Protein 7B56 (pdb70)

B-factor: mean 30.22, std 10.38, range [15.64, 80.13]

Organism: Homo sapiens (NCBI:txid9606)

Structure (mmCIF, N/CA/C/O backbone):
data_7B56
#
_entry.id   7B56
#
_cell.length_a   64.426
_cell.length_b   72.510
_cell.length_c   92.001
_cell.angle_alpha   90.000
_cell.angle_beta   90.000
_cell.angle_gamma   90.000
#
_symmetry.space_group_name_H-M   'P 21 21 21'
#
loop_
_entity.id
_entity.type
_entity.pdbx_description
1 polymer 'Calcium/calmodulin-dependent protein kinase type II subunit alpha'
2 polymer Alpha-actinin-2
3 non-polymer 'PHOSPHOAMINOPHOSPHONIC ACID-ADENYLATE ESTER'
4 non-polymer 'MAGNESIUM ION'
5 non-polymer '2-(N-MORPHOLINO)-ETHANESULFONIC ACID'
6 water water
#
loop_
_atom_site.group_PDB
_atom_site.id
_atom_site.type_symbol
_atom_site.label_atom_id
_atom_site.label_alt_id
_atom_site.label_comp_id
_atom_site.label_asym_id
_atom_site.label_entity_id
_atom_site.label_seq_id
_atom_site.pdbx_PDB_ins_code
_atom_site.Cartn_x
_atom_site.Cartn_y
_atom_site.Cartn_z
_atom_site.occupancy
_atom_site.B_iso_or_equiv
_atom_site.auth_seq_id
_atom_site.auth_comp_id
_atom_site.auth_asym_id
_atom_site.auth_atom_id
_atom_site.pdbx_PDB_model_num
ATOM 1 N N . THR A 1 7 ? 35.76468 -10.39843 28.04465 1.000 68.45815 5 THR B N 1
ATOM 2 C CA . THR A 1 7 ? 35.76853 -11.79943 28.44766 1.000 70.69087 5 THR B CA 1
ATOM 3 C C . THR A 1 7 ? 34.33749 -12.33718 28.54419 1.000 68.15273 5 THR B C 1
ATOM 4 O O . THR A 1 7 ? 34.12173 -13.52742 28.77219 1.000 69.16931 5 THR B O 1
ATOM 8 N N . CYS A 1 8 ? 33.36198 -11.44764 28.36837 1.000 64.63318 6 CYS B N 1
ATOM 9 C CA . CYS A 1 8 ? 31.96038 -11.84512 28.32420 1.000 65.07901 6 CYS B CA 1
ATOM 10 C C . CYS A 1 8 ? 31.62276 -12.33388 26.92230 1.000 55.88183 6 CYS B C 1
ATOM 11 O O . CYS A 1 8 ? 31.87146 -11.63426 25.93628 1.000 49.20828 6 CYS B O 1
ATOM 13 N N . THR A 1 9 ? 31.05155 -13.53708 26.83579 1.000 40.67381 7 THR B N 1
ATOM 14 C CA . THR A 1 9 ? 30.80216 -14.20876 25.56534 1.000 34.88903 7 THR B CA 1
ATOM 15 C C . THR A 1 9 ? 29.37407 -14.75857 25.54748 1.000 26.99611 7 THR B C 1
ATOM 16 O O . THR A 1 9 ? 29.14662 -15.95317 25.38520 1.000 26.54006 7 THR B O 1
ATOM 20 N N . ARG A 1 10 ? 28.39486 -13.86911 25.68988 1.000 24.23569 8 ARG B N 1
ATOM 21 C CA . ARG A 1 10 ? 27.02897 -14.33229 25.91466 1.000 24.91784 8 ARG B CA 1
ATOM 22 C C . ARG A 1 10 ? 26.45712 -15.05223 24.69606 1.000 22.53615 8 ARG B C 1
ATOM 23 O O . ARG A 1 10 ? 25.69715 -16.01257 24.84267 1.000 22.88873 8 ARG B O 1
ATOM 31 N N . PHE A 1 11 ? 26.79078 -14.60944 23.48561 1.000 21.99238 9 PHE B N 1
ATOM 32 C CA . PHE A 1 11 ? 26.26186 -15.31297 22.32362 1.000 21.57509 9 PHE B CA 1
ATOM 33 C C . PHE A 1 11 ? 26.88790 -16.69013 22.19447 1.000 23.87340 9 PHE B C 1
ATOM 34 O O . PHE A 1 11 ? 26.18921 -17.68469 21.95834 1.000 21.59266 9 PHE B O 1
ATOM 42 N N . THR A 1 12 ? 28.20796 -16.75805 22.33431 1.000 23.85342 10 THR B N 1
ATOM 43 C CA . THR A 1 12 ? 28.89659 -18.04020 22.28128 1.000 25.73865 10 THR B CA 1
ATOM 44 C C . THR A 1 12 ? 28.39415 -18.97523 23.37332 1.000 26.14188 10 THR B C 1
ATOM 45 O O . THR A 1 12 ? 28.28342 -20.18529 23.14993 1.000 31.76144 10 THR B O 1
ATOM 49 N N . GLU A 1 13 ? 28.02856 -18.42730 24.53002 1.000 27.13603 11 GLU B N 1
ATOM 50 C CA . GLU A 1 13 ? 27.55765 -19.26363 25.62737 1.000 27.04367 11 GLU B CA 1
ATOM 51 C C . GLU A 1 13 ? 26.14696 -19.78839 25.36834 1.000 26.66082 11 GLU B C 1
ATOM 52 O O . GLU A 1 13 ? 25.86322 -20.96608 25.62245 1.000 30.82256 11 GLU B O 1
ATOM 54 N N . GLU A 1 14 ? 25.25445 -18.93991 24.85971 1.000 23.65280 12 GLU B N 1
ATOM 55 C CA . GLU A 1 14 ? 23.82344 -19.19287 24.94025 1.000 25.23660 12 GLU B CA 1
ATOM 56 C C . GLU A 1 14 ? 23.14781 -19.50774 23.61354 1.000 22.98155 12 GLU B C 1
ATOM 57 O O . GLU A 1 14 ? 21.99887 -19.96193 23.61411 1.000 23.45375 12 GLU B O 1
ATOM 63 N N . TYR A 1 15 ? 23.79987 -19.26644 22.48603 1.000 20.86219 13 TYR B N 1
ATOM 64 C CA . TYR A 1 15 ? 23.17901 -19.49750 21.19576 1.000 21.43721 13 TYR B CA 1
ATOM 65 C C . TYR A 1 15 ? 24.02752 -20.46194 20.38315 1.000 22.56983 13 TYR B C 1
ATOM 66 O O . TYR A 1 15 ? 25.25985 -20.40615 20.42207 1.000 24.10789 13 TYR B O 1
ATOM 75 N N . GLN A 1 16 ? 23.35870 -21.32957 19.64043 1.000 21.51399 14 GLN B N 1
ATOM 76 C CA . GLN A 1 16 ? 24.01266 -22.25196 18.72258 1.000 21.34435 14 GLN B CA 1
ATOM 77 C C . GLN A 1 16 ? 23.72730 -21.79864 17.29813 1.000 19.42393 14 GLN B C 1
ATOM 78 O O . GLN A 1 16 ? 22.57420 -21.55994 16.93824 1.000 19.96288 14 GLN B O 1
ATOM 84 N N . LEU A 1 17 ? 24.77545 -21.72529 16.48034 1.000 19.28596 15 LEU B N 1
ATOM 85 C CA . LEU A 1 17 ? 24.64249 -21.30792 15.08788 1.000 19.54247 15 LEU B CA 1
ATOM 86 C C . LEU A 1 17 ? 24.43939 -22.51854 14.18578 1.000 18.49277 15 LEU B C 1
ATOM 87 O O . LEU A 1 17 ? 25.02745 -23.57752 14.40200 1.000 19.07872 15 LEU B O 1
ATOM 92 N N . PHE A 1 18 ? 23.61737 -22.33471 13.15905 1.000 19.23164 16 PHE B N 1
ATOM 93 C CA . PHE A 1 18 ? 23.38321 -23.36374 12.15337 1.000 20.76146 16 PHE B CA 1
ATOM 94 C C . PHE A 1 18 ? 23.70279 -22.77964 10.78774 1.000 21.37691 16 PHE B C 1
ATOM 95 O O . PHE A 1 18 ? 24.69733 -22.06556 10.65269 1.000 22.09933 16 PHE B O 1
ATOM 103 N N . GLU A 1 19 ? 22.87679 -23.06373 9.78609 1.000 21.49683 17 GLU B N 1
ATOM 104 C CA . GLU A 1 19 ? 23.24554 -22.77393 8.40850 1.000 22.92991 17 GLU B CA 1
ATOM 105 C C . GLU A 1 19 ? 23.11085 -21.29325 8.07513 1.000 23.37900 17 GLU B C 1
ATOM 106 O O . GLU A 1 19 ? 22.39164 -20.53086 8.73047 1.000 21.62297 17 GLU B O 1
ATOM 112 N N . GLU A 1 20 ? 23.78762 -20.90361 6.99653 1.000 23.31482 18 GLU B N 1
ATOM 113 C CA . GLU A 1 20 ? 23.70845 -19.54001 6.50194 1.000 21.85450 18 GLU B CA 1
ATOM 114 C C . GLU A 1 20 ? 22.36448 -19.30949 5.82132 1.000 23.89536 18 GLU B C 1
ATOM 115 O O . GLU A 1 20 ? 21.92277 -20.10553 4.98374 1.000 27.53291 18 GLU B O 1
ATOM 121 N N . LEU A 1 21 ? 21.70369 -18.22738 6.20220 1.000 21.99347 19 LEU B N 1
ATOM 122 C CA . LEU A 1 21 ? 20.44699 -17.79946 5.60638 1.000 22.72838 19 LEU B CA 1
ATOM 123 C C . LEU A 1 21 ? 20.66381 -16.76648 4.52974 1.000 25.50560 19 LEU B C 1
ATOM 124 O O . LEU A 1 21 ? 19.83979 -16.64248 3.61664 1.000 30.74337 19 LEU B O 1
ATOM 129 N N . GLY A 1 22 ? 21.75913 -16.03574 4.62303 1.000 23.24748 20 GLY B N 1
ATOM 130 C CA . GLY A 1 22 ? 22.04433 -14.96369 3.69282 1.000 26.93945 20 GLY B CA 1
ATOM 131 C C . GLY A 1 22 ? 23.37655 -14.35526 4.05163 1.000 27.59807 20 GLY B C 1
ATOM 132 O O . GLY A 1 22 ? 23.96917 -14.65418 5.09371 1.000 24.05149 20 GLY B O 1
ATOM 133 N N . LYS A 1 23 ? 23.84904 -13.49104 3.16941 1.000 29.87771 21 LYS B N 1
ATOM 134 C CA . LYS A 1 23 ? 25.11803 -12.83561 3.39814 1.000 29.05025 21 LYS B CA 1
ATOM 135 C C . LYS A 1 23 ? 25.03565 -11.44167 2.81149 1.000 31.48185 21 LYS B C 1
ATOM 136 O O . LYS A 1 23 ? 24.34818 -11.20679 1.81467 1.000 35.10969 21 LYS B O 1
ATOM 138 N N . GLY A 1 24 ? 25.72541 -10.51207 3.46274 1.000 28.06755 22 GLY B N 1
ATOM 139 C CA . GLY A 1 24 ? 25.91759 -9.18289 2.94359 1.000 28.61458 22 GLY B CA 1
ATOM 140 C C . GLY A 1 24 ? 27.36253 -8.95530 2.56032 1.000 33.26991 22 GLY B C 1
ATOM 141 O O . GLY A 1 24 ? 28.19524 -9.86489 2.58016 1.000 35.41771 22 GLY B O 1
ATOM 142 N N . ALA A 1 25 ? 27.65178 -7.70702 2.20607 1.000 29.90316 23 ALA B N 1
ATOM 143 C CA . ALA A 1 25 ? 29.02401 -7.34337 1.88534 1.000 33.58203 23 ALA B CA 1
ATOM 144 C C . ALA A 1 25 ? 29.94156 -7.57430 3.07885 1.000 36.59726 23 ALA B C 1
ATOM 145 O O . ALA A 1 25 ? 31.08053 -8.03417 2.92110 1.000 38.69750 23 ALA B O 1
ATOM 147 N N . PHE A 1 26 ? 29.44893 -7.28984 4.28795 1.000 33.88220 24 PHE B N 1
ATOM 148 C CA . PHE A 1 26 ? 30.26092 -7.35161 5.49685 1.000 34.48896 24 PHE B CA 1
ATOM 149 C C . PHE A 1 26 ? 29.50122 -7.99260 6.65241 1.000 30.62502 24 PHE B C 1
ATOM 150 O O . PHE A 1 26 ? 29.72740 -7.65173 7.81650 1.000 33.55142 24 PHE B O 1
ATOM 158 N N . SER A 1 27 ? 28.59570 -8.91416 6.35205 1.000 28.48870 25 SER B N 1
ATOM 159 C CA . SER A 1 27 ? 27.88934 -9.63526 7.39567 1.000 26.18882 25 SER B CA 1
ATOM 160 C C . SER A 1 27 ? 27.59093 -11.02026 6.86507 1.000 27.15277 25 SER B C 1
ATOM 161 O O . SER A 1 27 ? 27.60851 -11.26143 5.65303 1.000 27.29463 25 SER B O 1
ATOM 164 N N . VAL A 1 28 ? 27.32287 -11.93507 7.77906 1.000 23.19050 26 VAL B N 1
ATOM 165 C CA . VAL A 1 28 ? 26.65293 -13.17259 7.42881 1.000 23.97296 26 VAL B CA 1
ATOM 166 C C . VAL A 1 28 ? 25.45552 -13.29093 8.34465 1.000 21.97217 26 VAL B C 1
ATOM 167 O O . VAL A 1 28 ? 25.47910 -12.82412 9.48873 1.000 22.23150 26 VAL B O 1
ATOM 171 N N . VAL A 1 29 ? 24.38745 -13.85942 7.82478 1.000 20.52580 27 VAL B N 1
ATOM 172 C CA . VAL A 1 29 ? 23.18882 -14.12193 8.60108 1.000 18.82618 27 VAL B CA 1
ATOM 173 C C . VAL A 1 29 ? 23.05069 -15.62721 8.69718 1.000 19.96727 27 VAL B C 1
ATOM 174 O O . VAL A 1 29 ? 22.99126 -16.32022 7.67487 1.000 20.42956 27 VAL B O 1
ATOM 178 N N . ARG A 1 30 ? 23.07608 -16.14662 9.91140 1.000 19.14715 28 ARG B N 1
ATOM 179 C CA . ARG A 1 30 ? 22.96884 -17.57401 10.14207 1.000 20.63150 28 ARG B CA 1
ATOM 180 C C . ARG A 1 30 ? 21.78941 -17.84505 11.04704 1.000 20.15789 28 ARG B C 1
ATOM 181 O O . ARG A 1 30 ? 21.49472 -17.05003 11.94784 1.000 19.53090 28 ARG B O 1
ATOM 189 N N . ARG A 1 31 ? 21.09521 -18.94411 10.79720 1.000 18.92636 29 ARG B N 1
ATOM 190 C CA . ARG A 1 31 ? 20.08129 -19.35361 11.75304 1.000 20.26297 29 ARG B CA 1
ATOM 191 C C . ARG A 1 31 ? 20.76779 -19.66844 13.06959 1.000 19.61410 29 ARG B C 1
ATOM 192 O O . ARG A 1 31 ? 21.88472 -20.19192 13.10276 1.000 20.22160 29 ARG B O 1
ATOM 200 N N . CYS A 1 32 ? 20.12272 -19.29793 14.17046 1.000 19.10810 30 CYS B N 1
ATOM 201 C CA . CYS A 1 32 ? 20.65586 -19.67682 15.46460 1.000 20.56742 30 CYS B CA 1
ATOM 202 C C . CYS A 1 32 ? 19.51903 -20.12945 16.36096 1.000 20.76940 30 CYS B C 1
ATOM 203 O O . CYS A 1 32 ? 18.34256 -19.90218 16.07275 1.000 20.96601 30 CYS B O 1
ATOM 206 N N . VAL A 1 33 ? 19.88790 -20.79309 17.44689 1.000 19.42217 31 VAL B N 1
ATOM 207 C CA . VAL A 1 33 ? 18.91790 -21.23066 18.43910 1.000 21.54548 31 VAL B CA 1
ATOM 208 C C . VAL A 1 33 ? 19.41293 -20.78274 19.80132 1.000 21.62107 31 VAL B C 1
ATOM 209 O O . VAL A 1 33 ? 20.57212 -21.02294 20.15729 1.000 21.80088 31 VAL B O 1
ATOM 213 N N . LYS A 1 34 ? 18.54007 -20.11043 20.55231 1.000 22.62772 32 LYS B N 1
ATOM 214 C CA . LYS A 1 34 ? 18.80677 -19.84308 21.96244 1.000 22.55677 32 LYS B CA 1
ATOM 215 C C . LYS A 1 34 ? 18.63672 -21.16742 22.69755 1.000 25.38125 32 LYS B C 1
ATOM 216 O O . LYS A 1 34 ? 17.51531 -21.67151 22.82737 1.000 25.66977 32 LYS B O 1
ATOM 222 N N . VAL A 1 35 ? 19.75316 -21.75338 23.13553 1.000 24.59990 33 VAL B N 1
ATOM 223 C CA . VAL A 1 35 ? 19.77781 -23.17999 23.44482 1.000 25.02520 33 VAL B CA 1
ATOM 224 C C . VAL A 1 35 ? 18.83253 -23.50514 24.59733 1.000 27.17546 33 VAL B C 1
ATOM 225 O O . VAL A 1 35 ? 18.03690 -24.44864 24.51495 1.000 31.83019 33 VAL B O 1
ATOM 229 N N . LEU A 1 36 ? 18.87942 -22.70832 25.66890 1.000 29.91363 34 LEU B N 1
ATOM 230 C CA . LEU A 1 36 ? 18.04119 -22.99132 26.83642 1.000 29.16349 34 LEU B CA 1
ATOM 231 C C . LEU A 1 36 ? 16.55635 -22.94868 26.49245 1.000 30.94627 34 LEU B C 1
ATOM 232 O O . LEU A 1 36 ? 15.76384 -23.69728 27.07902 1.000 36.53160 34 LEU B O 1
ATOM 234 N N . ALA A 1 37 ? 16.16401 -22.09390 25.54957 1.000 29.52268 35 ALA B N 1
ATOM 235 C CA . ALA A 1 37 ? 14.76455 -21.92074 25.18158 1.000 29.45309 35 ALA B CA 1
ATOM 236 C C . ALA A 1 37 ? 14.32896 -22.80460 24.02310 1.000 31.81010 35 ALA B C 1
ATOM 237 O O . ALA A 1 37 ? 13.12600 -23.04920 23.86516 1.000 33.72438 35 ALA B O 1
ATOM 239 N N . GLY A 1 38 ? 15.26327 -23.26646 23.19454 1.000 28.40943 36 GLY B N 1
ATOM 240 C CA . GLY A 1 38 ? 14.89175 -23.96130 21.97842 1.000 27.12849 36 GLY B CA 1
ATOM 241 C C . GLY A 1 38 ? 14.28539 -23.08480 20.90547 1.000 30.14541 36 GLY B C 1
ATOM 242 O O . GLY A 1 38 ? 13.71593 -23.61011 19.94489 1.000 34.62095 36 GLY B O 1
ATOM 243 N N . GLN A 1 39 ? 14.39313 -21.76300 21.01852 1.000 27.03969 37 GLN B N 1
ATOM 244 C CA . GLN A 1 39 ? 13.77249 -20.85357 20.06347 1.000 25.60048 37 GLN B CA 1
ATOM 245 C C . GLN A 1 39 ? 14.77990 -20.41411 19.00580 1.000 24.08009 37 GLN B C 1
ATOM 246 O O . GLN A 1 39 ? 15.91522 -20.05720 19.33597 1.000 22.84489 37 GLN B O 1
ATOM 252 N N . GLU A 1 40 ? 14.35977 -20.45814 17.74227 1.000 24.40760 38 GLU B N 1
ATOM 253 C CA . GLU A 1 40 ? 15.19694 -20.09432 16.60905 1.000 23.98654 38 GLU B CA 1
ATOM 254 C C . GLU A 1 40 ? 15.11813 -18.59961 16.33771 1.000 22.26794 38 GLU B C 1
ATOM 255 O O . GLU A 1 40 ? 14.06892 -17.97218 16.50078 1.000 22.55325 38 GLU B O 1
ATOM 261 N N . TYR A 1 41 ? 16.22634 -18.05269 15.83829 1.000 19.69532 39 TYR B N 1
ATOM 262 C CA . TYR A 1 41 ? 16.33329 -16.65529 15.45672 1.000 18.13918 39 TYR B CA 1
ATOM 263 C C . TYR A 1 41 ? 17.27189 -16.57737 14.26426 1.000 19.06079 39 TYR B C 1
ATOM 264 O O . TYR A 1 41 ? 17.87606 -17.57434 13.86999 1.000 18.92128 39 TYR B O 1
ATOM 273 N N . ALA A 1 42 ? 17.41963 -15.38311 13.71448 1.000 17.47741 40 ALA B N 1
ATOM 274 C CA . ALA A 1 42 ? 18.42611 -15.11310 12.69919 1.000 18.62687 40 ALA B CA 1
ATOM 275 C C . ALA A 1 42 ? 19.50329 -14.24278 13.32251 1.000 18.40298 40 ALA B C 1
ATOM 276 O O . ALA A 1 42 ? 19.20191 -13.17109 13.86024 1.000 21.44601 40 ALA B O 1
ATOM 278 N N . ALA A 1 43 ? 20.75091 -14.69195 13.26158 1.000 17.48678 41 ALA B N 1
ATOM 279 C CA . ALA A 1 43 ? 21.87426 -13.93255 13.79159 1.000 17.04524 41 ALA B CA 1
ATOM 280 C C . ALA A 1 43 ? 22.58751 -13.24612 12.64158 1.000 18.53250 41 ALA B C 1
ATOM 281 O O . ALA A 1 43 ? 23.14807 -13.91752 11.76646 1.000 18.35030 41 ALA B O 1
ATOM 283 N N . LYS A 1 44 ? 22.55621 -11.92261 12.63286 1.000 17.42490 42 LYS B N 1
ATOM 284 C CA . LYS A 1 44 ? 23.34297 -11.13855 11.69255 1.000 18.00212 42 LYS B CA 1
ATOM 285 C C . LYS A 1 44 ? 24.66258 -10.83937 12.38027 1.000 19.75603 42 LYS B C 1
ATOM 286 O O . LYS A 1 44 ? 24.69280 -10.17010 13.42295 1.000 18.82227 42 LYS B O 1
ATOM 292 N N . ILE A 1 45 ? 25.74936 -11.37913 11.83994 1.000 19.89030 43 ILE B N 1
ATOM 293 C CA . ILE A 1 45 ? 27.04588 -11.38823 12.49107 1.000 18.56328 43 ILE B CA 1
ATOM 294 C C . ILE A 1 45 ? 27.98769 -10.49752 11.71224 1.000 21.27885 43 ILE B C 1
ATOM 295 O O . ILE A 1 45 ? 28.18583 -10.70143 10.50875 1.000 19.29943 43 ILE B O 1
ATOM 300 N N . ILE A 1 46 ? 28.60148 -9.54769 12.39349 1.000 21.21365 44 ILE B N 1
ATOM 301 C CA . ILE A 1 46 ? 29.60661 -8.68574 11.79510 1.000 23.19049 44 ILE B CA 1
ATOM 302 C C . ILE A 1 46 ? 30.92131 -8.94786 12.50471 1.000 26.13686 44 ILE B C 1
ATOM 303 O O . ILE A 1 46 ? 31.01077 -8.82231 13.73233 1.000 22.87645 44 ILE B O 1
ATOM 308 N N . ASN A 1 47 ? 31.92692 -9.36640 11.74443 1.000 25.00325 45 ASN B N 1
ATOM 309 C CA . ASN A 1 47 ? 33.27379 -9.48373 12.26151 1.000 23.53707 45 ASN B CA 1
ATOM 310 C C . ASN A 1 47 ? 33.86359 -8.08148 12.36640 1.000 31.82573 45 ASN B C 1
ATOM 311 O O . ASN A 1 47 ? 34.01276 -7.39177 11.34939 1.000 32.95759 45 ASN B O 1
ATOM 316 N N . THR A 1 48 ? 34.18700 -7.66318 13.59001 1.000 30.08575 46 THR B N 1
ATOM 317 C CA . THR A 1 48 ? 34.60184 -6.29546 13.87319 1.000 35.18737 46 THR B CA 1
ATOM 318 C C . THR A 1 48 ? 36.11332 -6.11713 13.90335 1.000 42.53185 46 THR B C 1
ATOM 319 O O . THR A 1 48 ? 36.57995 -4.99236 14.10422 1.000 44.45514 46 THR B O 1
ATOM 323 N N . LYS A 1 49 ? 36.88563 -7.19080 13.70462 1.000 46.39037 47 LYS B N 1
ATOM 324 C CA . LYS A 1 49 ? 38.32688 -7.12863 13.94047 1.000 51.78502 47 LYS B CA 1
ATOM 325 C C . LYS A 1 49 ? 39.03202 -6.12653 13.03264 1.000 52.49942 47 LYS B C 1
ATOM 326 O O . LYS A 1 49 ? 40.01303 -5.50114 13.45144 1.000 56.25691 47 LYS B O 1
ATOM 332 N N . LYS A 1 50 ? 38.55889 -5.94885 11.79988 1.000 48.45397 48 LYS B N 1
ATOM 333 C CA . LYS A 1 50 ? 39.26356 -5.10849 10.83668 1.000 51.92467 48 LYS B CA 1
ATOM 334 C C . LYS A 1 50 ? 38.42144 -3.93898 10.33747 1.000 48.45210 48 LYS B C 1
ATOM 335 O O . LYS A 1 50 ? 38.67792 -3.41681 9.24880 1.000 49.96207 48 LYS B O 1
ATOM 341 N N . LEU A 1 51 ? 37.43333 -3.50229 11.11261 1.000 44.98168 49 LEU B N 1
ATOM 342 C CA . LEU A 1 51 ? 36.58618 -2.39904 10.68781 1.000 41.85903 49 LEU B CA 1
ATOM 343 C C . LEU A 1 51 ? 37.27586 -1.07208 10.95958 1.000 39.71062 49 LEU B C 1
ATOM 344 O O . LEU A 1 51 ? 37.95922 -0.90701 11.97458 1.000 40.45167 49 LEU B O 1
ATOM 349 N N . SER A 1 52 ? 37.08990 -0.12456 10.04363 1.000 40.64497 50 SER B N 1
ATOM 350 C CA . SER A 1 52 ? 37.55190 1.23284 10.27508 1.000 38.57752 50 SER B CA 1
ATOM 351 C C . SER A 1 52 ? 36.68462 1.89624 11.33887 1.000 37.53972 50 SER B C 1
ATOM 352 O O . SER A 1 52 ? 35.60278 1.41220 11.68755 1.000 35.09447 50 SER B O 1
ATOM 355 N N . ALA A 1 53 ? 37.16918 3.03000 11.85122 1.000 37.73720 51 ALA B N 1
ATOM 356 C CA . ALA A 1 53 ? 36.39903 3.77449 12.84397 1.000 35.79974 51 ALA B CA 1
ATOM 357 C C . ALA A 1 53 ? 35.02897 4.15846 12.30128 1.000 37.66529 51 ALA B C 1
ATOM 358 O O . ALA A 1 53 ? 34.02367 4.07776 13.01711 1.000 35.38269 51 ALA B O 1
ATOM 360 N N . ARG A 1 54 ? 34.96481 4.55855 11.02937 1.000 33.95646 52 ARG B N 1
ATOM 361 C CA . ARG A 1 54 ? 33.68631 4.93568 10.43886 1.000 35.96983 52 ARG B CA 1
ATOM 362 C C . ARG A 1 54 ? 32.76876 3.72760 10.28705 1.000 34.31202 52 ARG B C 1
ATOM 363 O O . ARG A 1 54 ? 31.55283 3.83847 10.48101 1.000 33.84896 52 ARG B O 1
ATOM 371 N N . ASP A 1 55 ? 33.33245 2.56346 9.96139 1.000 35.12551 53 ASP B N 1
ATOM 372 C CA . ASP A 1 55 ? 32.51840 1.35754 9.83859 1.000 35.09647 53 ASP B CA 1
ATOM 373 C C . ASP A 1 55 ? 31.97304 0.90774 11.19044 1.000 29.88718 53 ASP B C 1
ATOM 374 O O . ASP A 1 55 ? 30.84159 0.41982 11.26994 1.000 29.29952 53 ASP B O 1
ATOM 379 N N . HIS A 1 56 ? 32.76789 1.04660 12.25478 1.000 30.00556 54 HIS B N 1
ATOM 380 C CA . HIS A 1 56 ? 32.24140 0.81821 13.60053 1.000 29.13733 54 HIS B CA 1
ATOM 381 C C . HIS A 1 56 ? 31.04655 1.72244 13.86857 1.000 27.92421 54 HIS B C 1
ATOM 382 O O . HIS A 1 56 ? 30.02120 1.28207 14.40580 1.000 24.81799 54 HIS B O 1
ATOM 389 N N . GLN A 1 57 ? 31.16582 3.00205 13.50590 1.000 30.26867 55 GLN B N 1
ATOM 390 C CA . GLN A 1 57 ? 30.07243 3.93665 13.74259 1.000 29.47463 55 GLN B CA 1
ATOM 391 C C . GLN A 1 57 ? 28.82555 3.53016 12.96552 1.000 26.78792 55 GLN B C 1
ATOM 392 O O . GLN A 1 57 ? 27.70693 3.60336 13.48779 1.000 26.53127 55 GLN B O 1
ATOM 398 N N . LYS A 1 58 ? 28.99404 3.08213 11.71581 1.000 26.77424 56 LYS B N 1
ATOM 399 C CA . LYS A 1 58 ? 27.84026 2.64039 10.94214 1.000 26.39403 56 LYS B CA 1
ATOM 400 C C . LYS A 1 58 ? 27.20919 1.39157 11.54694 1.000 23.44401 56 LYS B C 1
ATOM 401 O O . LYS A 1 58 ? 25.98116 1.25388 11.56250 1.000 24.59532 56 LYS B O 1
ATOM 407 N N . LEU A 1 59 ? 28.03495 0.47127 12.05370 1.000 26.38138 57 LEU B N 1
ATOM 408 C CA . LEU A 1 59 ? 27.51154 -0.72487 12.70714 1.000 25.00392 57 LEU B CA 1
ATOM 409 C C . LEU A 1 59 ? 26.72386 -0.36003 13.95630 1.000 22.47612 57 LEU B C 1
ATOM 410 O O . LEU A 1 59 ? 25.63583 -0.89410 14.20310 1.000 22.77845 57 LEU B O 1
ATOM 415 N N . GLU A 1 60 ? 27.26608 0.54540 14.75380 1.000 23.84151 58 GLU B N 1
ATOM 416 C CA . GLU A 1 60 ? 26.57378 0.98213 15.95515 1.000 21.38179 58 GLU B CA 1
ATOM 417 C C . GLU A 1 60 ? 25.27085 1.68743 15.60538 1.000 22.47337 58 GLU B C 1
ATOM 418 O O . GLU A 1 60 ? 24.26403 1.53787 16.30914 1.000 22.27374 58 GLU B O 1
ATOM 424 N N A ARG A 1 61 ? 25.26876 2.44231 14.50376 0.572 22.15846 59 ARG B N 1
ATOM 425 N N B ARG A 1 61 ? 25.25746 2.44895 14.50743 0.428 22.18865 59 ARG B N 1
ATOM 426 C CA A ARG A 1 61 ? 24.06146 3.13194 14.06435 0.572 22.60639 59 ARG B CA 1
ATOM 427 C CA B ARG A 1 61 ? 24.02376 3.12242 14.11563 0.428 22.60924 59 ARG B CA 1
ATOM 428 C C A ARG A 1 61 ? 22.97773 2.13525 13.67092 0.572 21.36616 59 ARG B C 1
ATOM 429 C C B ARG A 1 61 ? 22.96054 2.12066 13.68427 0.428 21.38827 59 ARG B C 1
ATOM 430 O O A ARG A 1 61 ? 21.81408 2.27569 14.06312 0.572 21.23082 59 ARG B O 1
ATOM 431 O O B ARG A 1 61 ? 21.78960 2.24821 14.06152 0.428 21.25221 59 ARG B O 1
ATOM 446 N N . GLU A 1 62 ? 23.34398 1.10969 12.90273 1.000 21.47092 60 GLU B N 1
ATOM 447 C CA . GLU A 1 62 ? 22.36429 0.10563 12.50850 1.000 22.71163 60 GLU B CA 1
ATOM 448 C C . GLU A 1 62 ? 21.76758 -0.58278 13.73032 1.000 21.08041 60 GLU B C 1
ATOM 449 O O . GLU A 1 62 ? 20.55164 -0.78672 13.80685 1.000 20.81291 60 GLU B O 1
ATOM 455 N N . ALA A 1 63 ? 22.60468 -0.89431 14.72190 1.000 21.02979 61 ALA B N 1
ATOM 456 C CA . ALA A 1 63 ? 22.11487 -1.57285 15.91125 1.000 21.02963 61 ALA B CA 1
ATOM 457 C C . ALA A 1 63 ? 21.13894 -0.69463 16.69113 1.000 21.25490 61 ALA B C 1
ATOM 458 O O . ALA A 1 63 ? 20.09970 -1.17754 17.15565 1.000 22.07779 61 ALA B O 1
ATOM 460 N N . ARG A 1 64 ? 21.45353 0.59800 16.83432 1.000 21.52619 62 ARG B N 1
ATOM 461 C CA . ARG A 1 64 ? 20.53009 1.52522 17.49213 1.000 22.62448 62 ARG B CA 1
ATOM 462 C C . ARG A 1 64 ? 19.20711 1.61435 16.74161 1.000 21.35234 62 ARG B C 1
ATOM 463 O O . ARG A 1 64 ? 18.12891 1.56609 17.34498 1.000 23.56805 62 ARG B O 1
ATOM 471 N N . ILE A 1 65 ? 19.26965 1.76858 15.41506 1.000 19.77929 63 ILE B N 1
ATOM 472 C CA . ILE A 1 65 ? 18.04523 1.93584 14.64760 1.000 20.85246 63 ILE B CA 1
ATOM 473 C C . ILE A 1 65 ? 17.20458 0.66939 14.70045 1.000 21.57390 63 ILE B C 1
ATOM 474 O O . ILE A 1 65 ? 15.98378 0.73005 14.89197 1.000 22.04455 63 ILE B O 1
ATOM 479 N N . CYS A 1 66 ? 17.84543 -0.49836 14.57956 1.000 20.00927 64 CYS B N 1
ATOM 480 C CA . CYS A 1 66 ? 17.10674 -1.75790 14.64504 1.000 22.49828 64 CYS B CA 1
ATOM 481 C C . CYS A 1 66 ? 16.40709 -1.93292 15.98844 1.000 23.54809 64 CYS B C 1
ATOM 482 O O . CYS A 1 66 ? 15.28742 -2.45142 16.04460 1.000 24.13513 64 CYS B O 1
ATOM 485 N N . ARG A 1 67 ? 17.05020 -1.51196 17.08552 1.000 22.89745 65 ARG B N 1
ATOM 486 C CA . ARG A 1 67 ? 16.41609 -1.62630 18.39542 1.000 26.29219 65 ARG B CA 1
ATOM 487 C C . ARG A 1 67 ? 15.18158 -0.75015 18.48280 1.000 25.66352 65 ARG B C 1
ATOM 488 O O . ARG A 1 67 ? 14.21428 -1.10156 19.16909 1.000 27.95895 65 ARG B O 1
ATOM 496 N N . LEU A 1 68 ? 15.19281 0.38018 17.77660 1.000 22.65065 66 LEU B N 1
ATOM 497 C CA . LEU A 1 68 ? 14.13801 1.37944 17.87255 1.000 26.25097 66 LEU B CA 1
ATOM 498 C C . LEU A 1 68 ? 12.86648 0.95295 17.15225 1.000 27.33875 66 LEU B C 1
ATOM 499 O O . LEU A 1 68 ? 11.77016 1.36200 17.54693 1.000 29.52806 66 LEU B O 1
ATOM 504 N N . LEU A 1 69 ? 12.98631 0.12894 16.10856 1.000 24.58439 67 LEU B N 1
ATOM 505 C CA . LEU A 1 69 ? 11.89510 -0.10581 15.16664 1.000 25.03119 67 LEU B CA 1
ATOM 506 C C . LEU A 1 69 ? 11.13426 -1.38062 15.51297 1.000 24.66735 67 LEU B C 1
ATOM 507 O O . LEU A 1 69 ? 11.65030 -2.49227 15.34197 1.000 25.43834 67 LEU B O 1
ATOM 512 N N . LYS A 1 70 ? 9.88459 -1.21971 15.95117 1.000 24.09433 68 LYS B N 1
ATOM 513 C CA . LYS A 1 70 ? 9.00283 -2.32485 16.32139 1.000 22.67763 68 LYS B CA 1
ATOM 514 C C . LYS A 1 70 ? 7.70944 -2.14415 15.53649 1.000 24.49926 68 LYS B C 1
ATOM 515 O O . LYS A 1 70 ? 6.90306 -1.26125 15.84080 1.000 26.67396 68 LYS B O 1
ATOM 521 N N . HIS A 1 71 ? 7.51708 -2.96666 14.50389 1.000 21.50397 69 HIS B N 1
ATOM 522 C CA . HIS A 1 71 ? 6.37039 -2.81254 13.62283 1.000 21.47701 69 HIS B CA 1
ATOM 523 C C . HIS A 1 71 ? 6.14100 -4.15077 12.94615 1.000 20.67960 69 HIS B C 1
ATOM 524 O O . HIS A 1 71 ? 7.10972 -4.86309 12.67529 1.000 21.13149 69 HIS B O 1
ATOM 531 N N . PRO A 1 72 ? 4.89020 -4.51463 12.63918 1.000 20.50211 70 PRO B N 1
ATOM 532 C CA . PRO A 1 72 ? 4.64698 -5.81950 11.99723 1.000 20.72873 70 PRO B CA 1
ATOM 533 C C . PRO A 1 72 ? 5.28572 -5.98156 10.63329 1.000 22.07426 70 PRO B C 1
ATOM 534 O O . PRO A 1 72 ? 5.46758 -7.11872 10.19168 1.000 22.69422 70 PRO B O 1
ATOM 538 N N . ASN A 1 73 ? 5.63939 -4.88824 9.95781 1.000 20.67885 71 ASN B N 1
ATOM 539 C CA . ASN A 1 73 ? 6.23946 -4.96350 8.63590 1.000 19.58654 71 ASN B CA 1
ATOM 540 C C . ASN A 1 73 ? 7.71560 -4.59925 8.63221 1.000 18.87010 71 ASN B C 1
ATOM 541 O O . ASN A 1 73 ? 8.26116 -4.25196 7.57914 1.000 18.94788 71 ASN B O 1
ATOM 546 N N . ILE A 1 74 ? 8.38288 -4.68743 9.77970 1.000 19.77814 72 ILE B N 1
ATOM 547 C CA . ILE A 1 74 ? 9.81293 -4.43457 9.88768 1.000 18.64598 72 ILE B CA 1
ATOM 548 C C . ILE A 1 74 ? 10.43915 -5.59189 10.65803 1.000 18.81427 72 ILE B C 1
ATOM 549 O O . ILE A 1 74 ? 9.84131 -6.10150 11.61080 1.000 20.95840 72 ILE B O 1
ATOM 554 N N . VAL A 1 75 ? 11.63172 -6.02538 10.22953 1.000 18.89092 73 VAL B N 1
ATOM 555 C CA . VAL A 1 75 ? 12.35780 -7.04502 10.98032 1.000 18.19719 73 VAL B CA 1
ATOM 556 C C . VAL A 1 75 ? 12.47454 -6.60247 12.42975 1.000 18.78808 73 VAL B C 1
ATOM 557 O O . VAL A 1 75 ? 12.62386 -5.41045 12.72752 1.000 20.35292 73 VAL B O 1
ATOM 561 N N . ARG A 1 76 ? 12.38420 -7.56851 13.33582 1.000 17.24473 74 ARG B N 1
ATOM 562 C CA . ARG A 1 76 ? 12.27389 -7.28967 14.76468 1.000 19.06497 74 ARG B CA 1
ATOM 563 C C . ARG A 1 76 ? 13.54297 -7.75877 15.45391 1.000 19.00743 74 ARG B C 1
ATOM 564 O O . ARG A 1 76 ? 13.89897 -8.94235 15.38913 1.000 19.62954 74 ARG B O 1
ATOM 572 N N . LEU A 1 77 ? 14.21346 -6.83942 16.12837 1.000 18.96168 75 LEU B N 1
ATOM 573 C CA . LEU A 1 77 ? 15.42110 -7.19196 16.85465 1.000 18.84579 75 LEU B CA 1
ATOM 574 C C . LEU A 1 77 ? 15.04639 -7.87383 18.16280 1.000 20.62451 75 LEU B C 1
ATOM 575 O O . LEU A 1 77 ? 14.26626 -7.33065 18.95941 1.000 23.15947 75 LEU B O 1
ATOM 580 N N . HIS A 1 78 ? 15.58760 -9.07099 18.37609 1.000 18.34441 76 HIS B N 1
ATOM 581 C CA . HIS A 1 78 ? 15.36569 -9.79194 19.62420 1.000 18.23909 76 HIS B CA 1
ATOM 582 C C . HIS A 1 78 ? 16.43518 -9.51225 20.67137 1.000 20.24759 76 HIS B C 1
ATOM 583 O O . HIS A 1 78 ? 16.12445 -9.41359 21.86786 1.000 21.49502 76 HIS B O 1
ATOM 590 N N . ASP A 1 79 ? 17.68844 -9.39032 20.25902 1.000 19.12357 77 ASP B N 1
ATOM 591 C CA . ASP A 1 79 ? 18.80466 -9.33323 21.19387 1.000 21.06541 77 ASP B CA 1
ATOM 592 C C . ASP A 1 79 ? 19.95791 -8.73098 20.40164 1.000 20.59549 77 ASP B C 1
ATOM 593 O O . ASP A 1 79 ? 19.94066 -8.70287 19.16566 1.000 19.63401 77 ASP B O 1
ATOM 598 N N . SER A 1 80 ? 20.94488 -8.21583 21.12289 1.000 20.80056 78 SER B N 1
ATOM 599 C CA . SER A 1 80 ? 22.12618 -7.64495 20.50198 1.000 18.96912 78 SER B CA 1
ATOM 600 C C . SER A 1 80 ? 23.27139 -7.94293 21.44401 1.000 20.94616 78 SER B C 1
ATOM 601 O O . SER A 1 80 ? 23.15988 -7.68744 22.64517 1.000 21.41226 78 SER B O 1
ATOM 604 N N . ILE A 1 81 ? 24.34659 -8.52251 20.92079 1.000 18.28019 79 ILE B N 1
ATOM 605 C CA . ILE A 1 81 ? 25.44309 -9.02216 21.73673 1.000 18.43067 79 ILE B CA 1
ATOM 606 C C . ILE A 1 81 ? 26.76526 -8.61871 21.11644 1.000 21.43066 79 ILE B C 1
ATOM 607 O O . ILE A 1 81 ? 27.01025 -8.85692 19.92762 1.000 20.55325 79 ILE B O 1
ATOM 612 N N . SER A 1 82 ? 27.62974 -8.04289 21.92904 1.000 21.51445 80 SER B N 1
ATOM 613 C CA . SER A 1 82 ? 28.96449 -7.64225 21.53169 1.000 21.45860 80 SER B CA 1
ATOM 614 C C . SER A 1 82 ? 29.92700 -8.63382 22.16678 1.000 23.75364 80 SER B C 1
ATOM 615 O O . SER A 1 82 ? 29.86905 -8.87729 23.37682 1.000 26.63154 80 SER B O 1
ATOM 618 N N . GLU A 1 83 ? 30.76522 -9.24972 21.35185 1.000 22.66402 81 GLU B N 1
ATOM 619 C CA . GLU A 1 83 ? 31.87876 -10.06318 21.80697 1.000 25.42434 81 GLU B CA 1
ATOM 620 C C . GLU A 1 83 ? 33.15982 -9.45796 21.24433 1.000 28.45918 81 GLU B C 1
ATOM 621 O O . GLU A 1 83 ? 33.12422 -8.49010 20.48569 1.000 26.82792 81 GLU B O 1
ATOM 627 N N . GLU A 1 84 ? 34.29794 -10.03058 21.64535 1.000 31.38132 82 GLU B N 1
ATOM 628 C CA . GLU A 1 84 ? 35.61312 -9.47891 21.32695 1.000 34.38217 82 GLU B CA 1
ATOM 629 C C . GLU A 1 84 ? 35.74858 -9.03153 19.87376 1.000 37.77633 82 GLU B C 1
ATOM 630 O O . GLU A 1 84 ? 36.01486 -7.85620 19.59363 1.000 42.56409 82 GLU B O 1
ATOM 632 N N . GLY A 1 85 ? 35.55423 -9.94724 18.93454 1.000 32.28065 83 GLY B N 1
ATOM 633 C CA . GLY A 1 85 ? 35.75524 -9.61150 17.54069 1.000 31.49946 83 GLY B CA 1
ATOM 634 C C . GLY A 1 85 ? 34.50452 -9.72161 16.69904 1.000 30.17518 83 GLY B C 1
ATOM 635 O O . GLY A 1 85 ? 34.57775 -9.78381 15.46778 1.000 27.03207 83 GLY B O 1
ATOM 636 N N . HIS A 1 86 ? 33.33783 -9.73866 17.34264 1.000 26.08439 84 HIS B N 1
ATOM 637 C CA . HIS A 1 86 ? 32.09568 -9.96504 16.62190 1.000 23.99257 84 HIS B CA 1
ATOM 638 C C . HIS A 1 86 ? 30.95948 -9.20625 17.27488 1.000 22.73619 84 HIS B C 1
ATOM 639 O O . HIS A 1 86 ? 30.88489 -9.11574 18.50645 1.000 23.44691 84 HIS B O 1
ATOM 646 N N . HIS A 1 87 ? 30.06996 -8.69524 16.44956 1.000 21.14389 85 HIS B N 1
ATOM 647 C CA . HIS A 1 87 ? 28.80205 -8.15599 16.89635 1.000 21.22980 85 HIS B CA 1
ATOM 648 C C . HIS A 1 87 ? 27.67059 -8.99043 16.31885 1.000 20.04902 85 HIS B C 1
ATOM 649 O O . HIS A 1 87 ? 27.69244 -9.35447 15.13645 1.000 20.58968 85 HIS B O 1
ATOM 656 N N . TYR A 1 88 ? 26.68908 -9.30680 17.15580 1.000 18.68456 86 TYR B N 1
ATOM 657 C CA . TYR A 1 88 ? 25.54425 -10.12334 16.78719 1.000 17.84315 86 TYR B CA 1
ATOM 658 C C . TYR A 1 88 ? 24.28065 -9.29273 16.93672 1.000 18.90507 86 TYR B C 1
ATOM 659 O O . TYR A 1 88 ? 23.98047 -8.81051 18.04038 1.000 18.77393 86 TYR B O 1
ATOM 668 N N . LEU A 1 89 ? 23.54961 -9.11622 15.85070 1.000 18.42811 87 LEU B N 1
ATOM 669 C CA . LEU A 1 89 ? 22.18640 -8.60560 15.89480 1.000 18.05816 87 LEU B CA 1
ATOM 670 C C . LEU A 1 89 ? 21.27354 -9.80567 15.69306 1.000 19.62641 87 LEU B C 1
ATOM 671 O O . LEU A 1 89 ? 21.29126 -10.44188 14.62641 1.000 19.11608 87 LEU B O 1
ATOM 676 N N . ILE A 1 90 ? 20.49018 -10.12730 16.70435 1.000 18.75138 88 ILE B N 1
ATOM 677 C CA . ILE A 1 90 ? 19.67119 -11.33000 16.70559 1.000 18.55934 88 ILE B CA 1
ATOM 678 C C . ILE A 1 90 ? 18.24119 -10.90691 16.41204 1.000 17.85188 88 ILE B C 1
ATOM 679 O O . ILE A 1 90 ? 17.61882 -10.19339 17.20263 1.000 18.22904 88 ILE B O 1
ATOM 684 N N . PHE A 1 91 ? 17.71885 -11.32880 15.27137 1.000 17.00660 89 PHE B N 1
ATOM 685 C CA . PHE A 1 91 ? 16.39626 -10.93659 14.82219 1.000 16.64541 89 PHE B CA 1
ATOM 686 C C . PHE A 1 91 ? 15.43618 -12.10868 14.88940 1.000 18.42513 89 PHE B C 1
ATOM 687 O O . PHE A 1 91 ? 15.83379 -13.27812 14.78092 1.000 18.48790 89 PHE B O 1
ATOM 695 N N . ASP A 1 92 ? 14.15129 -11.78570 15.02735 1.000 18.30062 90 ASP B N 1
ATOM 696 C CA . ASP A 1 92 ? 13.15365 -12.82350 14.81393 1.000 20.21641 90 ASP B CA 1
ATOM 697 C C . ASP A 1 92 ? 13.31176 -13.35123 13.38989 1.000 18.89258 90 ASP B C 1
ATOM 698 O O . ASP A 1 92 ? 13.59963 -12.59406 12.45154 1.000 19.56016 90 ASP B O 1
ATOM 703 N N . LEU A 1 93 ? 13.18870 -14.66286 13.24763 1.000 20.17796 91 LEU B N 1
ATOM 704 C CA . LEU A 1 93 ? 13.45873 -15.31562 11.97729 1.000 19.93152 91 LEU B CA 1
ATOM 705 C C . LEU A 1 93 ? 12.29864 -15.08076 11.02224 1.000 22.63356 91 LEU B C 1
ATOM 706 O O . LEU A 1 93 ? 11.13360 -15.27544 11.38353 1.000 27.13565 91 LEU B O 1
ATOM 711 N N . VAL A 1 94 ? 12.61107 -14.64605 9.80809 1.000 21.02607 92 VAL B N 1
ATOM 712 C CA . VAL A 1 94 ? 11.62589 -14.57150 8.73866 1.000 23.58660 92 VAL B CA 1
ATOM 713 C C . VAL A 1 94 ? 12.01252 -15.62249 7.70788 1.000 23.69676 92 VAL B C 1
ATOM 714 O O . VAL A 1 94 ? 13.19247 -15.76563 7.36642 1.000 30.11818 92 VAL B O 1
ATOM 718 N N . THR A 1 95 ? 11.03916 -16.41320 7.28028 1.000 23.18406 93 THR B N 1
ATOM 719 C CA . THR A 1 95 ? 11.34164 -17.61356 6.51069 1.000 24.38692 93 THR B CA 1
ATOM 720 C C . THR A 1 95 ? 10.71599 -17.60387 5.12852 1.000 24.22942 93 THR B C 1
ATOM 721 O O . THR A 1 95 ? 10.81364 -18.60804 4.41426 1.000 24.86297 93 THR B O 1
ATOM 725 N N . GLY A 1 96 ? 10.06566 -16.51688 4.74448 1.000 21.07017 94 GLY B N 1
ATOM 726 C CA . GLY A 1 96 ? 9.40530 -16.48287 3.45775 1.000 20.90381 94 GLY B CA 1
ATOM 727 C C . GLY A 1 96 ? 10.25867 -16.08297 2.28457 1.000 20.69560 94 GLY B C 1
ATOM 728 O O . GLY A 1 96 ? 9.75277 -16.09675 1.16035 1.000 21.48241 94 GLY B O 1
ATOM 729 N N . GLY A 1 97 ? 11.51642 -15.71371 2.48605 1.000 20.61788 95 GLY B N 1
ATOM 730 C CA . GLY A 1 97 ? 12.37084 -15.30192 1.39137 1.000 22.26474 95 GLY B CA 1
ATOM 731 C C . GLY A 1 97 ? 12.00356 -13.92892 0.84846 1.000 19.74232 95 GLY B C 1
ATOM 732 O O . GLY A 1 97 ? 11.23327 -13.17263 1.44291 1.000 21.78947 95 GLY B O 1
ATOM 733 N N . GLU A 1 98 ? 12.57846 -13.61338 -0.31329 1.000 21.27551 96 GLU B N 1
ATOM 734 C CA . GLU A 1 98 ? 12.36729 -12.30818 -0.92225 1.000 20.64121 96 GLU B CA 1
ATOM 735 C C . GLU A 1 98 ? 10.97544 -12.21484 -1.52912 1.000 22.55396 96 GLU B C 1
ATOM 736 O O . GLU A 1 98 ? 10.48974 -13.14862 -2.17348 1.000 21.65019 96 GLU B O 1
ATOM 742 N N . LEU A 1 99 ? 10.34671 -11.05623 -1.34388 1.000 20.02020 97 LEU B N 1
ATOM 743 C CA . LEU A 1 99 ? 9.02702 -10.79410 -1.91059 1.000 19.61032 97 LEU B CA 1
ATOM 744 C C . LEU A 1 99 ? 8.97370 -11.09902 -3.40670 1.000 20.08256 97 LEU B C 1
ATOM 745 O O . LEU A 1 99 ? 8.05399 -11.77891 -3.87709 1.000 19.85545 97 LEU B O 1
ATOM 750 N N . PHE A 1 100 ? 9.95109 -10.60689 -4.17017 1.000 20.44931 98 PHE B N 1
ATOM 751 C CA . PHE A 1 100 ? 9.87182 -10.74838 -5.62039 1.000 20.15768 98 PHE B CA 1
ATOM 752 C C . PHE A 1 100 ? 10.00492 -12.19784 -6.04707 1.000 21.69438 98 PHE B C 1
ATOM 753 O O . PHE A 1 100 ? 9.39461 -12.60393 -7.04027 1.000 20.27564 98 PHE B O 1
ATOM 761 N N . GLU A 1 101 ? 10.80551 -12.98514 -5.33029 1.000 20.79388 99 GLU B N 1
ATOM 762 C CA . GLU A 1 101 ? 10.86903 -14.41372 -5.61134 1.000 22.03829 99 GLU B CA 1
ATOM 763 C C . GLU A 1 101 ? 9.54060 -15.08754 -5.31596 1.000 20.62390 99 GLU B C 1
ATOM 764 O O . GLU A 1 101 ? 9.11994 -15.99149 -6.04395 1.000 21.59233 99 GLU B O 1
ATOM 770 N N . ASP A 1 102 ? 8.85242 -14.65389 -4.26779 1.000 19.54618 100 ASP B N 1
ATOM 771 C CA . ASP A 1 102 ? 7.57348 -15.25556 -3.93021 1.000 19.73268 100 ASP B CA 1
ATOM 772 C C . ASP A 1 102 ? 6.51770 -14.94244 -4.97784 1.000 19.48198 100 ASP B C 1
ATOM 773 O O . ASP A 1 102 ? 5.68935 -15.80130 -5.30114 1.000 20.40922 100 ASP B O 1
ATOM 778 N N . ILE A 1 103 ? 6.50801 -13.70810 -5.49852 1.000 18.45500 101 ILE B N 1
ATOM 779 C CA . ILE A 1 103 ? 5.52010 -13.35400 -6.50972 1.000 19.12013 101 ILE B CA 1
ATOM 780 C C . ILE A 1 103 ? 5.66336 -14.28808 -7.70219 1.000 19.35129 101 ILE B C 1
ATOM 781 O O . ILE A 1 103 ? 4.67915 -14.82352 -8.23008 1.000 20.44504 101 ILE B O 1
ATOM 786 N N . VAL A 1 104 ? 6.90067 -14.50513 -8.13507 1.000 18.61657 102 VAL B N 1
ATOM 787 C CA . VAL A 1 104 ? 7.12146 -15.39210 -9.27407 1.000 18.94925 102 VAL B CA 1
ATOM 788 C C . VAL A 1 104 ? 6.70422 -16.81116 -8.93486 1.000 20.10344 102 VAL B C 1
ATOM 789 O O . VAL A 1 104 ? 6.04088 -17.49257 -9.73413 1.000 22.28335 102 VAL B O 1
ATOM 793 N N . ALA A 1 105 ? 7.08779 -17.28529 -7.75124 1.000 20.71445 103 ALA B N 1
ATOM 794 C CA . ALA A 1 105 ? 6.82267 -18.67242 -7.38422 1.000 19.14805 103 ALA B CA 1
ATOM 795 C C . ALA A 1 105 ? 5.33059 -18.95996 -7.28377 1.000 21.75029 103 ALA B C 1
ATOM 796 O O . ALA A 1 105 ? 4.88408 -20.05594 -7.63971 1.000 24.26009 103 ALA B O 1
ATOM 798 N N . ARG A 1 106 ? 4.54502 -18.00414 -6.79354 1.000 20.59579 104 ARG B N 1
ATOM 799 C CA . ARG A 1 106 ? 3.10282 -18.17082 -6.68564 1.000 21.66536 104 ARG B CA 1
ATOM 800 C C . ARG A 1 106 ? 2.36179 -17.84867 -7.97540 1.000 20.50575 104 ARG B C 1
ATOM 801 O O . ARG A 1 106 ? 1.13558 -17.98946 -8.00864 1.000 21.08071 104 ARG B O 1
ATOM 809 N N . GLU A 1 107 ? 3.07656 -17.37403 -8.99570 1.000 21.08659 105 GLU B N 1
ATOM 810 C CA . GLU A 1 107 ? 2.63434 -17.37514 -10.39072 1.000 19.66264 105 GLU B CA 1
ATOM 811 C C . GLU A 1 107 ? 1.62644 -16.30266 -10.78193 1.000 19.81419 105 GLU B C 1
ATOM 812 O O . GLU A 1 107 ? 1.70318 -15.78008 -11.89547 1.000 20.68282 105 GLU B O 1
ATOM 818 N N . TYR A 1 108 ? 0.67393 -15.97047 -9.91544 1.000 20.78896 106 TYR B N 1
ATOM 819 C CA . TYR A 1 108 ? -0.43451 -15.09884 -10.28478 1.000 20.43334 106 TYR B CA 1
ATOM 820 C C . TYR A 1 108 ? -0.33306 -13.79617 -9.51676 1.000 19.62159 106 TYR B C 1
ATOM 821 O O . TYR A 1 108 ? -0.01440 -13.80087 -8.32266 1.000 21.36481 106 TYR B O 1
ATOM 830 N N . TYR A 1 109 ? -0.58162 -12.68392 -10.19846 1.000 18.97675 107 TYR B N 1
ATOM 831 C CA . TYR A 1 109 ? -0.40615 -11.40146 -9.52890 1.000 18.67977 107 TYR B CA 1
ATOM 832 C C . TYR A 1 109 ? -1.24729 -10.34609 -10.21692 1.000 19.18757 107 TYR B C 1
ATOM 833 O O . TYR A 1 109 ? -1.21414 -10.22883 -11.44443 1.000 19.59076 107 TYR B O 1
ATOM 842 N N . SER A 1 110 ? -1.96222 -9.55500 -9.42254 1.000 18.79111 108 SER B N 1
ATOM 843 C CA . SER A 1 110 ? -2.81358 -8.49298 -9.93829 1.000 19.13230 108 SER B CA 1
ATOM 844 C C . SER A 1 110 ? -2.48182 -7.18308 -9.24571 1.000 19.01017 108 SER B C 1
ATOM 845 O O . SER A 1 110 ? -1.68073 -7.13698 -8.30318 1.000 18.33802 108 SER B O 1
ATOM 848 N N . GLU A 1 111 ? -3.13389 -6.11305 -9.71180 1.000 18.86974 109 GLU B N 1
ATOM 849 C CA . GLU A 1 111 ? -3.00713 -4.82812 -9.03161 1.000 19.57007 109 GLU B CA 1
ATOM 850 C C . GLU A 1 111 ? -3.42469 -4.93196 -7.57503 1.000 20.96852 109 GLU B C 1
ATOM 851 O O . GLU A 1 111 ? -2.79287 -4.32942 -6.69695 1.000 20.74633 109 GLU B O 1
ATOM 857 N N . ALA A 1 112 ? -4.51559 -5.65203 -7.30027 1.000 19.40560 110 ALA B N 1
ATOM 858 C CA . ALA A 1 112 ? -4.96399 -5.81554 -5.92279 1.000 19.85480 110 ALA B CA 1
ATOM 859 C C . ALA A 1 112 ? -3.86124 -6.40897 -5.06288 1.000 20.23662 110 ALA B C 1
ATOM 860 O O . ALA A 1 112 ? -3.66353 -5.98083 -3.92235 1.000 21.81084 110 ALA B O 1
ATOM 862 N N . ASP A 1 113 ? -3.12288 -7.38898 -5.58820 1.000 19.03406 111 ASP B N 1
ATOM 863 C CA . ASP A 1 113 ? -2.00551 -7.94832 -4.83288 1.000 18.36598 111 ASP B CA 1
ATOM 864 C C . ASP A 1 113 ? -0.91120 -6.91182 -4.64269 1.000 19.13732 111 ASP B C 1
ATOM 865 O O . ASP A 1 113 ? -0.35149 -6.79191 -3.54748 1.000 20.31850 111 ASP B O 1
ATOM 870 N N . ALA A 1 114 ? -0.59721 -6.15375 -5.69358 1.000 18.41134 112 ALA B N 1
ATOM 871 C CA . ALA A 1 114 ? 0.43392 -5.12722 -5.60416 1.000 17.22050 112 ALA B CA 1
ATOM 872 C C . ALA A 1 114 ? 0.04573 -4.04998 -4.60750 1.000 19.17757 112 ALA B C 1
ATOM 873 O O . ALA A 1 114 ? 0.89814 -3.54411 -3.86460 1.000 18.93007 112 ALA B O 1
ATOM 875 N N . SER A 1 115 ? -1.23341 -3.67515 -4.59492 1.000 18.51454 113 SER B N 1
ATOM 876 C CA . SER A 1 115 ? -1.71621 -2.66015 -3.66314 1.000 19.06123 113 SER B CA 1
ATOM 877 C C . SER A 1 115 ? -1.57693 -3.12091 -2.21926 1.000 20.60435 113 SER B C 1
ATOM 878 O O . SER A 1 115 ? -1.12100 -2.36070 -1.36068 1.000 19.34783 113 SER B O 1
ATOM 881 N N . HIS A 1 116 ? -1.96251 -4.36718 -1.93607 1.000 18.91322 114 HIS B N 1
ATOM 882 C CA . HIS A 1 116 ? -1.80427 -4.91518 -0.58910 1.000 21.24122 114 HIS B CA 1
ATOM 883 C C . HIS A 1 116 ? -0.33447 -4.94768 -0.19175 1.000 20.84285 114 HIS B C 1
ATOM 884 O O . HIS A 1 116 ? 0.01899 -4.67607 0.96353 1.000 21.71362 114 HIS B O 1
ATOM 891 N N A CYS A 1 117 ? 0.53981 -5.30879 -1.13340 0.367 18.72160 115 CYS B N 1
ATOM 892 N N B CYS A 1 117 ? 0.53655 -5.24396 -1.14288 0.633 18.68449 115 CYS B N 1
ATOM 893 C CA A CYS A 1 117 ? 1.97433 -5.31666 -0.87020 0.367 18.66186 115 CYS B CA 1
ATOM 894 C CA B CYS A 1 117 ? 1.95752 -5.32496 -0.85760 0.633 18.64381 115 CYS B CA 1
ATOM 895 C C A CYS A 1 117 ? 2.46728 -3.91787 -0.53509 0.367 18.12230 115 CYS B C 1
ATOM 896 C C B CYS A 1 117 ? 2.54597 -3.94309 -0.58489 0.633 18.11961 115 CYS B C 1
ATOM 897 O O A CYS A 1 117 ? 3.03587 -3.68496 0.53705 0.367 19.04799 115 CYS B O 1
ATOM 898 O O B CYS A 1 117 ? 3.26947 -3.74906 0.39913 0.633 19.10359 115 CYS B O 1
ATOM 903 N N . ILE A 1 118 ? 2.25464 -2.96720 -1.44801 1.000 18.82447 116 ILE B N 1
ATOM 904 C CA . ILE A 1 118 ? 2.79555 -1.63260 -1.23975 1.000 18.38224 116 ILE B CA 1
ATOM 905 C C . ILE A 1 118 ? 2.18798 -0.97957 -0.00802 1.000 18.95821 116 ILE B C 1
ATOM 906 O O . ILE A 1 118 ? 2.84418 -0.16641 0.64021 1.000 19.36767 116 ILE B O 1
ATOM 911 N N . GLN A 1 119 ? 0.94561 -1.32817 0.35303 1.000 19.19951 117 GLN B N 1
ATOM 912 C CA . GLN A 1 119 ? 0.38231 -0.80610 1.59508 1.000 19.10167 117 GLN B CA 1
ATOM 913 C C . GLN A 1 119 ? 1.24214 -1.20153 2.78971 1.000 20.09576 117 GLN B C 1
ATOM 914 O O . GLN A 1 119 ? 1.51974 -0.37437 3.67305 1.000 19.57891 117 GLN B O 1
ATOM 920 N N . GLN A 1 120 ? 1.67747 -2.45946 2.83650 1.000 19.50866 118 GLN B N 1
ATOM 921 C CA . GLN A 1 120 ? 2.52030 -2.89507 3.94774 1.000 19.28886 118 GLN B CA 1
ATOM 922 C C . GLN A 1 120 ? 3.87751 -2.21054 3.91991 1.000 19.76880 118 GLN B C 1
ATOM 923 O O . GLN A 1 120 ? 4.40128 -1.82269 4.97032 1.000 20.57214 118 GLN B O 1
ATOM 929 N N . ILE A 1 121 ? 4.47615 -2.07716 2.73561 1.000 18.64493 119 ILE B N 1
ATOM 930 C CA . ILE A 1 121 ? 5.74271 -1.36271 2.62409 1.000 19.01930 119 ILE B CA 1
ATOM 931 C C . ILE A 1 121 ? 5.58109 0.07207 3.10251 1.000 18.57694 119 ILE B C 1
ATOM 932 O O . ILE A 1 121 ? 6.41038 0.58715 3.86192 1.000 19.32501 119 ILE B O 1
ATOM 937 N N . LEU A 1 122 ? 4.48290 0.72267 2.71106 1.000 18.24916 120 LEU B N 1
ATOM 938 C CA . LEU A 1 122 ? 4.23798 2.09455 3.14262 1.000 18.78247 120 LEU B CA 1
ATOM 939 C C . LEU A 1 122 ? 3.99888 2.19074 4.64350 1.000 18.92561 120 LEU B C 1
ATOM 940 O O . LEU A 1 122 ? 4.41810 3.17095 5.26538 1.000 21.28850 120 LEU B O 1
ATOM 945 N N . GLU A 1 123 ? 3.31998 1.19826 5.23648 1.000 20.03344 121 GLU B N 1
ATOM 946 C CA . GLU A 1 123 ? 3.13918 1.20612 6.68463 1.000 20.30637 121 GLU B CA 1
ATOM 947 C C . GLU A 1 123 ? 4.48324 1.09608 7.38386 1.000 20.13402 121 GLU B C 1
ATOM 948 O O . GLU A 1 123 ? 4.73690 1.80176 8.36657 1.000 22.52576 121 GLU B O 1
ATOM 954 N N . ALA A 1 124 ? 5.38172 0.26709 6.85710 1.000 20.09772 122 ALA B N 1
ATOM 955 C CA . ALA A 1 124 ? 6.72029 0.16545 7.42897 1.000 20.16772 122 ALA B CA 1
ATOM 956 C C . ALA A 1 124 ? 7.47467 1.47863 7.27295 1.000 20.46782 122 ALA B C 1
ATOM 957 O O . ALA A 1 124 ? 8.10747 1.96510 8.21506 1.000 20.75000 122 ALA B O 1
ATOM 959 N N . VAL A 1 125 ? 7.41114 2.07697 6.08214 1.000 19.06439 123 VAL B N 1
ATOM 960 C CA . VAL A 1 125 ? 8.09970 3.33642 5.84422 1.000 19.11481 123 VAL B CA 1
ATOM 961 C C . VAL A 1 125 ? 7.54050 4.42754 6.74059 1.000 21.47345 123 VAL B C 1
ATOM 962 O O . VAL A 1 125 ? 8.29536 5.20288 7.33523 1.000 21.91089 123 VAL B O 1
ATOM 966 N N . LEU A 1 126 ? 6.21141 4.50684 6.84765 1.000 19.50731 124 LEU B N 1
ATOM 967 C CA . LEU A 1 126 ? 5.60726 5.49761 7.72859 1.000 20.58645 124 LEU B CA 1
ATOM 968 C C . LEU A 1 126 ? 6.11479 5.32442 9.14677 1.000 21.88667 124 LEU B C 1
ATOM 969 O O . LEU A 1 126 ? 6.45324 6.31037 9.81449 1.000 23.96807 124 LEU B O 1
ATOM 974 N N . HIS A 1 127 ? 6.20701 4.07823 9.61231 1.000 20.62344 125 HIS B N 1
ATOM 975 C CA . HIS A 1 127 ? 6.68400 3.85677 10.97176 1.000 22.94865 125 HIS B CA 1
ATOM 976 C C . HIS A 1 127 ? 8.11053 4.36225 11.13496 1.000 23.08832 125 HIS B C 1
ATOM 977 O O . HIS A 1 127 ? 8.41760 5.07314 12.09890 1.000 24.16400 125 HIS B O 1
ATOM 984 N N . CYS A 1 128 ? 8.99439 4.02254 10.19344 1.000 20.87624 126 CYS B N 1
ATOM 985 C CA . CYS A 1 128 ? 10.36130 4.53450 10.22098 1.000 21.93801 126 CYS B CA 1
ATOM 986 C C . CYS A 1 128 ? 10.35814 6.04660 10.32273 1.000 22.11298 126 CYS B C 1
ATOM 987 O O . CYS A 1 128 ? 11.04609 6.63609 11.17028 1.000 22.46919 126 CYS B O 1
ATOM 990 N N . HIS A 1 129 ? 9.56125 6.69256 9.47560 1.000 21.37160 127 HIS B N 1
ATOM 991 C CA . HIS A 1 129 ? 9.56257 8.14560 9.42742 1.000 22.03308 127 HIS B CA 1
ATOM 992 C C . HIS A 1 129 ? 9.00720 8.74579 10.70940 1.000 23.97846 127 HIS B C 1
ATOM 993 O O . HIS A 1 129 ? 9.50854 9.76958 11.18005 1.000 25.88032 127 HIS B O 1
ATOM 1000 N N . GLN A 1 130 ? 7.98951 8.11153 11.29738 1.000 23.06271 128 GLN B N 1
ATOM 1001 C CA . GLN A 1 130 ? 7.45652 8.58675 12.57243 1.000 25.44674 128 GLN B CA 1
ATOM 1002 C C . GLN A 1 130 ? 8.46515 8.46056 13.70306 1.000 25.56359 128 GLN B C 1
ATOM 1003 O O . GLN A 1 130 ? 8.34890 9.17981 14.70379 1.000 27.14017 128 GLN B O 1
ATOM 1009 N N . MET A 1 131 ? 9.44124 7.56884 13.57425 1.000 23.97728 129 MET B N 1
ATOM 1010 C CA . MET A 1 131 ? 10.51257 7.38411 14.53770 1.000 25.01144 129 MET B CA 1
ATOM 1011 C C . MET A 1 131 ? 11.76917 8.15732 14.17317 1.000 24.24950 129 MET B C 1
ATOM 1012 O O . MET A 1 131 ? 12.81380 7.95238 14.79885 1.000 26.62792 129 MET B O 1
ATOM 1017 N N . GLY A 1 132 ? 11.70556 9.00586 13.14940 1.000 24.68552 130 GLY B N 1
ATOM 1018 C CA . GLY A 1 132 ? 12.86731 9.77344 12.75442 1.000 25.35209 130 GLY B CA 1
ATOM 1019 C C . GLY A 1 132 ? 13.92063 8.97744 12.02158 1.000 24.48228 130 GLY B C 1
ATOM 1020 O O . GLY A 1 132 ? 15.10234 9.31783 12.09711 1.000 24.73971 130 GLY B O 1
ATOM 1021 N N . VAL A 1 133 ? 13.52851 7.93143 11.29765 1.000 23.40030 131 VAL B N 1
ATOM 1022 C CA . VAL A 1 133 ? 14.46734 7.10013 10.55214 1.000 20.46796 131 VAL B CA 1
ATOM 1023 C C . VAL A 1 133 ? 14.10516 7.15130 9.07904 1.000 20.30276 131 VAL B C 1
ATOM 1024 O O . VAL A 1 133 ? 12.93454 6.99075 8.72123 1.000 23.34943 131 VAL B O 1
ATOM 1028 N N . VAL A 1 134 ? 15.11019 7.37068 8.23759 1.000 20.24950 132 VAL B N 1
ATOM 1029 C CA . VAL A 1 134 ? 14.96939 7.24885 6.78994 1.000 19.50024 132 VAL B CA 1
ATOM 1030 C C . VAL A 1 134 ? 15.79659 6.05128 6.34324 1.000 20.74442 132 VAL B C 1
ATOM 1031 O O . VAL A 1 134 ? 16.98132 5.93872 6.67276 1.000 21.13628 132 VAL B O 1
ATOM 1035 N N . HIS A 1 135 ? 15.17579 5.15578 5.58908 1.000 19.06006 133 HIS B N 1
ATOM 1036 C CA . HIS A 1 135 ? 15.82819 3.88394 5.32334 1.000 20.54214 133 HIS B CA 1
ATOM 1037 C C . HIS A 1 135 ? 16.93828 4.03141 4.29232 1.000 21.06577 133 HIS B C 1
ATOM 1038 O O . HIS A 1 135 ? 18.01667 3.44787 4.44462 1.000 21.28761 133 HIS B O 1
ATOM 1045 N N . ARG A 1 136 ? 16.67104 4.79818 3.23797 1.000 19.19913 134 ARG B N 1
ATOM 1046 C CA . ARG A 1 136 ? 17.60502 5.12665 2.15891 1.000 22.05913 134 ARG B CA 1
ATOM 1047 C C . ARG A 1 136 ? 17.92916 3.98276 1.20948 1.000 25.54030 134 ARG B C 1
ATOM 1048 O O . ARG A 1 136 ? 18.59682 4.22220 0.19716 1.000 27.35843 134 ARG B O 1
ATOM 1056 N N . ASP A 1 137 ? 17.46174 2.76848 1.48204 1.000 22.95003 135 ASP B N 1
ATOM 1057 C CA . ASP A 1 137 ? 17.84191 1.63641 0.64389 1.000 25.79181 135 ASP B CA 1
ATOM 1058 C C . ASP A 1 137 ? 16.66273 0.71730 0.40693 1.000 21.82802 135 ASP B C 1
ATOM 1059 O O . ASP A 1 137 ? 16.80117 -0.51180 0.40503 1.000 22.60431 135 ASP B O 1
ATOM 1064 N N . LEU A 1 138 ? 15.48278 1.29644 0.18351 1.000 20.48549 136 LEU B N 1
ATOM 1065 C CA . LEU A 1 138 ? 14.32746 0.49083 -0.17141 1.000 20.82509 136 LEU B CA 1
ATOM 1066 C C . LEU A 1 138 ? 14.52665 -0.06377 -1.56725 1.000 20.25355 136 LEU B C 1
ATOM 1067 O O . LEU A 1 138 ? 14.74826 0.68507 -2.52754 1.000 21.14678 136 LEU B O 1
ATOM 1072 N N . LYS A 1 139 ? 14.49163 -1.37590 -1.66400 1.000 19.36413 137 LYS B N 1
ATOM 1073 C CA . LYS A 1 139 ? 14.64801 -2.06474 -2.93141 1.000 19.55547 137 LYS B CA 1
ATOM 1074 C C . LYS A 1 139 ? 14.17932 -3.49041 -2.72628 1.000 20.82833 137 LYS B C 1
ATOM 1075 O O . LYS A 1 139 ? 14.01821 -3.94489 -1.57820 1.000 19.80661 137 LYS B O 1
ATOM 1081 N N . PRO A 1 140 ? 13.94336 -4.22817 -3.80560 1.000 21.57027 138 PRO B N 1
ATOM 1082 C CA . PRO A 1 140 ? 13.35066 -5.55889 -3.65908 1.000 21.51103 138 PRO B CA 1
ATOM 1083 C C . PRO A 1 140 ? 14.12925 -6.48633 -2.76158 1.000 20.66824 138 PRO B C 1
ATOM 1084 O O . PRO A 1 140 ? 13.51435 -7.25334 -2.01343 1.000 20.60714 138 PRO B O 1
ATOM 1088 N N . GLU A 1 141 ? 15.45707 -6.44540 -2.81340 1.000 21.49551 139 GLU B N 1
ATOM 1089 C CA . GLU A 1 141 ? 16.27528 -7.35218 -2.02502 1.000 23.11765 139 GLU B CA 1
ATOM 1090 C C . GLU A 1 141 ? 16.13234 -7.12712 -0.52490 1.000 21.34156 139 GLU B C 1
ATOM 1091 O O . GLU A 1 141 ? 16.55432 -7.98542 0.25921 1.000 24.22394 139 GLU B O 1
ATOM 1097 N N . ASN A 1 142 ? 15.54034 -6.00959 -0.11490 1.000 19.63787 140 ASN B N 1
ATOM 1098 C CA . ASN A 1 142 ? 15.32631 -5.72770 1.29524 1.000 18.87617 140 ASN B CA 1
ATOM 1099 C C . ASN A 1 142 ? 13.87396 -5.88063 1.70403 1.000 19.79490 140 ASN B C 1
ATOM 1100 O O . ASN A 1 142 ? 13.48629 -5.41674 2.78598 1.000 19.42385 140 ASN B O 1
ATOM 1105 N N . LEU A 1 143 ? 13.06290 -6.52743 0.87034 1.000 17.43786 141 LEU B N 1
ATOM 1106 C CA . LEU A 1 143 ? 11.66983 -6.81545 1.18781 1.000 17.12531 141 LEU B CA 1
ATOM 1107 C C . LEU A 1 143 ? 11.53546 -8.32374 1.32559 1.000 18.79436 141 LEU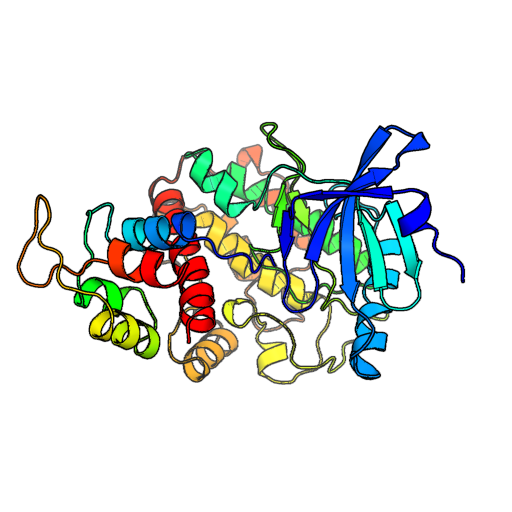 B C 1
ATOM 1108 O O . LEU A 1 143 ? 11.57514 -9.06550 0.33345 1.000 20.10723 141 LEU B O 1
ATOM 1113 N N . LEU A 1 144 ? 11.40908 -8.78061 2.55614 1.000 18.29766 142 LEU B N 1
ATOM 1114 C CA . LEU A 1 144 ? 11.29016 -10.19802 2.84956 1.000 18.15491 142 LEU B CA 1
ATOM 1115 C C . LEU A 1 144 ? 9.84895 -10.51350 3.21446 1.000 18.89810 142 LEU B C 1
ATOM 1116 O O . LEU A 1 144 ? 9.00209 -9.62104 3.34197 1.000 22.02625 142 LEU B O 1
ATOM 1121 N N . LEU A 1 145 ? 9.56057 -11.80515 3.33566 1.000 19.13769 143 LEU B N 1
ATOM 1122 C CA . LEU A 1 145 ? 8.25680 -12.27281 3.77305 1.000 18.54021 143 LEU B CA 1
ATOM 1123 C C . LEU A 1 145 ? 8.40600 -13.04208 5.07863 1.000 18.71045 143 LEU B C 1
ATOM 1124 O O . LEU A 1 145 ? 9.37273 -13.78631 5.26779 1.000 19.52776 143 LEU B O 1
ATOM 1129 N N . ALA A 1 146 ? 7.42507 -12.86329 5.96169 1.000 17.74004 144 ALA B N 1
ATOM 1130 C CA . ALA A 1 146 ? 7.54210 -13.38798 7.32145 1.000 18.25540 144 ALA B CA 1
ATOM 1131 C C . ALA A 1 146 ? 7.65732 -14.90378 7.33912 1.000 21.79529 144 ALA B C 1
ATOM 1132 O O . ALA A 1 146 ? 8.36490 -15.47037 8.17912 1.000 22.82252 144 ALA B O 1
ATOM 1134 N N . SER A 1 147 ? 6.96654 -15.58137 6.43177 1.000 21.09444 145 SER B N 1
ATOM 1135 C CA . SER A 1 147 ? 6.98884 -17.03951 6.39505 1.000 22.32628 145 SER B CA 1
ATOM 1136 C C . SER A 1 147 ? 6.53199 -17.46325 5.01533 1.000 24.26570 145 SER B C 1
ATOM 1137 O O . SER A 1 147 ? 6.21487 -16.63014 4.17096 1.000 22.64808 145 SER B O 1
ATOM 1140 N N . LYS A 1 148 ? 6.49829 -18.77024 4.79920 1.000 25.95240 146 LYS B N 1
ATOM 1141 C CA . LYS A 1 148 ? 5.99678 -19.34277 3.55934 1.000 28.03898 146 LYS B CA 1
ATOM 1142 C C . LYS A 1 148 ? 4.48321 -19.47983 3.54544 1.000 28.55853 146 LYS B C 1
ATOM 1143 O O . LYS A 1 148 ? 3.93552 -19.98180 2.55696 1.000 28.34153 146 LYS B O 1
ATOM 1149 N N . LEU A 1 149 ? 3.80216 -19.06099 4.60877 1.000 25.82159 147 LEU B N 1
ATOM 1150 C CA . LEU A 1 149 ? 2.34911 -19.06677 4.61947 1.000 31.22995 147 LEU B CA 1
ATOM 1151 C C . LEU A 1 149 ? 1.82002 -18.09669 3.57619 1.000 32.33019 147 LEU B C 1
ATOM 1152 O O . LEU A 1 149 ? 2.35651 -17.00154 3.39121 1.000 28.71477 147 LEU B O 1
ATOM 1157 N N . LYS A 1 150 ? 0.76442 -18.50181 2.88154 1.000 33.13932 148 LYS B N 1
ATOM 1158 C CA . LYS A 1 150 ? 0.11969 -17.57974 1.96134 1.000 34.81392 148 LYS B CA 1
ATOM 1159 C C . LYS A 1 150 ? -0.42041 -16.38497 2.73730 1.000 33.26524 148 LYS B C 1
ATOM 1160 O O . LYS A 1 150 ? -1.03255 -16.53967 3.79984 1.000 35.48538 148 LYS B O 1
ATOM 1166 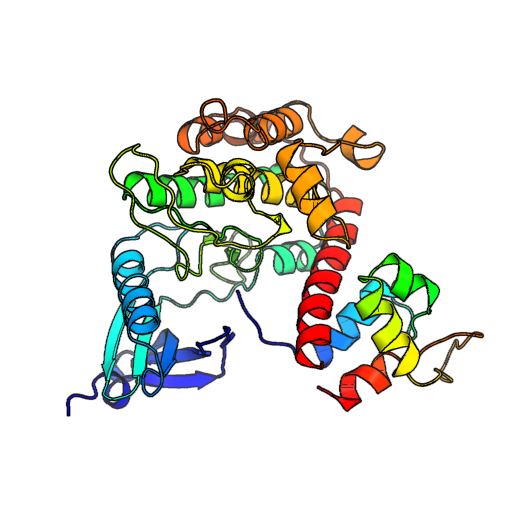N N . GLY A 1 151 ? -0.17915 -15.18721 2.21579 1.000 33.87103 149 GLY B N 1
ATOM 1167 C CA . GLY A 1 151 ? -0.57108 -13.98696 2.91474 1.000 33.86501 149 GLY B CA 1
ATOM 1168 C C . GLY A 1 151 ? 0.39896 -13.52954 3.97690 1.000 34.07503 149 GLY B C 1
ATOM 1169 O O . GLY A 1 151 ? 0.03460 -12.68223 4.79993 1.000 35.97427 149 GLY B O 1
ATOM 1170 N N . ALA A 1 152 ? 1.62039 -14.06282 3.99013 1.000 31.08187 150 ALA B N 1
ATOM 1171 C CA . ALA A 1 152 ? 2.59011 -13.65846 4.99568 1.000 30.86720 150 ALA B CA 1
ATOM 1172 C C . ALA A 1 152 ? 2.92476 -12.18304 4.83548 1.000 26.88600 150 ALA B C 1
ATOM 1173 O O . ALA A 1 152 ? 2.94615 -11.64343 3.72594 1.000 28.96992 150 ALA B O 1
ATOM 1175 N N . ALA A 1 153 ? 3.20269 -11.53992 5.96235 1.000 23.51612 151 ALA B N 1
ATOM 1176 C CA . ALA A 1 153 ? 3.50104 -10.11599 5.95822 1.000 23.01666 151 ALA B CA 1
ATOM 1177 C C . ALA A 1 153 ? 4.82400 -9.82374 5.26544 1.000 21.11602 151 ALA B C 1
ATOM 1178 O O . ALA A 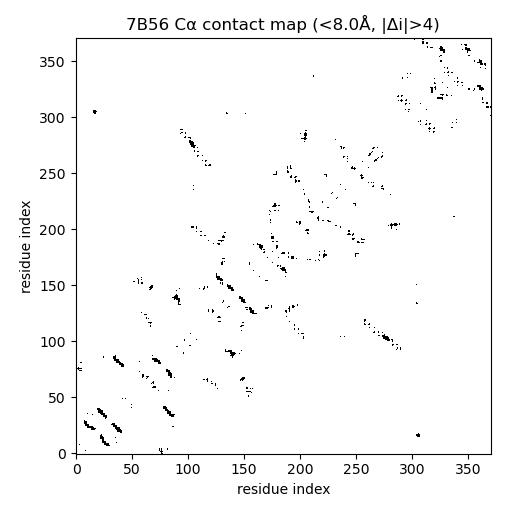1 153 ? 5.79856 -10.57704 5.39097 1.000 21.88601 151 ALA B O 1
ATOM 1180 N N . VAL A 1 154 ? 4.85170 -8.70211 4.54006 1.000 19.13341 152 VAL B N 1
ATOM 1181 C CA . VAL A 1 154 ? 6.10897 -8.15018 4.06625 1.000 19.53178 152 VAL B CA 1
ATOM 1182 C C . VAL A 1 154 ? 6.89152 -7.60344 5.24866 1.000 20.33613 152 VAL B C 1
ATOM 1183 O O . VAL A 1 154 ? 6.32237 -6.97713 6.15342 1.000 23.16024 152 VAL B O 1
ATOM 1187 N N . LYS A 1 155 ? 8.20233 -7.84283 5.24885 1.000 19.11024 153 LYS B N 1
ATOM 1188 C CA . LYS A 1 155 ? 9.10850 -7.36495 6.28851 1.000 21.04720 153 LYS B CA 1
ATOM 1189 C C . LYS A 1 155 ? 10.22216 -6.56265 5.63443 1.000 19.27905 153 LYS B C 1
ATOM 1190 O O . LYS A 1 155 ? 10.98924 -7.10097 4.82783 1.000 20.47099 153 LYS B O 1
ATOM 1196 N N . LEU A 1 156 ? 10.31105 -5.28819 5.98598 1.000 19.09921 154 LEU B N 1
ATOM 1197 C CA . LEU A 1 156 ? 11.41033 -4.44491 5.54857 1.000 18.40000 154 LEU B CA 1
ATOM 1198 C C . LEU A 1 156 ? 12.65642 -4.79705 6.35130 1.000 17.71425 154 LEU B C 1
ATOM 1199 O O . LEU A 1 156 ? 12.60677 -4.88070 7.59142 1.000 19.18531 154 LEU B O 1
ATOM 1204 N N . ALA A 1 157 ? 13.77216 -5.00198 5.65097 1.000 18.33504 155 ALA B N 1
ATOM 1205 C CA . ALA A 1 157 ? 15.02310 -5.44159 6.26231 1.000 18.52083 155 ALA B CA 1
ATOM 1206 C C . ALA A 1 157 ? 16.15144 -4.50285 5.85288 1.000 21.13019 155 ALA B C 1
ATOM 1207 O O . ALA A 1 157 ? 15.96829 -3.58165 5.05233 1.000 19.18306 155 ALA B O 1
ATOM 1209 N N . ASP A 1 158 ? 17.32925 -4.75767 6.42862 1.000 19.10840 156 ASP B N 1
ATOM 1210 C CA . ASP A 1 158 ? 18.59832 -4.10422 6.11942 1.000 19.12519 156 ASP B CA 1
ATOM 1211 C C . ASP A 1 158 ? 18.58028 -2.61018 6.38566 1.000 19.87853 156 ASP B C 1
ATOM 1212 O O . ASP A 1 158 ? 18.45999 -1.79455 5.46524 1.000 21.10669 156 ASP B O 1
ATOM 1217 N N . PHE A 1 159 ? 18.74334 -2.25277 7.65347 1.000 17.99111 157 PHE B N 1
ATOM 1218 C CA . PHE A 1 159 ? 18.87412 -0.86396 8.06039 1.000 18.26477 157 PHE B CA 1
ATOM 1219 C C . PHE A 1 159 ? 20.32079 -0.39152 8.05441 1.000 19.34135 157 PHE B C 1
ATOM 1220 O O . PHE A 1 159 ? 20.64191 0.61537 8.69482 1.000 20.33714 157 PHE B O 1
ATOM 1228 N N . GLY A 1 160 ? 21.17752 -1.04429 7.26239 1.000 20.18705 158 GLY B N 1
ATOM 1229 C CA . GLY A 1 160 ? 22.58478 -0.69485 7.19259 1.000 21.39473 158 GLY B CA 1
ATOM 1230 C C . GLY A 1 160 ? 22.88880 0.66804 6.59924 1.000 21.34609 158 GLY B C 1
ATOM 1231 O O . GLY A 1 160 ? 23.95899 1.21715 6.87812 1.000 24.99908 158 GLY B O 1
ATOM 1232 N N . LEU A 1 161 ? 21.99618 1.21454 5.77168 1.000 20.78091 159 LEU B N 1
ATOM 1233 C CA . LEU A 1 161 ? 22.15547 2.56686 5.24871 1.000 21.23417 159 LEU B CA 1
ATOM 1234 C C . LEU A 1 161 ? 21.22356 3.57183 5.90050 1.000 22.05590 159 LEU B C 1
ATOM 1235 O O . LEU A 1 161 ? 21.24157 4.74994 5.52411 1.000 23.58348 159 LEU B O 1
ATOM 1240 N N . ALA A 1 162 ? 20.40905 3.14553 6.85962 1.000 20.01302 160 ALA B N 1
ATOM 1241 C CA . ALA A 1 162 ? 19.40495 4.03463 7.40992 1.000 20.35096 160 ALA B CA 1
ATOM 1242 C C . ALA A 1 162 ? 20.05952 5.15134 8.20257 1.000 21.57570 160 ALA B C 1
ATOM 1243 O O . ALA A 1 162 ? 21.14977 4.99752 8.76296 1.000 23.12023 160 ALA B O 1
ATOM 1245 N N . ILE A 1 163 ? 19.39096 6.29538 8.22963 1.000 21.24169 161 ILE B N 1
ATOM 1246 C CA . ILE A 1 163 ? 19.89058 7.44171 8.97411 1.000 21.52682 161 ILE B CA 1
ATOM 1247 C C . ILE A 1 163 ? 18.80165 7.96753 9.89062 1.000 24.69959 161 ILE B C 1
ATOM 1248 O O . ILE A 1 163 ? 17.60922 7.70931 9.71300 1.000 22.85137 161 ILE B O 1
ATOM 1253 N N . GLU A 1 164 ? 19.23460 8.73823 10.87653 1.000 23.52971 162 GLU B N 1
ATOM 1254 C CA . GLU A 1 164 ? 18.32310 9.40066 11.78719 1.000 24.14651 162 GLU B CA 1
ATOM 1255 C C . GLU A 1 164 ? 18.19906 10.85613 11.36685 1.000 26.11689 162 GLU B C 1
ATOM 1256 O O . GLU A 1 164 ? 19.20811 11.52861 11.13298 1.000 29.89736 162 GLU B O 1
ATOM 1262 N N . VAL A 1 165 ? 16.96045 11.32645 11.25463 1.000 25.90829 163 VAL B N 1
ATOM 1263 C CA . VAL A 1 165 ? 16.66632 12.70596 10.90772 1.000 26.13510 163 VAL B CA 1
ATOM 1264 C C . VAL A 1 165 ? 15.94849 13.34942 12.08439 1.000 32.00742 163 VAL B C 1
ATOM 1265 O O . VAL A 1 165 ? 15.45795 12.67453 12.98861 1.000 30.60279 163 VAL B O 1
ATOM 1269 N N . GLU A 1 166 ? 15.90610 14.67079 12.07808 1.000 32.08974 164 GLU B N 1
ATOM 1270 C CA . GLU A 1 166 ? 15.26760 15.41551 13.15508 1.000 35.10126 164 GLU B CA 1
ATOM 1271 C C . GLU A 1 166 ? 14.03748 16.11137 12.59175 1.000 33.87154 164 GLU B C 1
ATOM 1272 O O . GLU A 1 166 ? 14.15576 17.10264 11.86819 1.000 34.99132 164 GLU B O 1
ATOM 1278 N N . GLY A 1 167 ? 12.86453 15.58790 12.91927 1.000 36.25516 165 GLY B N 1
ATOM 1279 C CA . GLY A 1 167 ? 11.64484 16.15223 12.36897 1.000 38.30677 165 GLY B CA 1
ATOM 1280 C C . GLY A 1 167 ? 11.68352 16.12831 10.85666 1.000 35.67518 165 GLY B C 1
ATOM 1281 O O . GLY A 1 167 ? 11.91705 15.08929 10.22860 1.000 37.29968 165 GLY B O 1
ATOM 1282 N N . GLU A 1 168 ? 11.47242 17.29451 10.25463 1.000 33.70072 166 GLU B N 1
ATOM 1283 C CA . GLU A 1 168 ? 11.43132 17.41707 8.80531 1.000 36.20668 166 GLU B CA 1
ATOM 1284 C C . GLU A 1 168 ? 12.65660 18.11616 8.22689 1.000 36.80151 166 GLU B C 1
ATOM 1285 O O . GLU A 1 168 ? 12.63523 18.48695 7.04975 1.000 36.85941 166 GLU B O 1
ATOM 1291 N N . GLN A 1 169 ? 13.71919 18.31358 9.01000 1.000 36.86079 167 GLN B N 1
ATOM 1292 C CA . GLN A 1 169 ? 14.88846 19.00563 8.47724 1.000 37.23388 167 GLN B CA 1
ATOM 1293 C C . GLN A 1 169 ? 15.59251 18.14675 7.43335 1.000 35.72994 167 GLN B C 1
ATOM 1294 O O . GLN A 1 169 ? 15.75784 16.93752 7.61180 1.000 35.91029 167 GLN B O 1
ATOM 1300 N N . GLN A 1 170 ? 15.98369 18.78410 6.33137 1.000 36.63266 168 GLN B N 1
ATOM 1301 C CA . GLN A 1 170 ? 16.74361 18.16518 5.25523 1.000 32.77795 168 GLN B CA 1
ATOM 1302 C C . GLN A 1 170 ? 18.21418 18.50272 5.42779 1.000 34.58113 168 GLN B C 1
ATOM 1303 O O . GLN A 1 170 ? 18.56973 19.59243 5.88777 1.000 36.64219 168 GLN B O 1
ATOM 1309 N N . ALA A 1 171 ? 19.06847 17.57306 5.01713 1.000 31.02061 169 ALA B N 1
ATOM 1310 C CA . ALA A 1 171 ? 20.50329 17.79043 5.05210 1.000 34.29539 169 ALA B CA 1
ATOM 1311 C C . ALA A 1 171 ? 21.14553 16.92797 3.98118 1.000 32.40953 169 ALA B C 1
ATOM 1312 O O . ALA A 1 171 ? 20.55063 15.95991 3.49853 1.000 29.25639 169 ALA B O 1
ATOM 1314 N N . TRP A 1 172 ? 22.36530 17.29426 3.60059 1.000 34.35638 170 TRP B N 1
ATOM 1315 C CA . TRP A 1 172 ? 23.17102 16.40973 2.76882 1.000 32.54322 170 TRP B CA 1
ATOM 1316 C C . TRP A 1 172 ? 23.69132 15.29207 3.65473 1.000 33.99731 170 TRP B C 1
ATOM 1317 O O . TRP A 1 172 ? 24.68243 15.45772 4.37199 1.000 37.90459 170 TRP B O 1
ATOM 1328 N N . PHE A 1 173 ? 23.00074 14.15663 3.62807 1.000 30.63333 171 PHE B N 1
ATOM 1329 C CA . PHE A 1 173 ? 23.39944 12.98555 4.39113 1.000 33.61337 171 PHE B CA 1
ATOM 1330 C C . PHE A 1 173 ? 24.33083 12.07488 3.61210 1.000 34.65306 171 PHE B C 1
ATOM 1331 O O . PHE A 1 173 ? 24.66471 10.98881 4.09474 1.000 38.38936 171 PHE B O 1
ATOM 1339 N N . GLY A 1 174 ? 24.73633 12.46940 2.41811 1.000 36.18278 172 GLY B N 1
ATOM 1340 C CA . GLY A 1 174 ? 25.70935 11.68100 1.70013 1.000 34.81193 172 GLY B CA 1
ATOM 1341 C C . GLY A 1 174 ? 25.08671 10.92282 0.54053 1.000 33.92545 172 GLY B C 1
ATOM 1342 O O . GLY A 1 174 ? 23.86680 10.74085 0.44426 1.000 32.41289 172 GLY B O 1
ATOM 1343 N N . PHE A 1 175 ? 25.95150 10.47805 -0.35410 1.000 34.79986 173 PHE B N 1
ATOM 1344 C CA . PHE A 1 175 ? 25.52059 9.72116 -1.51865 1.000 34.78842 173 PHE B CA 1
ATOM 1345 C C . PHE A 1 175 ? 25.48456 8.25848 -1.10529 1.000 38.49939 173 PHE B C 1
ATOM 1346 O O . PHE A 1 175 ? 26.52650 7.61612 -0.95835 1.000 42.30412 173 PHE B O 1
ATOM 1354 N N . ALA A 1 176 ? 24.28072 7.73634 -0.89281 1.000 32.14599 174 ALA B N 1
ATOM 1355 C CA . ALA A 1 176 ? 24.11936 6.35438 -0.47643 1.000 30.40057 174 ALA B CA 1
ATOM 1356 C C . ALA A 1 176 ? 22.84112 5.79915 -1.08102 1.000 26.01396 174 ALA B C 1
ATOM 1357 O O . ALA A 1 176 ? 21.85027 6.51580 -1.24389 1.000 30.42506 174 ALA B O 1
ATOM 1359 N N . GLY A 1 177 ? 22.87856 4.53347 -1.41459 1.000 27.80946 175 GLY B N 1
ATOM 1360 C CA . GLY A 1 177 ? 21.71910 3.85209 -1.93447 1.000 28.11948 175 GLY B CA 1
ATOM 1361 C C . GLY A 1 177 ? 22.09744 2.98566 -3.10636 1.000 30.73644 175 GLY B C 1
ATOM 1362 O O . GLY A 1 177 ? 23.26951 2.72838 -3.37423 1.000 36.80112 175 GLY B O 1
ATOM 1363 N N . THR A 1 178 ? 21.07829 2.53900 -3.82257 1.000 28.70641 176 THR B N 1
ATOM 1364 C CA . THR A 1 178 ? 21.25256 1.63137 -4.92679 1.000 26.50078 176 THR B CA 1
ATOM 1365 C C . THR A 1 178 ? 20.82899 2.33181 -6.21161 1.000 24.93120 176 THR B C 1
ATOM 1366 O O . THR A 1 178 ? 19.73038 2.90323 -6.24883 1.000 24.41615 176 THR B O 1
ATOM 1370 N N . PRO A 1 179 ? 21.66369 2.30091 -7.26860 1.000 25.28868 177 PRO B N 1
ATOM 1371 C CA . PRO A 1 179 ? 21.47680 3.22786 -8.40911 1.000 24.67712 177 PRO B CA 1
ATOM 1372 C C . PRO A 1 179 ? 20.07310 3.34009 -8.98420 1.000 23.47804 177 PRO B C 1
ATOM 1373 O O . PRO A 1 179 ? 19.57649 4.46348 -9.12879 1.000 23.57136 177 PRO B O 1
ATOM 1377 N N . GLY A 1 180 ? 19.41187 2.22630 -9.30818 1.000 24.19243 178 GLY B N 1
ATOM 1378 C CA . GLY A 1 180 ? 18.09427 2.31773 -9.91900 1.000 24.30616 178 GLY B CA 1
ATOM 1379 C C . GLY A 1 180 ? 17.01034 2.89183 -9.02189 1.000 21.93191 178 GLY B C 1
ATOM 1380 O O . GLY A 1 180 ? 15.93594 3.24154 -9.52346 1.000 21.59498 178 GLY B O 1
ATOM 1381 N N . TYR A 1 181 ? 17.25714 2.99432 -7.71628 1.000 20.34543 179 TYR B N 1
ATOM 1382 C CA . TYR A 1 181 ? 16.25829 3.47011 -6.76182 1.000 18.80816 179 TYR B CA 1
ATOM 1383 C C . TYR A 1 181 ? 16.58047 4.84720 -6.22079 1.000 19.22304 179 TYR B C 1
ATOM 1384 O O . TYR A 1 181 ? 15.81022 5.37684 -5.41698 1.000 20.78137 179 TYR B O 1
ATOM 1393 N N . LEU A 1 182 ? 17.69989 5.42742 -6.63422 1.000 19.26803 180 LEU B N 1
ATOM 1394 C CA . LEU A 1 182 ? 18.12963 6.71301 -6.10836 1.000 20.87769 180 LEU B CA 1
ATOM 1395 C C . LEU A 1 182 ? 17.19028 7.82055 -6.55838 1.000 20.34653 180 LEU B C 1
ATOM 1396 O O . LEU A 1 182 ? 16.66650 7.81142 -7.68102 1.000 21.23806 180 LEU B O 1
ATOM 1401 N N . SER A 1 183 ? 16.99526 8.78013 -5.67949 1.000 21.87940 181 SER B N 1
ATOM 1402 C CA . SER A 1 183 ? 16.08890 9.88295 -5.94179 1.000 23.01165 181 SER B CA 1
ATOM 1403 C C . SER A 1 183 ? 16.80374 11.01342 -6.66587 1.000 22.61407 181 SER B C 1
ATOM 1404 O O . SER A 1 183 ? 18.02891 11.16510 -6.56927 1.000 22.80808 181 SER B O 1
ATOM 1407 N N . PRO A 1 184 ? 16.05168 11.82943 -7.40246 1.000 22.23173 182 PRO B N 1
ATOM 1408 C CA . PRO A 1 184 ? 16.66365 12.98773 -8.07208 1.000 23.01167 182 PRO B CA 1
ATOM 1409 C C . PRO A 1 184 ? 17.42961 13.88469 -7.12288 1.000 24.01904 182 PRO B C 1
ATOM 1410 O O . PRO A 1 184 ? 18.53542 14.32283 -7.45421 1.000 24.57732 182 PRO B O 1
ATOM 1414 N N . GLU A 1 185 ? 16.88414 14.14988 -5.93291 1.000 24.04798 183 GLU B N 1
ATOM 1415 C CA . GLU A 1 185 ? 17.55833 15.07114 -5.02917 1.000 26.00266 183 GLU B CA 1
ATOM 1416 C C . GLU A 1 185 ? 18.90220 14.51818 -4.57054 1.000 24.95266 183 GLU B C 1
ATOM 1417 O O . GLU A 1 185 ? 19.87756 15.26498 -4.46384 1.000 24.89674 183 GLU B O 1
ATOM 1423 N N . VAL A 1 186 ? 18.99174 13.20663 -4.33109 1.000 24.11142 184 VAL B N 1
ATOM 1424 C CA . VAL A 1 186 ? 20.29264 12.63453 -3.99358 1.000 24.07376 184 VAL B CA 1
ATOM 1425 C C . VAL A 1 186 ? 21.26477 12.77925 -5.15785 1.000 25.30974 184 VAL B C 1
ATOM 1426 O O . VAL A 1 186 ? 22.41784 13.18931 -4.97371 1.000 26.89500 184 VAL B O 1
ATOM 1430 N N . LEU A 1 187 ? 20.80585 12.48461 -6.38355 1.000 24.41269 185 LEU B N 1
ATOM 1431 C CA . LEU A 1 187 ? 21.67655 12.60131 -7.55087 1.000 24.65584 185 LEU B CA 1
ATOM 1432 C C . LEU A 1 187 ? 22.09728 14.04280 -7.81809 1.000 26.04940 185 LEU B C 1
ATOM 1433 O O . LEU A 1 187 ? 23.18104 14.27660 -8.36269 1.000 29.03384 185 LEU B O 1
ATOM 1438 N N . ARG A 1 188 ? 21.26761 15.01524 -7.45043 1.000 26.96445 186 ARG B N 1
ATOM 1439 C CA . ARG A 1 188 ? 21.63250 16.41851 -7.60579 1.000 27.83775 186 ARG B CA 1
ATOM 1440 C C . ARG A 1 188 ? 22.53297 16.92549 -6.48452 1.000 27.98160 186 ARG B C 1
ATOM 1441 O O . ARG A 1 188 ? 22.96628 18.08273 -6.53832 1.000 30.72236 186 ARG B O 1
ATOM 1449 N N . LYS A 1 189 ? 22.81744 16.08649 -5.48367 1.000 27.12637 187 LYS B N 1
ATOM 1450 C CA . LYS A 1 189 ? 23.54342 16.48704 -4.28035 1.000 28.70117 187 LYS B CA 1
ATOM 1451 C C . LYS A 1 189 ? 22.80512 17.57403 -3.49523 1.000 30.56503 187 LYS B C 1
ATOM 1452 O O . LYS A 1 189 ? 23.42799 18.44783 -2.87843 1.000 33.47684 187 LYS B O 1
ATOM 1458 N N . ASP A 1 190 ? 21.47278 17.53124 -3.50293 1.000 28.29469 188 ASP B N 1
ATOM 1459 C CA . ASP A 1 190 ? 20.65922 18.44607 -2.71600 1.000 29.12905 188 ASP B CA 1
ATOM 1460 C C . ASP A 1 190 ? 20.41458 17.87593 -1.32695 1.000 28.89101 188 ASP B C 1
ATOM 1461 O O . ASP A 1 190 ? 20.48310 16.66065 -1.12408 1.000 27.40911 188 ASP B O 1
ATOM 1466 N N . PRO A 1 191 ? 20.12832 18.72898 -0.34036 1.000 28.56385 189 PRO B N 1
ATOM 1467 C CA . PRO A 1 191 ? 19.70904 18.21003 0.96661 1.000 29.24245 189 PRO B CA 1
ATOM 1468 C C . PRO A 1 191 ? 18.46320 17.35837 0.78698 1.000 29.78821 189 PRO B C 1
ATOM 1469 O O . PRO A 1 191 ? 17.62313 17.62974 -0.07507 1.000 29.57653 189 PRO B O 1
ATOM 1473 N N . TYR A 1 192 ? 18.35394 16.29954 1.58325 1.000 26.82212 190 TYR B N 1
ATOM 1474 C CA . TYR A 1 192 ? 17.24644 15.37850 1.40009 1.000 25.73298 190 TYR B CA 1
ATOM 1475 C C . TYR A 1 192 ? 16.77470 14.86524 2.74477 1.000 26.12849 190 TYR B C 1
ATOM 1476 O O . TYR A 1 192 ? 17.36388 15.15969 3.78139 1.000 25.87897 190 TYR B O 1
ATOM 1485 N N . GLY A 1 193 ? 15.70274 14.07741 2.70441 1.000 24.88889 191 GLY B N 1
ATOM 1486 C CA . GLY A 1 193 ? 15.16689 13.47540 3.90880 1.000 24.39731 191 GLY B CA 1
ATOM 1487 C C . GLY A 1 193 ? 14.18686 12.36119 3.60739 1.000 21.69428 191 GLY B C 1
ATOM 1488 O O . GLY A 1 193 ? 14.41049 11.55820 2.69300 1.000 21.96572 191 GLY B O 1
ATOM 1489 N N . LYS A 1 194 ? 13.08702 12.32038 4.35608 1.000 22.52770 192 LYS B N 1
ATOM 1490 C CA . LYS A 1 194 ? 12.07977 11.27137 4.20504 1.000 22.25847 192 LYS B CA 1
ATOM 1491 C C . LYS A 1 194 ? 11.61281 11.03327 2.77586 1.000 22.30627 192 LYS B C 1
ATOM 1492 O O . LYS A 1 194 ? 11.39173 9.86169 2.41638 1.000 21.21422 192 LYS B O 1
ATOM 1498 N N . PRO A 1 195 ? 11.42558 12.04912 1.93090 1.000 22.32774 193 PRO B N 1
ATOM 1499 C CA . PRO A 1 195 ? 10.92028 11.77090 0.57949 1.000 23.03547 193 PRO B CA 1
ATOM 1500 C C . PRO A 1 195 ? 11.75397 10.80436 -0.23827 1.000 19.22581 193 PRO B C 1
ATOM 1501 O O . PRO A 1 195 ? 11.19367 10.21285 -1.16197 1.000 20.03094 193 PRO B O 1
ATOM 1505 N N . VAL A 1 196 ? 13.05454 10.62750 0.03578 1.000 19.09686 194 VAL B N 1
ATOM 1506 C CA . VAL A 1 196 ? 13.82422 9.66738 -0.75658 1.000 19.87041 194 VAL B CA 1
ATOM 1507 C C . VAL A 1 196 ? 13.19898 8.28679 -0.69027 1.000 18.72687 194 VAL B C 1
ATOM 1508 O O . VAL A 1 196 ? 13.22962 7.53727 -1.66490 1.000 18.90777 194 VAL B O 1
ATOM 1512 N N . ASP A 1 197 ? 12.64331 7.91737 0.46097 1.000 18.67351 195 ASP B N 1
ATOM 1513 C CA . ASP A 1 197 ? 12.04458 6.59587 0.58007 1.000 18.44117 195 ASP B CA 1
ATOM 1514 C C . ASP A 1 197 ? 10.78523 6.48203 -0.26995 1.000 17.80744 195 ASP B C 1
ATOM 1515 O O . ASP A 1 197 ? 10.46771 5.39713 -0.76686 1.000 18.96241 195 ASP B O 1
ATOM 1520 N N . LEU A 1 198 ? 10.05664 7.58301 -0.45273 1.000 19.47280 196 LEU B N 1
ATOM 1521 C CA . LEU A 1 198 ? 8.84150 7.51540 -1.24381 1.000 20.29233 196 LEU B CA 1
ATOM 1522 C C . LEU A 1 198 ? 9.15037 7.42924 -2.72673 1.000 18.27424 196 LEU B C 1
ATOM 1523 O O . LEU A 1 198 ? 8.41630 6.76576 -3.46576 1.000 18.89925 196 LEU B O 1
ATOM 1528 N N . TRP A 1 199 ? 10.24528 8.04489 -3.17300 1.000 18.55648 197 TRP B N 1
ATOM 1529 C CA . TRP A 1 199 ? 10.68765 7.83274 -4.54896 1.000 18.43807 197 TRP B CA 1
ATOM 1530 C C . TRP A 1 199 ? 11.00039 6.36110 -4.78795 1.000 18.18624 197 TRP B C 1
ATOM 1531 O O . TRP A 1 199 ? 10.57862 5.77131 -5.79229 1.000 18.44490 197 TRP B O 1
ATOM 1542 N N . ALA A 1 200 ? 11.74492 5.74688 -3.86737 1.000 17.15346 198 ALA B N 1
ATOM 1543 C CA . ALA A 1 200 ? 12.06111 4.33031 -4.01134 1.000 16.97736 198 ALA B CA 1
ATOM 1544 C C . ALA A 1 200 ? 10.79567 3.49382 -4.01097 1.000 17.74341 198 ALA B C 1
ATOM 1545 O O . ALA A 1 200 ? 10.69595 2.51005 -4.74660 1.000 17.35101 198 ALA B O 1
ATOM 1547 N N . CYS A 1 201 ? 9.81056 3.86411 -3.18726 1.000 17.62039 199 CYS B N 1
ATOM 1548 C CA . CYS A 1 201 ? 8.54844 3.13177 -3.18213 1.000 19.43269 199 CYS B CA 1
ATOM 1549 C C . CYS A 1 201 ? 7.86908 3.22165 -4.53732 1.000 17.90383 199 CYS B C 1
ATOM 1550 O O . CYS A 1 201 ? 7.24696 2.25863 -4.98991 1.000 18.53308 199 CYS B O 1
ATOM 1553 N N . GLY A 1 202 ? 7.96992 4.38206 -5.18992 1.000 18.39277 200 GLY B N 1
ATOM 1554 C CA . GLY A 1 202 ? 7.40875 4.51686 -6.52412 1.000 18.25783 200 GLY B CA 1
ATOM 1555 C C . GLY A 1 202 ? 8.10660 3.62468 -7.52522 1.000 18.09267 200 GLY B C 1
ATOM 1556 O O . GLY A 1 202 ? 7.46966 3.04941 -8.40378 1.000 17.24627 200 GLY B O 1
ATOM 1557 N N . VAL A 1 203 ? 9.42470 3.49524 -7.40020 1.000 17.36827 201 VAL B N 1
ATOM 1558 C CA . VAL A 1 203 ? 10.15022 2.59778 -8.29026 1.000 16.70547 201 VAL B CA 1
ATOM 1559 C C . VAL A 1 203 ? 9.69257 1.16575 -8.05011 1.000 16.31251 201 VAL B C 1
ATOM 1560 O O . VAL A 1 203 ? 9.39825 0.41471 -8.98944 1.000 16.35546 201 VAL B O 1
ATOM 1564 N N . ILE A 1 204 ? 9.57928 0.77594 -6.77308 1.000 16.99388 202 ILE B N 1
ATOM 1565 C CA . ILE A 1 204 ? 9.13630 -0.57216 -6.43839 1.000 17.00808 202 ILE B CA 1
ATOM 1566 C C . ILE A 1 204 ? 7.72601 -0.82058 -6.94702 1.000 15.96021 202 ILE B C 1
ATOM 1567 O O . ILE A 1 204 ? 7.43930 -1.87841 -7.52072 1.000 16.29254 202 ILE B O 1
ATOM 1572 N N . LEU A 1 205 ? 6.82946 0.15055 -6.75118 1.000 16.54654 203 LEU B N 1
ATOM 1573 C CA . LEU A 1 205 ? 5.45131 -0.02385 -7.19464 1.000 16.29312 203 LEU B CA 1
ATOM 1574 C C . LEU A 1 205 ? 5.39158 -0.19032 -8.70613 1.000 16.39259 203 LEU B C 1
ATOM 1575 O O . LEU A 1 205 ? 4.66165 -1.04574 -9.21669 1.000 16.74523 203 LEU B O 1
ATOM 1580 N N . TYR A 1 206 ? 6.17234 0.60379 -9.43190 1.000 16.76760 204 TYR B N 1
ATOM 1581 C CA . TYR A 1 206 ? 6.21690 0.45647 -10.88132 1.000 16.10224 204 TYR B CA 1
ATOM 1582 C C . TYR A 1 206 ? 6.58653 -0.97222 -11.25502 1.000 16.69826 204 TYR B C 1
ATOM 1583 O O . TYR A 1 206 ? 5.94591 -1.59280 -12.11403 1.000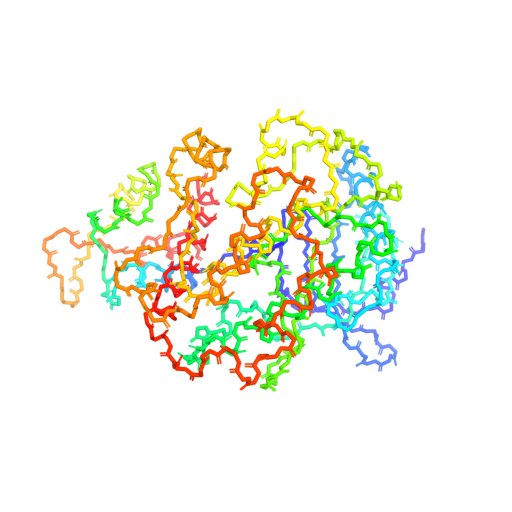 16.38282 204 TYR B O 1
ATOM 1592 N N . ILE A 1 207 ? 7.62889 -1.51606 -10.61311 1.000 15.63573 205 ILE B N 1
ATOM 1593 C CA . ILE A 1 207 ? 8.05360 -2.88554 -10.89917 1.000 15.79600 205 ILE B CA 1
ATOM 1594 C C . ILE A 1 207 ? 6.97053 -3.89087 -10.51400 1.000 16.31204 205 ILE B C 1
ATOM 1595 O O . ILE A 1 207 ? 6.75949 -4.89341 -11.20804 1.000 17.23535 205 ILE B O 1
ATOM 1600 N N . LEU A 1 208 ? 6.27497 -3.65388 -9.39825 1.000 17.42535 206 LEU B N 1
ATOM 1601 C CA . LEU A 1 208 ? 5.21533 -4.58592 -9.01738 1.000 17.43794 206 LEU B CA 1
ATOM 1602 C C . LEU A 1 208 ? 4.09865 -4.62876 -10.04981 1.000 18.05650 206 LEU B C 1
ATOM 1603 O O . LEU A 1 208 ? 3.39867 -5.63852 -10.16086 1.000 19.70410 206 LEU B O 1
ATOM 1608 N N . LEU A 1 209 ? 3.90865 -3.54438 -10.80490 1.000 17.47657 207 LEU B N 1
ATOM 1609 C CA . LEU A 1 209 ? 2.81321 -3.53221 -11.77181 1.000 18.07646 207 LEU B CA 1
ATOM 1610 C C . LEU A 1 209 ? 3.18402 -4.15375 -13.11479 1.000 17.97105 207 LEU B C 1
ATOM 1611 O O . LEU A 1 209 ? 2.34041 -4.81444 -13.73004 1.000 19.40794 207 LEU B O 1
ATOM 1616 N N . VAL A 1 210 ? 4.42116 -3.97822 -13.58159 1.000 17.19222 208 VAL B N 1
ATOM 1617 C CA . VAL A 1 210 ? 4.79505 -4.44424 -14.92264 1.000 16.87829 208 VAL B CA 1
ATOM 1618 C C . VAL A 1 210 ? 6.03953 -5.32753 -14.95658 1.000 17.80128 208 VAL B C 1
ATOM 1619 O O . VAL A 1 210 ? 6.35256 -5.92300 -15.99306 1.000 18.11062 208 VAL B O 1
ATOM 1623 N N . GLY A 1 211 ? 6.76881 -5.42247 -13.84552 1.000 16.62488 209 GLY B N 1
ATOM 1624 C CA . GLY A 1 211 ? 7.83441 -6.39281 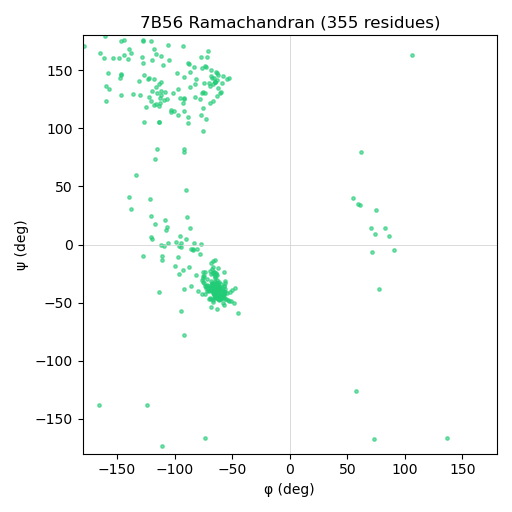-13.76391 1.000 17.77551 209 GLY B CA 1
ATOM 1625 C C . GLY A 1 211 ? 9.16752 -5.94967 -14.30689 1.000 17.96649 209 GLY B C 1
ATOM 1626 O O . GLY A 1 211 ? 10.08564 -6.76690 -14.38274 1.000 20.19644 209 GLY B O 1
ATOM 1627 N N . TYR A 1 212 ? 9.31122 -4.68388 -14.66587 1.000 17.66876 210 TYR B N 1
ATOM 1628 C CA . TYR A 1 212 ? 10.58316 -4.12250 -15.08607 1.000 16.98045 210 TYR B CA 1
ATOM 1629 C C . TYR A 1 212 ? 10.69199 -2.72313 -14.50194 1.000 18.36888 210 TYR B C 1
ATOM 1630 O O . TYR A 1 212 ? 9.68141 -2.12287 -14.12383 1.000 17.63116 210 TYR B O 1
ATOM 1639 N N . PRO A 1 213 ? 11.90283 -2.18225 -14.40503 1.000 19.51083 211 PRO B N 1
ATOM 1640 C CA . PRO A 1 213 ? 12.09339 -0.92667 -13.68077 1.000 18.87176 211 PRO B CA 1
ATOM 1641 C C . PRO A 1 213 ? 11.77383 0.28405 -14.53839 1.000 18.72735 211 PRO B C 1
ATOM 1642 O O . PRO A 1 213 ? 11.87997 0.24016 -15.77505 1.000 20.13851 211 PRO B O 1
ATOM 1646 N N . PRO A 1 214 ? 11.37554 1.38880 -13.91298 1.000 18.38156 212 PRO B N 1
ATOM 1647 C CA . PRO A 1 214 ? 11.05921 2.59601 -14.69274 1.000 19.36343 212 PRO B CA 1
ATOM 1648 C C . PRO A 1 214 ? 12.28400 3.26879 -15.27019 1.000 20.24043 212 PRO B C 1
ATOM 1649 O O . PRO A 1 214 ? 12.17666 3.93118 -16.31098 1.000 21.45466 212 PRO B O 1
ATOM 1653 N N . PHE A 1 215 ? 13.43401 3.15125 -14.61305 1.000 20.15746 213 PHE B N 1
ATOM 1654 C CA . PHE A 1 215 ? 14.68644 3.73639 -15.06762 1.000 22.38547 213 PHE B CA 1
ATOM 1655 C C . PHE A 1 215 ? 15.70546 2.62369 -15.22263 1.000 26.53661 213 PHE B C 1
ATOM 1656 O O . PHE A 1 215 ? 15.93172 1.84291 -14.29051 1.000 25.14271 213 PHE B O 1
ATOM 1664 N N . TRP A 1 216 ? 16.31952 2.55859 -16.39596 1.000 27.53042 214 TRP B N 1
ATOM 1665 C CA . TRP A 1 216 ? 17.23485 1.46987 -16.70329 1.000 31.37385 214 TRP B CA 1
ATOM 1666 C C . TRP A 1 216 ? 18.12270 1.93613 -17.84259 1.000 31.57265 214 TRP B C 1
ATOM 1667 O O . TRP A 1 216 ? 17.61799 2.35029 -18.89172 1.000 36.09837 214 TRP B O 1
ATOM 1678 N N . ASP A 1 217 ? 19.43156 1.90662 -17.62215 1.000 28.62208 215 ASP B N 1
ATOM 1679 C CA . ASP A 1 217 ? 20.38542 2.18607 -18.68283 1.000 31.32767 215 ASP B CA 1
ATOM 1680 C C . ASP A 1 217 ? 21.71617 1.58610 -18.26562 1.000 32.86714 215 ASP B C 1
ATOM 1681 O O . ASP A 1 217 ? 22.11162 1.70265 -17.10032 1.000 33.61398 215 ASP B O 1
ATOM 1686 N N . GLU A 1 218 ? 22.39007 0.93306 -19.21502 1.000 36.09388 216 GLU B N 1
ATOM 1687 C CA . GLU A 1 218 ? 23.69989 0.35688 -18.93330 1.000 37.74911 216 GLU B CA 1
ATOM 1688 C C . GLU A 1 218 ? 24.73846 1.43366 -18.66253 1.000 35.46019 216 GLU B C 1
ATOM 1689 O O . GLU A 1 218 ? 25.74414 1.17371 -17.99256 1.000 35.41209 216 GLU B O 1
ATOM 1691 N N . ASP A 1 219 ? 24.51789 2.63716 -19.17390 1.000 33.20317 217 ASP B N 1
ATOM 1692 C CA . ASP A 1 219 ? 25.38373 3.77667 -18.90641 1.000 32.39499 217 ASP B CA 1
ATOM 1693 C C . ASP A 1 219 ? 24.84899 4.44141 -17.64591 1.000 31.55236 217 ASP B C 1
ATOM 1694 O O . ASP A 1 219 ? 23.76683 5.03304 -17.66272 1.000 28.93803 217 ASP B O 1
ATOM 1699 N N . GLN A 1 220 ? 25.59611 4.33374 -16.54662 1.000 28.90897 218 GLN B N 1
ATOM 1700 C CA . GLN A 1 220 ? 25.07338 4.84759 -15.28684 1.000 31.86973 218 GLN B CA 1
ATOM 1701 C C . GLN A 1 220 ? 24.93174 6.36071 -15.30877 1.000 30.57277 218 GLN B C 1
ATOM 1702 O O . GLN A 1 220 ? 24.01436 6.89910 -14.68155 1.000 27.71080 218 GLN B O 1
ATOM 1708 N N . HIS A 1 221 ? 25.82327 7.05791 -16.01463 1.000 30.49137 219 HIS B N 1
ATOM 1709 C CA . HIS A 1 221 ? 25.66216 8.49714 -16.16874 1.000 32.55366 219 HIS B CA 1
ATOM 1710 C C . HIS A 1 221 ? 24.32580 8.81976 -16.81970 1.000 31.49530 219 HIS B C 1
ATOM 1711 O O . HIS A 1 221 ? 23.62719 9.74817 -16.39637 1.000 29.46331 219 HIS B O 1
ATOM 1718 N N . ARG A 1 222 ? 23.95474 8.05292 -17.84738 1.000 29.71897 220 ARG B N 1
ATOM 1719 C CA . ARG A 1 222 ? 22.68558 8.26840 -18.53340 1.000 28.94874 220 ARG B CA 1
ATOM 1720 C C . ARG A 1 222 ? 21.50496 7.87211 -17.65410 1.000 28.05354 220 ARG B C 1
ATOM 1721 O O . ARG A 1 222 ? 20.47246 8.55513 -17.65028 1.000 26.12643 220 ARG B O 1
ATOM 1725 N N . LEU A 1 223 ? 21.63350 6.76835 -16.91211 1.000 26.79098 221 LEU B N 1
ATOM 1726 C CA . LEU A 1 223 ? 20.60730 6.38759 -15.94649 1.000 24.82388 221 LEU B CA 1
ATOM 1727 C C . LEU A 1 223 ? 20.30872 7.53519 -14.99402 1.000 23.70291 221 LEU B C 1
ATOM 1728 O O . LEU A 1 223 ? 19.14443 7.86606 -14.74518 1.000 22.24369 221 LEU B O 1
ATOM 1733 N N . TYR A 1 224 ? 21.35756 8.14572 -14.44008 1.000 24.40767 222 TYR B N 1
ATOM 1734 C CA . TYR A 1 224 ? 21.15548 9.22717 -13.48460 1.000 22.71947 222 TYR B CA 1
ATOM 1735 C C . TYR A 1 224 ? 20.55261 10.45854 -14.15128 1.000 22.40063 222 TYR B C 1
ATOM 1736 O O . TYR A 1 224 ? 19.74942 11.16679 -13.53212 1.000 25.09648 222 TYR B O 1
ATOM 1745 N N . GLN A 1 225 ? 20.89865 10.71083 -15.41431 1.000 23.79500 223 GLN B N 1
ATOM 1746 C CA . GLN A 1 225 ? 20.23768 11.76822 -16.16847 1.000 25.85204 223 GLN B CA 1
ATOM 1747 C C . GLN A 1 225 ? 18.74643 11.48913 -16.29299 1.000 23.78217 223 GLN B C 1
ATOM 1748 O O . GLN A 1 225 ? 17.91841 12.39079 -16.11560 1.000 24.46179 223 GLN B O 1
ATOM 1754 N N . GLN A 1 226 ? 18.38908 10.24042 -16.58688 1.000 23.65508 224 GLN B N 1
ATOM 1755 C CA . GLN A 1 226 ? 16.98460 9.88075 -16.74246 1.000 21.98002 224 GLN B CA 1
ATOM 1756 C C . GLN A 1 226 ? 16.22704 10.01718 -15.43003 1.000 22.24000 224 GLN B C 1
ATOM 1757 O O . GLN A 1 226 ? 15.09445 10.50924 -15.41090 1.000 23.32793 224 GLN B O 1
ATOM 1763 N N . ILE A 1 227 ? 16.83368 9.58526 -14.32234 1.000 22.20203 225 ILE B N 1
ATOM 1764 C CA . ILE A 1 227 ? 16.19065 9.74781 -13.02351 1.000 21.32113 225 ILE B CA 1
ATOM 1765 C C . ILE A 1 227 ? 15.98304 11.22440 -12.71210 1.000 21.96840 225 ILE B C 1
ATOM 1766 O O . ILE A 1 227 ? 14.89460 11.64342 -12.30046 1.000 22.71858 225 ILE B O 1
ATOM 1771 N N . LYS A 1 228 ? 17.02746 12.03291 -12.90172 1.000 22.25963 226 LYS B N 1
ATOM 1772 C CA . LYS A 1 228 ? 16.92772 13.45041 -12.57200 1.000 23.67985 226 LYS B CA 1
ATOM 1773 C C . LYS A 1 228 ? 15.88468 14.14511 -13.43117 1.000 25.02084 226 LYS B C 1
ATOM 1774 O O . LYS A 1 228 ? 15.24807 15.10617 -12.98190 1.000 27.58950 226 LYS B O 1
ATOM 1780 N N . ALA A 1 229 ? 15.69503 13.67342 -14.66044 1.000 24.01195 227 ALA B N 1
ATOM 1781 C CA . ALA A 1 229 ? 14.68525 14.21841 -15.54949 1.000 25.60602 227 ALA B CA 1
ATOM 1782 C C . ALA A 1 229 ? 13.31055 13.61944 -15.31339 1.000 23.16739 227 ALA B C 1
ATOM 1783 O O . ALA A 1 229 ? 12.34996 14.05791 -15.94987 1.000 25.15328 227 ALA B O 1
ATOM 1785 N N . GLY A 1 230 ? 13.18986 12.63955 -14.41864 1.000 22.44707 228 GLY B N 1
ATOM 1786 C CA . GLY A 1 230 ? 11.92124 11.95976 -14.23994 1.000 21.00408 228 GLY B CA 1
ATOM 1787 C C . GLY A 1 230 ? 11.42878 11.30106 -15.50607 1.000 22.95040 228 GLY B C 1
ATOM 1788 O O . GLY A 1 230 ? 10.22243 11.24510 -15.73790 1.000 22.66230 228 GLY B O 1
ATOM 1789 N N . ALA A 1 231 ? 12.33805 10.78102 -16.32562 1.000 20.12239 229 ALA B N 1
ATOM 1790 C CA . ALA A 1 231 ? 11.97294 10.29392 -17.65495 1.000 20.70508 229 ALA B CA 1
ATOM 1791 C C . ALA A 1 231 ? 11.62855 8.81076 -17.57770 1.000 21.27410 229 ALA B C 1
ATOM 1792 O O . ALA A 1 231 ? 12.43351 7.93668 -17.89620 1.000 26.06935 229 ALA B O 1
ATOM 1794 N N . TYR A 1 232 ? 10.41297 8.53210 -17.12219 1.000 21.01027 230 TYR B N 1
ATOM 1795 C CA . TYR A 1 232 ? 9.82476 7.20489 -17.19629 1.000 20.77561 230 TYR B CA 1
ATOM 1796 C C . TYR A 1 232 ? 8.57657 7.30147 -18.05943 1.000 21.43915 230 TYR B C 1
ATOM 1797 O O . TYR A 1 232 ? 8.11807 8.39018 -18.40787 1.000 23.44860 230 TYR B O 1
ATOM 1806 N N . ASP A 1 233 ? 8.04270 6.15450 -18.43134 1.000 19.18800 231 ASP B N 1
ATOM 1807 C CA . ASP A 1 233 ? 6.88031 6.11176 -19.29619 1.000 19.48191 231 ASP B CA 1
ATOM 1808 C C . ASP A 1 233 ? 5.99180 4.94889 -18.88133 1.000 19.54335 231 ASP B C 1
ATOM 1809 O O . ASP A 1 233 ? 6.41735 4.03631 -18.16743 1.000 19.62168 231 ASP B O 1
ATOM 1814 N N . PHE A 1 234 ? 4.74262 4.99136 -19.34367 1.000 19.04913 232 PHE B N 1
ATOM 1815 C CA . PHE A 1 234 ? 3.76587 3.91807 -19.16440 1.000 19.43890 232 PHE B CA 1
ATOM 1816 C C . PHE A 1 234 ? 3.40820 3.39138 -20.54923 1.000 20.33378 232 PHE B C 1
ATOM 1817 O O . PHE A 1 234 ? 2.30472 3.64737 -21.04436 1.000 20.65564 232 PHE B O 1
ATOM 1825 N N . PRO A 1 235 ? 4.30289 2.64631 -21.18988 1.000 18.84474 233 PRO B N 1
ATOM 1826 C CA . PRO A 1 235 ? 4.05908 2.24455 -22.57826 1.000 19.57313 233 PRO B CA 1
ATOM 1827 C C . PRO A 1 235 ? 2.98823 1.17595 -22.73237 1.000 20.02198 233 PRO B C 1
ATOM 1828 O O . PRO A 1 235 ? 2.74718 0.34970 -21.85291 1.000 20.21337 233 PRO B O 1
ATOM 1832 N N . SER A 1 236 ? 2.35355 1.19909 -23.89161 1.000 21.02087 234 SER B N 1
ATOM 1833 C CA . SER A 1 236 ? 1.49957 0.12862 -24.35682 1.000 20.72903 234 SER B CA 1
ATOM 1834 C C . SER A 1 236 ? 2.36889 -1.03297 -24.83660 1.000 20.90045 234 SER B C 1
ATOM 1835 O O . SER A 1 236 ? 3.50870 -0.83512 -25.26372 1.000 22.34422 234 SER B O 1
ATOM 1838 N N . PRO A 1 237 ? 1.86290 -2.26431 -24.76256 1.000 20.92869 235 PRO B N 1
ATOM 1839 C CA . PRO A 1 237 ? 0.50361 -2.58593 -24.32773 1.000 20.41475 235 PRO B CA 1
ATOM 1840 C C . PRO A 1 237 ? 0.31854 -2.77327 -22.83264 1.000 22.23876 235 PRO B C 1
ATOM 1841 O O . PRO A 1 237 ? -0.81356 -2.67326 -22.37057 1.000 21.92332 235 PRO B O 1
ATOM 1845 N N . GLU A 1 238 ? 1.39201 -3.02524 -22.08669 1.000 21.84203 236 GLU B N 1
ATOM 1846 C CA . GLU A 1 238 ? 1.20543 -3.53015 -20.73001 1.000 21.83094 236 GLU B CA 1
ATOM 1847 C C . GLU A 1 238 ? 0.50345 -2.51474 -19.83570 1.000 21.58066 236 GLU B C 1
ATOM 1848 O O . GLU A 1 238 ? -0.31652 -2.89227 -18.99550 1.000 22.58398 236 GLU B O 1
ATOM 1854 N N . TRP A 1 239 ? 0.79284 -1.22158 -20.00778 1.000 19.35375 237 TRP B N 1
ATOM 1855 C CA . TRP A 1 239 ? 0.15962 -0.21627 -19.17003 1.000 19.36789 237 TRP B CA 1
ATOM 1856 C C . TRP A 1 239 ? -1.27703 0.09603 -19.57757 1.000 20.28730 237 TRP B C 1
ATOM 1857 O O . TRP A 1 239 ? -1.97071 0.79773 -18.83256 1.000 20.62645 237 TRP B O 1
ATOM 1868 N N . ASP A 1 240 ? -1.74214 -0.42292 -20.72193 1.000 20.82899 238 ASP B N 1
ATOM 1869 C CA . ASP A 1 240 ? -3.09800 -0.12284 -21.18198 1.000 24.53432 238 ASP B CA 1
ATOM 1870 C C . ASP A 1 240 ? -4.15005 -0.67857 -20.23840 1.000 23.75610 238 ASP B C 1
ATOM 1871 O O . ASP A 1 240 ? -5.26200 -0.13804 -20.15857 1.000 24.83040 238 ASP B O 1
ATOM 1876 N N . THR A 1 241 ? -3.82181 -1.75655 -19.52525 1.000 21.56190 239 THR B N 1
ATOM 1877 C CA . THR A 1 241 ? -4.74042 -2.43090 -18.62511 1.000 22.01237 239 THR B CA 1
ATOM 1878 C C . THR A 1 241 ? -4.54322 -2.02908 -17.17124 1.000 21.99657 239 THR B C 1
ATOM 1879 O O . THR A 1 241 ? -5.23736 -2.55981 -16.29585 1.000 24.04638 239 THR B O 1
ATOM 1883 N N . VAL A 1 242 ? -3.62043 -1.11609 -16.88569 1.000 21.39027 240 VAL B N 1
ATOM 1884 C CA . VAL A 1 242 ? -3.38517 -0.65540 -15.51999 1.000 20.58105 240 VAL B CA 1
ATOM 1885 C C . VAL A 1 242 ? -4.34779 0.48546 -15.22679 1.000 22.38767 240 VAL B C 1
ATOM 1886 O O . VAL A 1 242 ? -4.55115 1.37380 -16.06651 1.000 22.98455 240 VAL B O 1
ATOM 1890 N N . THR A 1 243 ? -4.96261 0.45381 -14.04704 1.000 22.62272 241 THR B N 1
ATOM 1891 C CA . THR A 1 243 ? -5.97234 1.44707 -13.71812 1.000 23.77795 241 THR B CA 1
ATOM 1892 C C . THR A 1 243 ? -5.35394 2.83997 -13.66495 1.000 24.05603 241 THR B C 1
ATOM 1893 O O . THR A 1 243 ? -4.17773 3.00221 -13.31501 1.000 23.40749 241 THR B O 1
ATOM 1897 N N . PRO A 1 244 ? -6.13051 3.86481 -14.01172 1.000 24.49612 242 PRO B N 1
ATOM 1898 C CA . PRO A 1 244 ? -5.63085 5.23802 -13.87126 1.000 25.59939 242 PRO B CA 1
ATOM 1899 C C . PRO A 1 244 ? -5.18925 5.55762 -12.45785 1.000 24.67655 242 PRO B C 1
ATOM 1900 O O . PRO A 1 244 ? -4.22349 6.31085 -12.27377 1.000 24.19587 242 PRO B O 1
ATOM 1904 N N . GLU A 1 245 ? -5.84732 4.96930 -11.45346 1.000 23.93153 243 GLU B N 1
ATOM 1905 C CA . GLU A 1 245 ? -5.50985 5.26874 -10.06576 1.000 23.26267 243 GLU B CA 1
ATOM 1906 C C . GLU A 1 245 ? -4.13293 4.72617 -9.70190 1.000 22.38397 243 GLU B C 1
ATOM 1907 O O . GLU A 1 245 ? -3.37652 5.37647 -8.97199 1.000 21.62055 243 GLU B O 1
ATOM 1913 N N . ALA A 1 246 ? -3.77620 3.54710 -10.21936 1.000 20.89348 244 ALA B N 1
ATOM 1914 C CA . ALA A 1 246 ? -2.43098 3.03436 -9.97682 1.000 21.44696 244 ALA B CA 1
ATOM 1915 C C . ALA A 1 246 ? -1.38015 3.91928 -10.63862 1.000 19.88382 244 ALA B C 1
ATOM 1916 O O . ALA A 1 246 ? -0.35281 4.24439 -10.02552 1.000 20.16349 244 ALA B O 1
ATOM 1918 N N . LYS A 1 247 ? -1.62596 4.33635 -11.88415 1.000 21.14404 245 LYS B N 1
ATOM 1919 C CA . LYS A 1 247 ? -0.69418 5.24651 -12.53985 1.000 21.40781 245 LYS B CA 1
ATOM 1920 C C . LYS A 1 247 ? -0.59341 6.55570 -11.77963 1.000 20.49875 245 LYS B C 1
ATOM 1921 O O . LYS A 1 247 ? 0.49043 7.13662 -11.66421 1.000 22.66633 245 LYS B O 1
ATOM 1927 N N . ASP A 1 248 ? -1.70980 7.01517 -11.22715 1.000 20.65181 246 ASP B N 1
ATOM 1928 C CA . ASP A 1 248 ? -1.70487 8.27327 -10.48958 1.000 22.81043 246 ASP B CA 1
ATOM 1929 C C . ASP A 1 248 ? -0.83151 8.17795 -9.24589 1.000 22.95718 246 ASP B C 1
ATOM 1930 O O . ASP A 1 248 ? -0.04520 9.08846 -8.96553 1.000 22.45458 246 ASP B O 1
ATOM 1935 N N . LEU A 1 249 ? -0.93850 7.07444 -8.50129 1.000 21.65391 247 LEU B N 1
ATOM 1936 C CA . LEU A 1 249 ? -0.09663 6.91142 -7.32261 1.000 21.67410 247 LEU B CA 1
ATOM 1937 C C . LEU A 1 249 ? 1.38029 6.85153 -7.70040 1.000 20.65920 247 LEU B C 1
ATOM 1938 O O . LEU A 1 249 ? 2.21784 7.47746 -7.04043 1.000 21.04398 247 LEU B O 1
ATOM 1943 N N . ILE A 1 250 ? 1.71807 6.14362 -8.78793 1.000 20.11977 248 ILE B N 1
ATOM 1944 C CA . ILE A 1 250 ? 3.11129 6.11096 -9.22857 1.000 19.08651 248 ILE B CA 1
ATOM 1945 C C . ILE A 1 250 ? 3.59739 7.51323 -9.56714 1.000 20.03210 248 ILE B C 1
ATOM 1946 O O . ILE A 1 250 ? 4.69706 7.92151 -9.17149 1.000 21.30076 248 ILE B O 1
ATOM 1951 N N . ASN A 1 251 ? 2.78240 8.27192 -10.30868 1.000 19.42633 249 ASN B N 1
ATOM 1952 C CA . ASN A 1 251 ? 3.16660 9.63501 -10.67232 1.000 21.41144 249 ASN B CA 1
ATOM 1953 C C . ASN A 1 251 ? 3.45802 10.46930 -9.43686 1.000 21.75261 249 ASN B C 1
ATOM 1954 O O . ASN A 1 251 ? 4.40875 11.26189 -9.41763 1.000 23.82045 249 ASN B O 1
ATOM 1959 N N . LYS A 1 252 ? 2.65155 10.29361 -8.38564 1.000 21.38480 250 LYS B N 1
ATOM 1960 C CA . LYS A 1 252 ? 2.81616 11.09399 -7.18077 1.000 22.12237 250 LYS B CA 1
ATOM 1961 C C . LYS A 1 252 ? 4.03126 10.66816 -6.36468 1.000 21.67343 250 LYS B C 1
ATOM 1962 O O . LYS A 1 252 ? 4.60894 11.48876 -5.64843 1.000 22.64849 250 LYS B O 1
ATOM 1968 N N . MET A 1 253 ? 4.43945 9.40389 -6.46340 1.000 20.70960 251 MET B N 1
ATOM 1969 C CA . MET A 1 253 ? 5.67743 8.98054 -5.82192 1.000 21.15682 251 MET B CA 1
ATOM 1970 C C . MET A 1 253 ? 6.89386 9.38003 -6.64081 1.000 19.76070 251 MET B C 1
ATOM 1971 O O . MET A 1 253 ? 7.92337 9.77861 -6.07900 1.000 22.41611 251 MET B O 1
ATOM 1976 N N . LEU A 1 254 ? 6.80267 9.25167 -7.96358 1.000 20.78870 252 LEU B N 1
ATOM 1977 C CA . LEU A 1 254 ? 7.89949 9.60272 -8.86729 1.000 22.23910 252 LEU B CA 1
ATOM 1978 C C . LEU A 1 254 ? 7.81841 11.06152 -9.30588 1.000 24.11563 252 LEU B C 1
ATOM 1979 O O . LEU A 1 254 ? 7.92379 11.40405 -10.48238 1.000 26.33074 252 LEU B O 1
ATOM 1984 N N . THR A 1 255 ? 7.60494 11.93323 -8.33720 1.000 22.71003 253 THR B N 1
ATOM 1985 C CA . THR A 1 255 ? 7.58991 13.37058 -8.55423 1.000 23.99816 253 THR B CA 1
ATOM 1986 C C . THR A 1 255 ? 8.97798 13.89727 -8.22568 1.000 26.75898 253 THR B C 1
ATOM 1987 O O . THR A 1 255 ? 9.50881 13.61734 -7.14915 1.000 24.76916 253 THR B O 1
ATOM 1991 N N . ILE A 1 256 ? 9.58182 14.61771 -9.17470 1.000 27.40436 254 ILE B N 1
ATOM 1992 C CA . ILE A 1 256 ? 10.97458 15.03325 -9.02138 1.000 28.40949 254 ILE B CA 1
ATOM 1993 C C . ILE A 1 256 ? 11.13534 15.98400 -7.84569 1.000 29.09383 254 ILE B C 1
ATOM 1994 O O . ILE A 1 256 ? 12.13394 15.93124 -7.11890 1.000 32.19854 254 ILE B O 1
ATOM 1999 N N . ASN A 1 257 ? 10.17813 16.88182 -7.65537 1.000 27.00522 255 ASN B N 1
ATOM 2000 C CA . ASN A 1 257 ? 10.26705 17.83763 -6.56767 1.000 30.87591 255 ASN B CA 1
ATOM 2001 C C . ASN A 1 257 ? 9.90442 17.10899 -5.28493 1.000 28.33328 255 ASN B C 1
ATOM 2002 O O . ASN A 1 257 ? 8.73792 16.74825 -5.09180 1.000 28.09564 255 ASN B O 1
ATOM 2007 N N . PRO A 1 258 ? 10.86218 16.89594 -4.38017 1.000 29.26809 256 PRO B N 1
ATOM 2008 C CA . PRO A 1 258 ? 10.55278 16.12074 -3.16690 1.000 28.37101 256 PRO B CA 1
ATOM 2009 C C . PRO A 1 258 ? 9.55568 16.80795 -2.26103 1.000 28.93752 256 PRO B C 1
ATOM 2010 O O . PRO A 1 258 ? 8.87831 16.12477 -1.48551 1.000 30.26668 256 PRO B O 1
ATOM 2014 N N . SER A 1 259 ? 9.42862 18.13555 -2.34314 1.000 32.39512 257 SER B N 1
ATOM 2015 C CA . SER A 1 259 ? 8.44800 18.83081 -1.52159 1.000 32.01567 257 SER B CA 1
ATOM 2016 C C . SER A 1 259 ? 7.02387 18.60722 -2.01156 1.000 30.88209 257 SER B C 1
ATOM 2017 O O . SER A 1 259 ? 6.08533 18.72398 -1.21813 1.000 35.97583 257 SER B O 1
ATOM 2020 N N . LYS A 1 260 ? 6.84238 18.27599 -3.29028 1.000 29.48989 258 LYS B N 1
ATOM 2021 C CA . LYS A 1 260 ? 5.52839 17.96766 -3.84015 1.000 31.60284 258 LYS B CA 1
ATOM 2022 C C . LYS A 1 260 ? 5.24836 16.47108 -3.90178 1.000 28.62739 258 LYS B C 1
ATOM 2023 O O . LYS A 1 260 ? 4.10580 16.07725 -4.15407 1.000 30.30582 258 LYS B O 1
ATOM 2027 N N . ARG A 1 261 ? 6.25662 15.64149 -3.66792 1.000 25.48111 259 ARG B N 1
ATOM 2028 C CA . ARG A 1 261 ? 6.08519 14.19541 -3.72325 1.000 23.19337 259 ARG B CA 1
ATOM 2029 C C . ARG A 1 261 ? 5.14778 13.74081 -2.60982 1.000 24.46032 259 ARG B C 1
ATOM 2030 O O . ARG A 1 261 ? 5.16601 14.28129 -1.50017 1.000 25.33067 259 ARG B O 1
ATOM 2038 N N . ILE A 1 262 ? 4.31394 12.74217 -2.91143 1.000 22.96920 260 ILE B N 1
ATOM 2039 C CA . ILE A 1 262 ? 3.38977 12.23344 -1.90745 1.000 23.72860 260 ILE B CA 1
ATOM 2040 C C . ILE A 1 262 ? 4.18098 11.65306 -0.73730 1.000 23.48587 260 ILE B C 1
ATOM 2041 O O . ILE A 1 262 ? 5.28280 11.11603 -0.90785 1.000 25.03835 260 ILE B O 1
ATOM 2046 N N . THR A 1 263 ? 3.63462 11.79438 0.46237 1.000 22.45720 261 THR B N 1
ATOM 2047 C CA . THR A 1 263 ? 4.25589 11.22073 1.64813 1.000 22.89744 261 THR B CA 1
ATOM 2048 C C . THR A 1 263 ? 3.69494 9.83053 1.90996 1.000 22.60278 261 THR B C 1
ATOM 2049 O O . THR A 1 263 ? 2.72326 9.40356 1.28992 1.000 24.26001 261 THR B O 1
ATOM 2053 N N . ALA A 1 264 ? 4.31958 9.11574 2.84776 1.000 22.63465 262 ALA B N 1
ATOM 2054 C CA . ALA A 1 264 ? 3.82152 7.78800 3.19652 1.000 23.12372 262 ALA B CA 1
ATOM 2055 C C . ALA A 1 264 ? 2.40276 7.85853 3.75801 1.000 23.84067 262 ALA B C 1
ATOM 2056 O O . ALA A 1 264 ? 1.51897 7.10123 3.33982 1.000 23.20352 262 ALA B O 1
ATOM 2058 N N . ALA A 1 265 ? 2.15573 8.79214 4.68542 1.000 23.78414 263 ALA B N 1
ATOM 2059 C CA . ALA A 1 265 ? 0.80675 8.96388 5.22451 1.000 25.02890 263 ALA B CA 1
ATOM 2060 C C . ALA A 1 265 ? -0.20462 9.27237 4.12672 1.000 26.06322 263 ALA B C 1
ATOM 2061 O O . ALA A 1 265 ? -1.31961 8.73314 4.12743 1.000 26.06871 263 ALA B O 1
ATOM 2063 N N . GLU A 1 266 ? 0.14872 10.16323 3.19970 1.000 23.23487 264 GLU B N 1
ATOM 2064 C CA . GLU A 1 266 ? -0.77973 10.49817 2.12453 1.000 24.16136 264 GLU B CA 1
ATOM 2065 C C . GLU A 1 266 ? -0.97276 9.32023 1.18228 1.000 25.74586 264 GLU B C 1
ATOM 2066 O O . GLU A 1 266 ? -2.08268 9.08491 0.68838 1.000 26.30554 264 GLU B O 1
ATOM 2072 N N . ALA A 1 267 ? 0.10630 8.58760 0.90036 1.000 24.79302 265 ALA B N 1
ATOM 2073 C CA . ALA A 1 267 ? 0.00298 7.43858 0.00685 1.000 23.58540 265 ALA B CA 1
ATOM 2074 C C . ALA A 1 267 ? -0.92584 6.37962 0.58724 1.000 23.65708 265 ALA B C 1
ATOM 2075 O O . ALA A 1 267 ? -1.69333 5.74621 -0.14674 1.000 23.75741 265 ALA B O 1
ATOM 2077 N N . LEU A 1 268 ? -0.89631 6.19674 1.90908 1.000 23.17784 266 LEU B N 1
ATOM 2078 C CA . LEU A 1 268 ? -1.78476 5.22140 2.52727 1.000 24.08582 266 LEU B CA 1
ATOM 2079 C C . LEU A 1 268 ? -3.24990 5.61996 2.41383 1.000 25.63522 266 LEU B C 1
ATOM 2080 O O . LEU A 1 268 ? -4.12794 4.76155 2.55559 1.000 27.29503 266 LEU B O 1
ATOM 2085 N N . LYS A 1 269 ? -3.53783 6.89496 2.16937 1.000 25.07283 267 LYS B N 1
ATOM 2086 C CA . LYS A 1 269 ? -4.91099 7.32616 1.95740 1.000 27.51556 267 LYS B CA 1
ATOM 2087 C C . LYS A 1 269 ? -5.29925 7.37108 0.48845 1.000 26.18086 267 LYS B C 1
ATOM 2088 O O . LYS A 1 269 ? -6.45697 7.67368 0.17567 1.000 30.10657 267 LYS B O 1
ATOM 2094 N N . HIS A 1 270 ? -4.37433 7.07770 -0.41730 1.000 24.28072 268 HIS B N 1
ATOM 2095 C CA . HIS A 1 270 ? -4.70681 7.12611 -1.82773 1.000 24.15789 268 HIS B CA 1
ATOM 2096 C C . HIS A 1 270 ? -5.72291 6.03340 -2.14257 1.000 24.01632 268 HIS B C 1
ATOM 2097 O O . HIS A 1 270 ? -5.59333 4.91012 -1.64197 1.000 24.15099 268 HIS B O 1
ATOM 2104 N N . PRO A 1 271 ? -6.74000 6.33066 -2.96065 1.000 24.53142 269 PRO B N 1
ATOM 2105 C CA . PRO A 1 271 ? -7.81938 5.35500 -3.18457 1.000 25.43937 269 PRO B CA 1
ATOM 2106 C C . PRO A 1 271 ? -7.35302 3.99966 -3.68880 1.000 25.82171 269 PRO B C 1
ATOM 2107 O O . PRO A 1 271 ? -8.00134 2.99019 -3.39384 1.000 24.74035 269 PRO B O 1
ATOM 2111 N N . TRP A 1 272 ? -6.26695 3.93423 -4.46037 1.000 23.52410 270 TRP B N 1
ATOM 2112 C CA . TRP A 1 272 ? -5.82922 2.62470 -4.93245 1.000 22.68795 270 TRP B CA 1
ATOM 2113 C C . TRP A 1 272 ? -5.31995 1.76029 -3.78650 1.000 21.11781 270 TRP B C 1
ATOM 2114 O O . TRP A 1 272 ? -5.29131 0.52801 -3.90899 1.000 20.64076 270 TRP B O 1
ATOM 2125 N N . ILE A 1 273 ? -4.92811 2.38493 -2.68019 1.000 22.34763 271 ILE B N 1
ATOM 2126 C CA . ILE A 1 273 ? -4.51112 1.69854 -1.46295 1.000 21.88282 271 ILE B CA 1
ATOM 2127 C C . ILE A 1 273 ? -5.69648 1.56116 -0.51928 1.000 25.25588 271 ILE B C 1
ATOM 2128 O O . ILE A 1 273 ? -6.05302 0.45270 -0.11108 1.000 26.70552 271 ILE B O 1
ATOM 2133 N N . SER A 1 274 ? -6.31352 2.68913 -0.16247 1.000 23.77805 272 SER B N 1
ATOM 2134 C CA . SER A 1 274 ? -7.31548 2.67645 0.89342 1.000 27.15580 272 SER B CA 1
ATOM 2135 C C . SER A 1 274 ? -8.64244 2.08994 0.43730 1.000 30.41748 272 SER B C 1
ATOM 2136 O O . SER A 1 274 ? -9.41202 1.60492 1.27153 1.000 31.48848 272 SER B O 1
ATOM 2139 N N . HIS A 1 275 ? -8.92369 2.12214 -0.85709 1.000 27.22253 273 HIS B N 1
ATOM 2140 C CA . HIS A 1 275 ? -10.13134 1.55644 -1.43701 1.000 30.11859 273 HIS B CA 1
ATOM 2141 C C . HIS A 1 275 ? -9.76239 0.50075 -2.46745 1.000 27.50479 273 HIS B C 1
ATOM 2142 O O . HIS A 1 275 ? -10.38362 0.37702 -3.52154 1.000 28.01829 273 HIS B O 1
ATOM 2149 N N . ARG A 1 276 ? -8.73073 -0.27275 -2.13160 1.000 27.60837 274 ARG B N 1
ATOM 2150 C CA . ARG A 1 276 ? -8.20561 -1.29262 -3.03215 1.000 25.82931 274 ARG B CA 1
ATOM 2151 C C . ARG A 1 276 ? -9.29731 -2.22351 -3.54561 1.000 27.43145 274 ARG B C 1
ATOM 2152 O O . ARG A 1 276 ? -9.31712 -2.57419 -4.73340 1.000 27.30812 274 ARG B O 1
ATOM 2160 N N . SER A 1 277 ? -10.22927 -2.61695 -2.67024 1.000 29.16506 275 SER B N 1
ATOM 2161 C CA . SER A 1 277 ? -11.23773 -3.59714 -3.05396 1.000 32.68416 275 SER B CA 1
ATOM 2162 C C . SER A 1 277 ? -12.15752 -3.09083 -4.15606 1.000 31.78649 275 SER B C 1
ATOM 2163 O O . SER A 1 277 ? -12.72293 -3.90587 -4.89421 1.000 35.70100 275 SER B O 1
ATOM 2166 N N . THR A 1 278 ? -12.31246 -1.77409 -4.30533 1.000 31.10082 276 THR B N 1
ATOM 2167 C CA . THR A 1 278 ? -13.14844 -1.23179 -5.36683 1.000 31.70813 276 THR B CA 1
ATOM 2168 C C . THR A 1 278 ? -12.37401 -0.50951 -6.46070 1.000 31.27015 276 THR B C 1
ATOM 2169 O O . THR A 1 278 ? -12.96313 -0.18165 -7.49475 1.000 36.58436 276 THR B O 1
ATOM 2173 N N . VAL A 1 279 ? -11.07931 -0.26569 -6.27452 1.000 27.27481 277 VAL B N 1
ATOM 2174 C CA . VAL A 1 279 ? -10.30498 0.57234 -7.17387 1.000 26.41937 277 VAL B CA 1
ATOM 2175 C C . VAL A 1 279 ? -9.23970 -0.22375 -7.91809 1.000 26.89803 277 VAL B C 1
ATOM 2176 O O . VAL A 1 279 ? -9.01912 -0.00221 -9.11128 1.000 26.23638 277 VAL B O 1
ATOM 2180 N N . ALA A 1 280 ? -8.57065 -1.15084 -7.24032 1.000 23.88552 278 ALA B N 1
ATOM 2181 C CA . ALA A 1 280 ? -7.48684 -1.89287 -7.87615 1.000 22.67285 278 ALA B CA 1
ATOM 2182 C C . ALA A 1 280 ? -8.03861 -3.05088 -8.68975 1.000 22.93601 278 ALA B C 1
ATOM 2183 O O . ALA A 1 280 ? -8.93786 -3.77191 -8.24796 1.000 28.41791 278 ALA B O 1
ATOM 2185 N N . SER A 1 281 ? -7.47326 -3.23958 -9.87282 1.000 22.60478 279 SER B N 1
ATOM 2186 C CA . SER A 1 281 ? -7.88602 -4.34640 -10.72134 1.000 22.12634 279 SER B CA 1
ATOM 2187 C C . SER A 1 281 ? -7.54827 -5.68827 -10.08334 1.000 22.31569 279 SE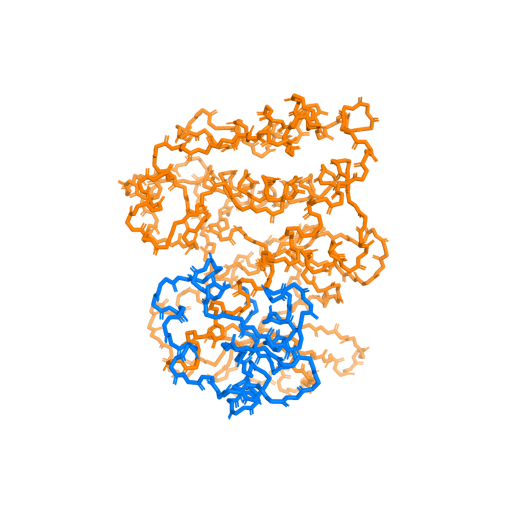R B C 1
ATOM 2188 O O . SER A 1 281 ? -6.51778 -5.85271 -9.42774 1.000 21.71741 279 SER B O 1
ATOM 2191 N N A CYS A 1 282 ? -8.42325 -6.66604 -10.29955 0.657 22.53813 280 CYS B N 1
ATOM 2192 N N B CYS A 1 282 ? -8.42582 -6.66380 -10.29077 0.343 22.55495 280 CYS B N 1
ATOM 2193 C CA A CYS A 1 282 ? -8.18422 -8.03175 -9.85802 0.657 22.22891 280 CYS B CA 1
ATOM 2194 C CA B CYS A 1 282 ? -8.17603 -8.02494 -9.84555 0.343 22.25084 280 CYS B CA 1
ATOM 2195 C C A CYS A 1 282 ? -7.62888 -8.92113 -10.95930 0.657 20.89314 280 CYS B C 1
ATOM 2196 C C B CYS A 1 282 ? -7.69856 -8.93046 -10.97446 0.343 20.93114 280 CYS B C 1
ATOM 2197 O O A CYS A 1 282 ? -7.41759 -10.11072 -10.72458 0.657 21.57124 280 CYS B O 1
ATOM 2198 O O B CYS A 1 282 ? -7.61335 -10.14389 -10.78087 0.343 21.62123 280 CYS B O 1
ATOM 2203 N N . MET A 1 283 ? -7.37983 -8.36899 -12.13941 1.000 20.30553 281 MET B N 1
ATOM 2204 C CA . MET A 1 283 ? -6.93234 -9.16240 -13.27299 1.000 21.19472 281 MET B CA 1
ATOM 2205 C C . MET A 1 283 ? -5.49294 -9.63505 -13.08148 1.000 19.39638 281 MET B C 1
ATOM 2206 O O . MET A 1 283 ? -4.60107 -8.84648 -12.75616 1.000 19.66604 281 MET B O 1
ATOM 2211 N N . HIS A 1 284 ? -5.26045 -10.92274 -13.30663 1.000 17.67274 282 HIS B N 1
ATOM 2212 C CA . HIS A 1 284 ? -3.89787 -11.43802 -13.30876 1.000 17.41503 282 HIS B CA 1
ATOM 2213 C C . HIS A 1 284 ? -3.11895 -10.82682 -14.46500 1.000 18.96761 282 HIS B C 1
ATOM 2214 O O . HIS A 1 284 ? -3.64418 -10.64749 -15.56577 1.000 19.52483 282 HIS B O 1
ATOM 2221 N N . ARG A 1 285 ? -1.86446 -10.49157 -14.19681 1.000 18.31924 283 ARG B N 1
ATOM 2222 C CA . ARG A 1 285 ? -0.97396 -9.83591 -15.15384 1.000 18.68759 283 ARG B CA 1
ATOM 2223 C C . ARG A 1 285 ? 0.17213 -10.79192 -15.47318 1.000 18.95110 283 ARG B C 1
ATOM 2224 O O . ARG A 1 285 ? 1.26794 -10.69485 -14.92157 1.000 18.04322 283 ARG B O 1
ATOM 2232 N N . GLN A 1 286 ? -0.08033 -11.73355 -16.38805 1.000 18.06253 284 GLN B N 1
ATOM 2233 C CA . GLN A 1 286 ? 0.93414 -12.72785 -16.70550 1.000 19.17241 284 GLN B CA 1
ATOM 2234 C C . GLN A 1 286 ? 2.22727 -12.07921 -17.17313 1.000 17.94951 284 GLN B C 1
ATOM 2235 O O . GLN A 1 286 ? 3.32161 -12.52269 -16.80457 1.000 19.94808 284 GLN B O 1
ATOM 2241 N N . GLU A 1 287 ? 2.12827 -11.02642 -17.98893 1.000 19.94599 285 GLU B N 1
ATOM 2242 C CA . GLU A 1 287 ? 3.34600 -10.40916 -18.50059 1.000 21.23001 285 GLU B CA 1
ATOM 2243 C C . GLU A 1 287 ? 4.17868 -9.83263 -17.37157 1.000 20.03858 285 GLU B C 1
ATOM 2244 O O . GLU A 1 287 ? 5.41316 -9.84700 -17.43445 1.000 21.25037 285 GLU B O 1
ATOM 2250 N N . THR A 1 288 ? 3.52052 -9.33858 -16.32804 1.000 17.60568 286 THR B N 1
ATOM 2251 C CA . THR A 1 288 ? 4.25094 -8.80806 -15.18152 1.000 17.42653 286 THR B CA 1
ATOM 2252 C C . THR A 1 288 ? 5.06719 -9.89310 -14.49715 1.000 19.06199 286 THR B C 1
ATOM 2253 O O . THR A 1 288 ? 6.24282 -9.68725 -14.16007 1.000 17.61654 286 THR B O 1
ATOM 2257 N N . VAL A 1 289 ? 4.45345 -11.05799 -14.26198 1.000 16.87442 287 VAL B N 1
ATOM 2258 C CA . VAL A 1 289 ? 5.18110 -12.12678 -13.59679 1.000 18.09379 287 VAL B CA 1
ATOM 2259 C C . VAL A 1 289 ? 6.31563 -12.63352 -14.48469 1.000 17.81158 287 VAL B C 1
ATOM 2260 O O . VAL A 1 289 ? 7.43332 -12.87573 -14.00780 1.000 20.36769 287 VAL B O 1
ATOM 2264 N N . ASP A 1 290 ? 6.06786 -12.74312 -15.79497 1.000 18.98894 288 ASP B N 1
ATOM 2265 C CA . ASP A 1 290 ? 7.13319 -13.15577 -16.70478 1.000 21.06450 288 ASP B CA 1
ATOM 2266 C C . ASP A 1 290 ? 8.29157 -12.16710 -16.69928 1.000 21.08423 288 ASP B C 1
ATOM 2267 O O . ASP A 1 290 ? 9.46502 -12.56748 -16.70159 1.000 21.55733 288 ASP B O 1
ATOM 2272 N N . CYS A 1 291 ? 7.98611 -10.86938 -16.70018 1.000 19.29375 289 CYS B N 1
ATOM 2273 C CA . CYS A 1 291 ? 9.05068 -9.87051 -16.62792 1.000 20.03506 289 CYS B CA 1
ATOM 2274 C C . CYS A 1 291 ? 9.76921 -9.92277 -15.29439 1.000 22.20792 289 CYS B C 1
ATOM 2275 O O . CYS A 1 291 ? 10.99287 -9.76454 -15.23745 1.000 22.65113 289 CYS B O 1
ATOM 2280 N N . LEU A 1 292 ? 9.02386 -10.10998 -14.21079 1.000 18.92511 290 LEU B N 1
ATOM 2281 C CA . LEU A 1 292 ? 9.65235 -10.15491 -12.89915 1.000 19.73944 290 LEU B CA 1
ATOM 2282 C C . LEU A 1 292 ? 10.62825 -11.31707 -12.81862 1.000 23.13516 290 LEU B C 1
ATOM 2283 O O . LEU A 1 292 ? 11.69080 -11.20183 -12.19286 1.000 23.29101 290 LEU B O 1
ATOM 2288 N N . LYS A 1 293 ? 10.29646 -12.44128 -13.46514 1.000 20.89215 291 LYS B N 1
ATOM 2289 C CA . LYS A 1 293 ? 11.21621 -13.57189 -13.50252 1.000 23.42902 291 LYS B CA 1
ATOM 2290 C C . LYS A 1 293 ? 12.52759 -13.16423 -14.16005 1.000 23.05416 291 LYS B C 1
ATOM 2291 O O . LYS A 1 293 ? 13.61049 -13.47407 -13.64878 1.000 24.26695 291 LYS B O 1
ATOM 2297 N N . LYS A 1 294 ? 12.44917 -12.39309 -15.24701 1.000 22.51619 292 LYS B N 1
ATOM 2298 C CA . LYS A 1 294 ? 13.65900 -11.90733 -15.90685 1.000 24.94968 292 LYS B CA 1
ATOM 2299 C C . LYS A 1 294 ? 14.34217 -10.81016 -15.09601 1.000 29.00978 292 LYS B C 1
ATOM 2300 O O . LYS A 1 294 ? 15.57571 -10.72257 -15.07593 1.000 29.87104 292 LYS B O 1
ATOM 2306 N N . PHE A 1 295 ? 13.56075 -9.95747 -14.42865 1.000 24.68195 293 PHE B N 1
ATOM 2307 C CA . PHE A 1 295 ? 14.13243 -8.94659 -13.54283 1.000 25.93512 293 PHE B CA 1
ATOM 2308 C C . PHE A 1 295 ? 14.97924 -9.59895 -12.46610 1.000 28.06501 293 PHE B C 1
ATOM 2309 O O . PHE A 1 295 ? 16.12275 -9.19047 -12.21873 1.000 27.49409 293 PHE B O 1
ATOM 2317 N N . ASN A 1 296 ? 14.41886 -10.60105 -11.79291 1.000 24.96792 294 ASN B N 1
ATOM 2318 C CA . ASN A 1 296 ? 15.16757 -11.29254 -10.75572 1.000 28.82729 294 ASN B CA 1
ATOM 2319 C C . ASN A 1 296 ? 16.41070 -11.94153 -11.34337 1.000 28.69641 294 ASN B C 1
ATOM 2320 O O . ASN A 1 296 ? 17.48266 -11.92242 -10.72622 1.000 30.73108 294 ASN B O 1
ATOM 2325 N N . ALA A 1 297 ? 16.29869 -12.48519 -12.55755 1.000 26.94020 295 ALA B N 1
ATOM 2326 C CA . ALA A 1 297 ? 17.44985 -13.13704 -13.17429 1.000 28.17074 295 ALA B CA 1
ATOM 2327 C C . ALA A 1 297 ? 18.55555 -12.13788 -13.48583 1.000 30.08540 295 ALA B C 1
ATOM 2328 O O . ALA A 1 297 ? 19.73277 -12.40541 -13.21703 1.000 30.44700 295 ALA B O 1
ATOM 2330 N N . ARG A 1 298 ? 18.20527 -10.98900 -14.07699 1.000 29.11982 296 ARG B N 1
ATOM 2331 C CA . ARG A 1 298 ? 19.21632 -9.97656 -14.37567 1.000 32.64487 296 ARG B CA 1
ATOM 2332 C C . ARG A 1 298 ? 19.91398 -9.49694 -13.11233 1.000 34.08105 296 ARG B C 1
ATOM 2333 O O . ARG A 1 298 ? 21.13653 -9.31300 -13.11018 1.000 33.15129 296 ARG B O 1
ATOM 2341 N N . ARG A 1 299 ? 19.14852 -9.26768 -12.03753 1.000 30.33828 297 ARG B N 1
ATOM 2342 C CA . ARG A 1 299 ? 19.72782 -8.84610 -10.76128 1.000 34.27374 297 ARG B CA 1
ATOM 2343 C C . ARG A 1 299 ? 20.76571 -9.84662 -10.28298 1.000 35.69081 297 ARG B C 1
ATOM 2344 O O . ARG A 1 299 ? 21.89525 -9.47566 -9.93897 1.000 35.10177 297 ARG B O 1
ATOM 2352 N N . LYS A 1 300 ? 20.38258 -11.12607 -10.23440 1.000 32.69781 298 LYS B N 1
ATOM 2353 C CA . LYS A 1 300 ? 21.27730 -12.16991 -9.74983 1.000 37.05276 298 LYS B CA 1
ATOM 2354 C C . LYS A 1 300 ? 22.53971 -12.24376 -10.59311 1.000 37.22384 298 LYS B C 1
ATOM 2355 O O . LYS A 1 300 ? 23.64749 -12.36285 -10.05790 1.000 41.57573 298 LYS B O 1
ATOM 2361 N N . LEU A 1 301 ? 22.39519 -12.17144 -11.91646 1.000 35.76672 299 LEU B N 1
ATOM 2362 C CA . LEU A 1 301 ? 23.56230 -12.29048 -12.78057 1.000 35.27613 299 LEU B CA 1
ATOM 2363 C C . LEU A 1 301 ? 24.44475 -11.05393 -12.69694 1.000 40.12811 299 LEU B C 1
ATOM 2364 O O . LEU A 1 301 ? 25.67258 -11.15905 -12.78094 1.000 40.23627 299 LEU B O 1
ATOM 2369 N N . LYS A 1 302 ? 23.84151 -9.87564 -12.53480 1.000 38.89047 300 LYS B N 1
ATOM 2370 C CA . LYS A 1 302 ? 24.63414 -8.65676 -12.40620 1.000 41.96332 300 LYS B CA 1
ATOM 2371 C C . LYS A 1 302 ? 25.61692 -8.77322 -11.24944 1.000 44.70259 300 LYS B C 1
ATOM 2372 O O . LYS A 1 302 ? 26.81276 -8.48125 -11.39922 1.000 42.78457 300 LYS B O 1
ATOM 2374 N N . GLY A 1 303 ? 25.12852 -9.23564 -10.09342 1.000 41.81432 301 GLY B N 1
ATOM 2375 C CA . GLY A 1 303 ? 25.99457 -9.38982 -8.93817 1.000 45.08412 301 GLY B CA 1
ATOM 2376 C C . GLY A 1 303 ? 26.93039 -10.57323 -9.05545 1.000 48.17416 301 GLY B C 1
ATOM 2377 O O . GLY A 1 303 ? 28.08600 -10.50278 -8.62133 1.000 48.91402 301 GLY B O 1
ATOM 2378 N N . ALA A 1 304 ? 26.45585 -11.66536 -9.66318 1.000 46.31863 302 ALA B N 1
ATOM 2379 C CA . ALA A 1 304 ? 27.28287 -12.85869 -9.80537 1.000 49.17785 302 ALA B CA 1
ATOM 2380 C C . ALA A 1 304 ? 28.35532 -12.70599 -10.87579 1.000 49.00469 302 ALA B C 1
ATOM 2381 O O . ALA A 1 304 ? 29.44601 -13.26924 -10.73331 1.000 52.01906 302 ALA B O 1
ATOM 2383 N N . ILE A 1 305 ? 28.07510 -11.95522 -11.94259 1.000 48.36490 303 ILE B N 1
ATOM 2384 C CA . ILE A 1 305 ? 29.09325 -11.71262 -12.96047 1.000 48.91776 303 ILE B CA 1
ATOM 2385 C C . ILE A 1 305 ? 30.17306 -10.77596 -12.42732 1.000 54.39152 303 ILE B C 1
ATOM 2386 O O . ILE A 1 305 ? 31.35797 -10.93057 -12.74514 1.000 57.16356 303 ILE B O 1
ATOM 2391 N N . LEU A 1 306 ? 29.79043 -9.80351 -11.59517 1.000 51.39831 304 LEU B N 1
ATOM 2392 C CA . LEU A 1 306 ? 30.79042 -8.94493 -10.96560 1.000 53.66694 304 LEU B CA 1
ATOM 2393 C C . LEU A 1 306 ? 31.56510 -9.69394 -9.88703 1.000 54.65789 304 LEU B C 1
ATOM 2394 O O . LEU A 1 306 ? 32.77410 -9.48935 -9.72904 1.000 56.21563 304 LEU B O 1
ATOM 2399 N N . ALA A 1 307 ? 30.88815 -10.56935 -9.13794 1.000 53.64499 305 ALA B N 1
ATOM 2400 C CA . ALA A 1 307 ? 31.57366 -11.36226 -8.12139 1.000 53.52896 305 ALA B CA 1
ATOM 2401 C C . ALA A 1 307 ? 32.60314 -12.30096 -8.73657 1.000 56.73921 305 ALA B C 1
ATOM 2402 O O . ALA A 1 307 ? 33.63558 -12.58377 -8.11618 1.000 57.01061 305 ALA B O 1
ATOM 2404 N N . ALA A 1 308 ? 32.33803 -12.80334 -9.94370 1.000 57.91362 306 ALA B N 1
ATOM 2405 C CA . ALA A 1 308 ? 33.31148 -13.64614 -10.62622 1.000 58.14649 306 ALA B CA 1
ATOM 2406 C C . ALA A 1 308 ? 34.44964 -12.82896 -11.22189 1.000 61.41529 306 ALA B C 1
ATOM 2407 O O . ALA A 1 308 ? 35.57581 -13.32781 -11.32801 1.000 61.30694 306 ALA B O 1
ATOM 2409 N N . MET A 1 309 ? 34.18035 -11.58911 -11.61617 1.000 60.82026 307 MET B N 1
ATOM 2410 C CA . MET A 1 309 ? 35.23380 -10.68042 -12.04618 1.000 63.51526 307 MET B CA 1
ATOM 2411 C C . MET A 1 309 ? 35.99085 -10.16980 -10.82215 1.000 64.99325 307 MET B C 1
ATOM 2412 O O . MET A 1 309 ? 37.18253 -10.43170 -10.65507 1.000 66.68255 307 MET B O 1
ATOM 2417 N N . SER B 2 1 ? 20.62267 -6.38192 1.56676 1.000 26.28007 822 SER A N 1
ATOM 2418 C CA . SER B 2 1 ? 20.41807 -7.36395 0.50298 1.000 26.02045 822 SER A CA 1
ATOM 2419 C C . SER B 2 1 ? 21.20550 -8.65544 0.74205 1.000 26.86872 822 SER A C 1
ATOM 2420 O O . SER B 2 1 ? 22.19340 -8.67765 1.47560 1.000 27.04335 822 SER A O 1
ATOM 2423 N N . ASN B 2 2 ? 20.76846 -9.74140 0.11515 1.000 25.72238 823 ASN A N 1
ATOM 2424 C CA . ASN B 2 2 ? 21.47866 -11.01187 0.19128 1.000 29.31863 823 ASN A CA 1
ATOM 2425 C C . ASN B 2 2 ? 22.44273 -11.10407 -0.98730 1.000 34.16332 823 ASN A C 1
ATOM 2426 O O . ASN B 2 2 ? 22.02206 -11.01157 -2.14728 1.000 33.76777 823 ASN A O 1
ATOM 2431 N N . ALA B 2 3 ? 23.73167 -11.27414 -0.68566 1.000 34.99360 824 ALA A N 1
ATOM 2432 C CA . ALA B 2 3 ? 24.78670 -11.35742 -1.68902 1.000 39.18540 824 ALA A CA 1
ATOM 2433 C C . ALA B 2 3 ? 25.12806 -12.78917 -2.08286 1.000 44.30907 824 ALA A C 1
ATOM 2434 O O . ALA B 2 3 ? 26.01886 -12.99081 -2.91558 1.000 46.96311 824 ALA A O 1
ATOM 2436 N N . THR B 2 4 ? 24.44381 -13.77900 -1.51319 1.000 41.47016 825 THR A N 1
ATOM 2437 C CA . THR B 2 4 ? 24.72712 -15.17583 -1.81723 1.000 46.22390 825 THR A CA 1
ATOM 2438 C C . THR B 2 4 ? 24.37302 -15.48675 -3.26447 1.000 51.01993 825 THR A C 1
ATOM 2439 O O . THR B 2 4 ? 23.23379 -15.27900 -3.69283 1.000 51.47175 825 THR A O 1
ATOM 2443 N N . ASP B 2 5 ? 25.35493 -15.98320 -4.01284 1.000 54.90850 826 ASP A N 1
ATOM 2444 C CA . ASP B 2 5 ? 25.16168 -16.45817 -5.37616 1.000 52.06623 826 ASP A CA 1
ATOM 2445 C C . ASP B 2 5 ? 25.57668 -17.92084 -5.42276 1.000 50.24753 826 ASP A C 1
ATOM 2446 O O . ASP B 2 5 ? 26.70952 -18.25854 -5.06145 1.000 49.63807 826 ASP A O 1
ATOM 2451 N N . THR B 2 6 ? 24.66010 -18.78453 -5.84672 1.000 48.01998 827 THR A N 1
ATOM 2452 C CA . THR B 2 6 ? 24.93881 -20.20137 -6.01694 1.000 44.81501 827 THR A CA 1
ATOM 2453 C C . THR B 2 6 ? 24.89691 -20.56132 -7.49572 1.000 43.63488 827 THR A C 1
ATOM 2454 O O . THR B 2 6 ? 24.35441 -19.82447 -8.32590 1.000 42.37851 827 THR A O 1
ATOM 2458 N N . ALA B 2 7 ? 25.48427 -21.71653 -7.81212 1.000 42.39006 828 ALA A N 1
ATOM 2459 C CA . ALA B 2 7 ? 25.50600 -22.18324 -9.19445 1.000 41.39201 828 ALA A CA 1
ATOM 2460 C C . ALA B 2 7 ? 24.09683 -22.42104 -9.72103 1.000 39.94782 828 ALA A C 1
ATOM 2461 O O . ALA B 2 7 ? 23.77627 -22.03718 -10.85371 1.000 38.52131 828 ALA A O 1
ATOM 2463 N N . GLU B 2 8 ? 23.23851 -23.05087 -8.91432 1.000 38.35407 829 GLU A N 1
ATOM 2464 C CA . GLU B 2 8 ? 21.87397 -23.31593 -9.35999 1.000 39.04731 829 GLU A CA 1
ATOM 2465 C C . GLU B 2 8 ? 21.13717 -22.02134 -9.67882 1.000 39.36165 829 GLU A C 1
ATOM 2466 O O . GLU B 2 8 ? 20.35321 -21.96392 -10.63245 1.000 38.00335 829 GLU A O 1
ATOM 2468 N N . GLN B 2 9 ? 21.39175 -20.96512 -8.90682 1.000 39.03585 830 GLN A N 1
ATOM 2469 C CA . GLN B 2 9 ? 20.75103 -19.68435 -9.18361 1.000 38.98467 830 GLN A CA 1
ATOM 2470 C C . GLN B 2 9 ? 21.31307 -19.04487 -10.44462 1.000 36.40534 830 GLN A C 1
ATOM 2471 O O . GLN B 2 9 ? 20.57053 -18.42910 -11.21887 1.000 36.36244 830 GLN A O 1
ATOM 2477 N N . VAL B 2 10 ? 22.62336 -19.15752 -10.65784 1.000 34.02471 831 VAL A N 1
ATOM 2478 C CA . VAL B 2 10 ? 23.22953 -18.55594 -11.84031 1.000 35.14675 831 VAL A CA 1
ATOM 2479 C C . VAL B 2 10 ? 22.76704 -19.27619 -13.10317 1.000 34.48157 831 VAL A C 1
ATOM 2480 O O . VAL B 2 10 ? 22.37077 -18.64054 -14.08789 1.000 30.98113 831 VAL A O 1
ATOM 2484 N N . ILE B 2 11 ? 22.80548 -20.61170 -13.08943 1.000 34.58385 832 ILE A N 1
ATOM 2485 C CA . ILE B 2 11 ? 22.36158 -21.39118 -14.24569 1.000 34.30101 832 ILE A CA 1
ATOM 2486 C C . ILE B 2 11 ? 20.90031 -21.10143 -14.54997 1.000 32.83289 832 ILE A C 1
ATOM 2487 O O . ILE B 2 11 ? 20.51587 -20.89848 -15.70985 1.000 31.06882 832 ILE A O 1
ATOM 2492 N N . ALA B 2 12 ? 20.06141 -21.09865 -13.51177 1.000 33.31669 833 ALA A N 1
ATOM 2493 C CA . ALA B 2 12 ? 18.63771 -20.85124 -13.70614 1.000 32.13531 833 ALA A CA 1
ATOM 2494 C C . ALA B 2 12 ? 18.37344 -19.43649 -14.19186 1.000 33.68938 833 ALA A C 1
ATOM 2495 O O . ALA B 2 12 ? 17.43872 -19.22081 -14.96811 1.000 31.75038 833 ALA A O 1
ATOM 2497 N N . SER B 2 13 ? 19.17670 -18.46661 -13.74327 1.000 30.80942 834 SER A N 1
ATOM 2498 C CA . SER B 2 13 ? 19.04643 -17.09797 -14.23243 1.000 31.65787 834 SER A CA 1
ATOM 2499 C C . SER B 2 13 ? 19.43107 -17.00035 -15.70070 1.000 30.16113 834 SER A C 1
ATOM 2500 O O . SER B 2 13 ? 18.72743 -16.36261 -16.49106 1.000 28.12122 834 SER A O 1
ATOM 2503 N N . PHE B 2 14 ? 20.57434 -17.58676 -16.08080 1.000 30.02170 835 PHE A N 1
ATOM 2504 C CA . PHE B 2 14 ? 20.91114 -17.64865 -17.49687 1.000 28.82518 835 PHE A CA 1
ATOM 2505 C C . PHE B 2 14 ? 19.81087 -18.35225 -18.27786 1.000 28.34637 835 PHE A C 1
ATOM 2506 O O . PHE B 2 14 ? 19.42392 -17.89550 -19.35467 1.000 26.57708 835 PHE A O 1
ATOM 2514 N N . ARG B 2 15 ? 19.28199 -19.45340 -17.74048 1.000 26.60092 836 ARG A N 1
ATOM 2515 C CA . ARG B 2 15 ? 18.25264 -20.17992 -18.47791 1.000 28.09234 836 ARG A CA 1
ATOM 2516 C C . ARG B 2 15 ? 17.00764 -19.32250 -18.65744 1.000 27.30260 836 ARG A C 1
ATOM 2517 O O . ARG B 2 15 ? 16.37385 -19.34964 -19.71924 1.000 25.98427 836 ARG A O 1
ATOM 2525 N N . ILE B 2 16 ? 16.66878 -18.52711 -17.64026 1.000 28.55316 837 ILE A N 1
ATOM 2526 C CA . ILE B 2 16 ? 15.55879 -17.58381 -17.75202 1.000 29.12435 837 ILE A CA 1
ATOM 2527 C C . ILE B 2 16 ? 15.82946 -16.54321 -18.83360 1.000 29.45020 837 ILE A C 1
ATOM 2528 O O . ILE B 2 16 ? 14.95979 -16.25732 -19.66771 1.000 29.02939 837 ILE A O 1
ATOM 2533 N N . LEU B 2 17 ? 17.03731 -15.96537 -18.85309 1.000 29.47488 838 LEU A N 1
ATOM 2534 C CA . LEU B 2 17 ? 17.34661 -14.98188 -19.88717 1.000 31.78150 838 LEU A CA 1
ATOM 2535 C C . LEU B 2 17 ? 17.45906 -15.61667 -21.26448 1.000 28.74309 838 LEU A C 1
ATOM 2536 O O 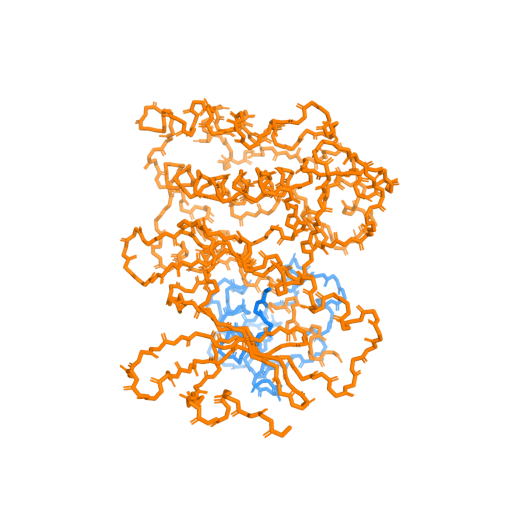. LEU B 2 17 ? 17.31061 -14.92084 -22.27467 1.000 32.47551 838 LEU A O 1
ATOM 2541 N N . ALA B 2 18 ? 17.72688 -16.91896 -21.32680 1.000 28.74859 839 ALA A N 1
ATOM 2542 C CA . ALA B 2 18 ? 17.72524 -17.66849 -22.56684 1.000 29.63781 839 ALA A CA 1
ATOM 2543 C C . ALA B 2 18 ? 16.34293 -18.18809 -22.92388 1.000 28.20986 839 ALA A C 1
ATOM 2544 O O . ALA B 2 18 ? 16.23047 -19.05370 -23.79540 1.000 29.29357 839 ALA A O 1
ATOM 2546 N N . SER B 2 19 ? 15.29815 -17.67819 -22.26214 1.000 30.91920 840 SER A N 1
ATOM 2547 C CA . SER B 2 19 ? 13.91450 -18.06776 -22.54227 1.000 30.70225 840 SER A CA 1
ATOM 2548 C C . SER B 2 19 ? 13.72093 -19.57948 -22.44028 1.000 28.00776 840 SER A C 1
ATOM 2549 O O . SER B 2 19 ? 13.02960 -20.19312 -23.25526 1.000 32.22160 840 SER A O 1
ATOM 2552 N N . ASP B 2 20 ? 14.35460 -20.18154 -21.43747 1.000 29.35032 841 ASP A N 1
ATOM 2553 C CA . ASP B 2 20 ? 14.25734 -21.60067 -21.09996 1.000 30.46329 841 ASP A CA 1
ATOM 2554 C C . ASP B 2 20 ? 15.01172 -22.52729 -22.05076 1.000 32.47480 841 ASP A C 1
ATOM 2555 O O . ASP B 2 20 ? 14.86657 -23.75330 -21.95902 1.000 33.08772 841 ASP A O 1
ATOM 2560 N N . LYS B 2 21 ? 15.82570 -21.99269 -22.95632 1.000 27.09076 842 LYS A N 1
ATOM 2561 C CA . LYS B 2 21 ? 16.66465 -22.84762 -23.77152 1.000 29.67224 842 LYS A CA 1
ATOM 2562 C C . LYS B 2 21 ? 17.82322 -23.40622 -22.94144 1.000 28.01205 842 LYS A C 1
ATOM 2563 O O . LYS B 2 21 ? 18.24948 -22.79595 -21.95527 1.000 27.95617 842 LYS A O 1
ATOM 2569 N N . PRO B 2 22 ? 18.35352 -24.56854 -23.32992 1.000 31.00566 843 PRO A N 1
ATOM 2570 C CA . PRO B 2 22 ? 19.50532 -25.14145 -22.62057 1.000 29.86967 843 PRO A CA 1
ATOM 2571 C C . PRO B 2 22 ? 20.82594 -24.47876 -22.96409 1.000 33.11366 843 PRO A C 1
ATOM 2572 O O . PRO B 2 22 ? 21.86798 -24.90512 -22.45218 1.000 31.53381 843 PRO A O 1
ATOM 2576 N N . TYR B 2 23 ? 20.80648 -23.47335 -23.83561 1.000 29.71535 844 TYR A N 1
ATOM 2577 C CA . TYR B 2 23 ? 21.97768 -22.69196 -24.19791 1.000 28.77635 844 TYR A CA 1
ATOM 2578 C C . TYR B 2 23 ? 21.51802 -21.24716 -24.29882 1.000 33.30575 844 TYR A C 1
ATOM 2579 O O . TYR B 2 23 ? 20.32082 -20.96041 -24.32432 1.000 28.61286 844 TYR A O 1
ATOM 2588 N N . ILE B 2 24 ? 22.47642 -20.33133 -24.38572 1.000 31.73746 845 ILE A N 1
ATOM 2589 C CA . ILE B 2 24 ? 22.16021 -18.92175 -24.55910 1.000 33.22320 845 ILE A CA 1
ATOM 2590 C C . ILE B 2 24 ? 22.93711 -18.41202 -25.76550 1.000 34.02787 845 ILE A C 1
ATOM 2591 O O . ILE B 2 24 ? 23.95593 -18.97997 -26.16322 1.000 34.71669 845 ILE A O 1
ATOM 2596 N N . LEU B 2 25 ? 22.43002 -17.34415 -26.37057 1.000 35.84064 846 LEU A N 1
ATOM 2597 C CA . LEU B 2 25 ? 23.06281 -16.76002 -27.54349 1.000 34.58090 846 LEU A CA 1
ATOM 2598 C C . LEU B 2 25 ? 23.79159 -15.46923 -27.18863 1.000 37.33908 846 LEU A C 1
ATOM 2599 O O . LEU B 2 25 ? 23.49607 -14.81060 -26.18981 1.000 38.08967 846 LEU A O 1
ATOM 2604 N N . ALA B 2 26 ? 24.74864 -15.10609 -28.04725 1.000 39.73511 847 ALA A N 1
ATOM 2605 C CA . ALA B 2 26 ? 25.45320 -13.84096 -27.86807 1.000 41.49684 847 ALA A CA 1
ATOM 2606 C C . ALA B 2 26 ? 24.48770 -12.66525 -27.91631 1.000 36.56662 847 ALA A C 1
ATOM 2607 O O . ALA B 2 26 ? 24.53594 -11.78034 -27.06071 1.000 38.53637 847 ALA A O 1
ATOM 2609 N N . GLU B 2 27 ? 23.59216 -12.64383 -28.90923 1.000 38.36179 848 GLU A N 1
ATOM 2610 C CA . GLU B 2 27 ? 22.65718 -11.52801 -29.02273 1.000 36.23731 848 GLU A CA 1
ATOM 2611 C C . GLU B 2 27 ? 21.69435 -11.46665 -27.84645 1.000 40.06028 848 GLU A C 1
ATOM 2612 O O . GLU B 2 27 ? 21.20271 -10.38243 -27.51404 1.000 38.69942 848 GLU A O 1
ATOM 2618 N N . GLU B 2 28 ? 21.40637 -12.60660 -27.20911 1.000 39.49174 849 GLU A N 1
ATOM 2619 C CA . GLU B 2 28 ? 20.58652 -12.57538 -26.00256 1.000 36.62144 849 GLU A CA 1
ATOM 2620 C C . GLU B 2 28 ? 21.36265 -11.98763 -24.83806 1.000 35.02226 849 GLU A C 1
ATOM 2621 O O . GLU B 2 28 ? 20.81442 -11.21374 -24.04731 1.000 38.18018 849 GLU A O 1
ATOM 2627 N N . LEU B 2 29 ? 22.64497 -12.33756 -24.72418 1.000 36.76508 850 LEU A N 1
ATOM 2628 C CA . LEU B 2 29 ? 23.48996 -11.72351 -23.70800 1.000 36.46714 850 LEU A CA 1
ATOM 2629 C C . LEU B 2 29 ? 23.61433 -10.22068 -23.93476 1.000 34.70249 850 LEU A C 1
ATOM 2630 O O . LEU B 2 29 ? 23.56443 -9.43698 -22.98206 1.000 38.00181 850 LEU A O 1
ATOM 2635 N N . ARG B 2 30 ? 23.75240 -9.79603 -25.19517 1.000 35.68732 851 ARG A N 1
ATOM 2636 C CA . ARG B 2 30 ? 23.89677 -8.36883 -25.47445 1.000 35.68386 851 ARG A CA 1
ATOM 2637 C C . ARG B 2 30 ? 22.61226 -7.60792 -25.17928 1.000 37.27274 851 ARG A C 1
ATOM 2638 O O . ARG B 2 30 ? 22.65562 -6.45119 -24.74496 1.000 39.55149 851 ARG A O 1
ATOM 2646 N N . ARG B 2 31 ? 21.45977 -8.22801 -25.42644 1.000 34.76826 852 ARG A N 1
ATOM 2647 C CA . ARG B 2 31 ? 20.19789 -7.56178 -25.13111 1.000 38.69839 852 ARG A CA 1
ATOM 2648 C C . ARG B 2 31 ? 19.98579 -7.41729 -23.63077 1.000 38.26518 852 ARG A C 1
ATOM 2649 O O . ARG B 2 31 ? 19.50969 -6.37578 -23.16160 1.000 39.75278 852 ARG A O 1
ATOM 2657 N N . GLU B 2 32 ? 20.36028 -8.43582 -22.85793 1.000 37.81455 853 GLU A N 1
ATOM 2658 C CA . GLU B 2 32 ? 19.90653 -8.54274 -21.47676 1.000 38.04825 853 GLU A CA 1
ATOM 2659 C C . GLU B 2 32 ? 20.91815 -8.07598 -20.44183 1.000 41.10003 853 GLU A C 1
ATOM 2660 O O . GLU B 2 32 ? 20.52676 -7.81586 -19.30048 1.000 40.62888 853 GLU A O 1
ATOM 2666 N N . LEU B 2 33 ? 22.19079 -7.96903 -20.79146 1.000 40.99236 854 LEU A N 1
ATOM 2667 C CA . LEU B 2 33 ? 23.22683 -7.63512 -19.83042 1.000 43.15745 854 LEU A CA 1
ATOM 2668 C C . LEU B 2 33 ? 23.92555 -6.34672 -20.23355 1.000 44.52116 854 LEU A C 1
ATOM 2669 O O . LEU B 2 33 ? 23.87816 -5.94499 -21.40403 1.000 44.81228 854 LEU A O 1
ATOM 2674 N N . PRO B 2 34 ? 24.58411 -5.67208 -19.29323 1.000 46.30697 855 PRO A N 1
ATOM 2675 C CA . PRO B 2 34 ? 25.41290 -4.51899 -19.65761 1.000 50.55212 855 PRO A CA 1
ATOM 2676 C C . PRO B 2 34 ? 26.42667 -4.92020 -20.71295 1.000 52.01531 855 PRO A C 1
ATOM 2677 O O . PRO B 2 34 ? 26.93413 -6.05217 -20.68848 1.000 50.33009 855 PRO A O 1
ATOM 2681 N N . PRO B 2 35 ? 26.71861 -4.03474 -21.67509 1.000 53.35282 856 PRO A N 1
ATOM 2682 C CA . PRO B 2 35 ? 27.68961 -4.37674 -22.73148 1.000 53.52000 856 PRO A CA 1
ATOM 2683 C C . PRO B 2 35 ? 28.98710 -4.98113 -22.22218 1.000 53.75425 856 PRO A C 1
ATOM 2684 O O . PRO B 2 35 ? 29.53119 -5.89523 -22.85832 1.000 52.02039 856 PRO A O 1
ATOM 2688 N N . ASP B 2 36 ? 29.49699 -4.49992 -21.08677 1.000 54.94982 857 ASP A N 1
ATOM 2689 C CA . ASP B 2 36 ? 30.70463 -5.08253 -20.51317 1.000 56.10984 857 ASP A CA 1
ATOM 2690 C C . ASP B 2 36 ? 30.44807 -6.50529 -20.03160 1.000 51.27862 857 ASP A C 1
ATOM 2691 O O . ASP B 2 36 ? 31.20920 -7.42694 -20.35044 1.000 49.80239 857 ASP A O 1
ATOM 2696 N N . GLN B 2 37 ? 29.37632 -6.70428 -19.26195 1.000 52.82369 858 GLN A N 1
ATOM 2697 C CA . GLN B 2 37 ? 29.032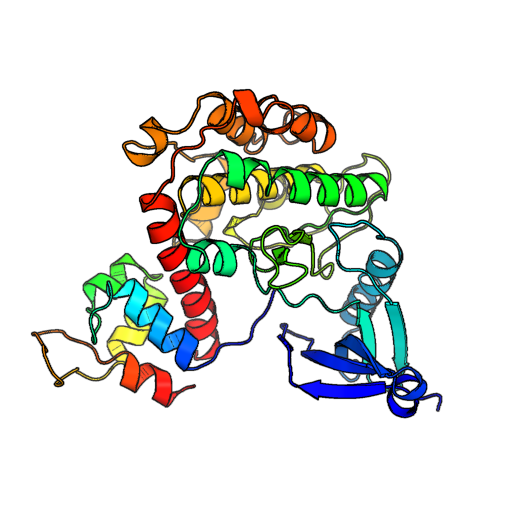19 -8.04109 -18.79836 1.000 49.34160 858 GLN A CA 1
ATOM 2698 C C . GLN B 2 37 ? 28.57700 -8.94494 -19.93312 1.000 47.11315 858 GLN A C 1
ATOM 2699 O O . GLN B 2 37 ? 28.69972 -10.16588 -19.81659 1.000 43.73482 858 GLN A O 1
ATOM 2705 N N . ALA B 2 38 ? 28.05592 -8.37743 -21.02369 1.000 48.39829 859 ALA A N 1
ATOM 2706 C CA . ALA B 2 38 ? 27.68040 -9.19362 -22.17319 1.000 46.42424 859 ALA A CA 1
ATOM 2707 C C . ALA B 2 38 ? 28.91070 -9.73483 -22.89374 1.000 47.95338 859 ALA A C 1
ATOM 2708 O O . ALA B 2 38 ? 28.92351 -10.89207 -23.31979 1.000 44.68706 859 ALA A O 1
ATOM 2710 N N . GLN B 2 39 ? 29.97480 -8.93952 -22.98931 1.000 45.36021 860 GLN A N 1
ATOM 2711 C CA . GLN B 2 39 ? 31.17752 -9.40886 -23.66941 1.000 47.88527 860 GLN A CA 1
ATOM 2712 C C . GLN B 2 39 ? 31.95764 -10.40245 -22.81165 1.000 46.45723 860 GLN A C 1
ATOM 2713 O O . GLN B 2 39 ? 32.66945 -11.26028 -23.34985 1.000 45.31364 860 GLN A O 1
ATOM 2716 N N . TYR B 2 40 ? 31.83113 -10.31038 -21.48253 1.000 46.84663 861 TYR A N 1
ATOM 2717 C CA . TYR B 2 40 ? 32.56938 -11.20263 -20.58829 1.000 48.12304 861 TYR A CA 1
ATOM 2718 C C . TYR B 2 40 ? 32.15174 -12.65865 -20.78348 1.000 50.09095 861 TYR A C 1
ATOM 2719 O O . TYR B 2 40 ? 32.99079 -13.52614 -21.04946 1.000 50.92626 861 TYR A O 1
ATOM 2728 N N . CYS B 2 41 ? 30.85001 -12.94454 -20.66151 1.000 45.98063 862 CYS A N 1
ATOM 2729 C CA . CYS B 2 41 ? 30.36461 -14.31226 -20.84024 1.000 45.04573 862 CYS A CA 1
ATOM 2730 C C . CYS B 2 41 ? 30.59878 -14.79971 -22.26200 1.000 44.87354 862 CYS A C 1
ATOM 2731 O O . CYS B 2 41 ? 30.93986 -15.96828 -22.46841 1.000 47.54030 862 CYS A O 1
ATOM 2734 N N . ILE B 2 42 ? 30.40854 -13.92566 -23.25919 1.000 45.24275 863 ILE A N 1
ATOM 2735 C CA . ILE B 2 42 ? 30.63481 -14.32101 -24.65014 1.000 47.28239 863 ILE A CA 1
ATOM 2736 C C . ILE B 2 42 ? 32.05312 -14.83796 -24.84321 1.000 48.43470 863 ILE A C 1
ATOM 2737 O O . ILE B 2 42 ? 32.27980 -15.78455 -25.60674 1.000 50.53014 863 ILE A O 1
ATOM 2742 N N . LYS B 2 43 ? 33.02196 -14.25413 -24.13585 1.000 48.27391 864 LYS A N 1
ATOM 2743 C CA . LYS B 2 43 ? 34.40973 -14.68061 -24.27683 1.000 52.00951 864 LYS A CA 1
ATOM 2744 C C . LYS B 2 43 ? 34.72527 -15.93214 -23.46380 1.000 52.20659 864 LYS A C 1
ATOM 2745 O O . LYS B 2 43 ? 35.63653 -16.68252 -23.82966 1.000 51.89718 864 LYS A O 1
ATOM 2747 N N . ARG B 2 44 ? 33.99402 -16.18521 -22.37908 1.000 48.87645 865 ARG A N 1
ATOM 2748 C CA . ARG B 2 44 ? 34.33564 -17.25717 -21.45159 1.000 49.40964 865 ARG A CA 1
ATOM 2749 C C . ARG B 2 44 ? 33.34552 -18.41746 -21.43866 1.000 49.51257 865 ARG A C 1
ATOM 2750 O O . ARG B 2 44 ? 33.55819 -19.38143 -20.69334 1.000 48.21785 865 ARG A O 1
ATOM 2758 N N . MET B 2 45 ? 32.28032 -18.36513 -22.23923 1.000 47.08887 866 MET A N 1
ATOM 2759 C CA . MET B 2 45 ? 31.33301 -19.47272 -22.30881 1.000 45.19600 866 MET A CA 1
ATOM 2760 C C . MET B 2 45 ? 31.74077 -20.42626 -23.42165 1.000 41.20467 866 MET A C 1
ATOM 2761 O O . MET B 2 45 ? 31.90326 -19.98699 -24.56851 1.000 41.26319 866 MET A O 1
ATOM 2766 N N . PRO B 2 46 ? 31.90914 -21.71664 -23.14492 1.000 40.75030 867 PRO A N 1
ATOM 2767 C CA . PRO B 2 46 ? 32.23224 -22.65770 -24.22082 1.000 41.89939 867 PRO A CA 1
ATOM 2768 C C . PRO B 2 46 ? 31.03184 -22.90492 -25.12215 1.000 42.42916 867 PRO A C 1
ATOM 2769 O O . PRO B 2 46 ? 29.88028 -22.64030 -24.76607 1.000 39.98870 867 PRO A O 1
ATOM 2773 N N . ALA B 2 47 ? 31.32246 -23.41805 -26.31527 1.000 39.70299 868 ALA A N 1
ATOM 2774 C CA . ALA B 2 47 ? 30.26501 -23.73363 -27.26677 1.000 41.16482 868 ALA A CA 1
ATOM 2775 C C . ALA B 2 47 ? 29.38466 -24.84871 -26.71653 1.000 41.35476 868 ALA A C 1
ATOM 2776 O O . ALA B 2 47 ? 29.87260 -25.79367 -26.09275 1.000 43.45654 868 ALA A O 1
ATOM 2778 N N . TYR B 2 48 ? 28.07750 -24.71943 -26.92499 1.000 40.74677 869 TYR A N 1
ATOM 2779 C CA . TYR B 2 48 ? 27.12207 -25.72769 -26.49331 1.000 40.06374 869 TYR A CA 1
ATOM 2780 C C . TYR B 2 48 ? 26.90111 -26.70906 -27.63538 1.000 42.22078 869 TYR A C 1
ATOM 2781 O O . TYR B 2 48 ? 26.54393 -26.30959 -28.74908 1.000 43.37492 869 TYR A O 1
ATOM 2790 N N . SER B 2 49 ? 27.10512 -27.99171 -27.35384 1.000 42.55861 870 SER A N 1
ATOM 2791 C CA . SER B 2 49 ? 26.94279 -29.03751 -28.35399 1.000 44.78939 870 SER A CA 1
ATOM 2792 C C . SER B 2 49 ? 25.90003 -30.06907 -27.95073 1.000 46.51904 870 SER A C 1
ATOM 2793 O O . SER B 2 49 ? 25.74766 -31.08342 -28.64292 1.000 46.76528 870 SER A O 1
ATOM 2796 N N . GLY B 2 50 ? 25.18411 -29.83744 -26.85303 1.000 46.36201 871 GLY A N 1
ATOM 2797 C CA . GLY B 2 50 ? 24.20045 -30.76828 -26.35933 1.000 47.42618 871 GLY A CA 1
ATOM 2798 C C . GLY B 2 50 ? 22.94442 -30.78849 -27.20018 1.000 47.16980 871 GLY A C 1
ATOM 2799 O O . GLY B 2 50 ? 22.90153 -30.26642 -28.31898 1.000 47.13175 871 GLY A O 1
ATOM 2800 N N . PRO B 2 51 ? 21.88959 -31.39706 -26.66399 1.000 45.99713 872 PRO A N 1
ATOM 2801 C CA . PRO B 2 51 ? 20.64101 -31.53058 -27.42560 1.000 48.41964 872 PRO A CA 1
ATOM 2802 C C . PRO B 2 51 ? 20.07150 -30.16975 -27.80580 1.000 48.25744 872 PRO A C 1
ATOM 2803 O O . PRO B 2 51 ? 19.93569 -29.27544 -26.96830 1.000 47.08242 872 PRO A O 1
ATOM 2807 N N . GLY B 2 52 ? 19.74453 -30.01917 -29.08697 1.000 48.15884 873 GLY A N 1
ATOM 2808 C CA . GLY B 2 52 ? 19.13168 -28.79665 -29.56551 1.000 48.97625 873 GLY A CA 1
ATOM 2809 C C . GLY B 2 52 ? 20.09119 -27.66921 -29.86236 1.000 45.69755 873 GLY A C 1
ATOM 2810 O O . GLY B 2 52 ? 19.66270 -26.51161 -29.93568 1.000 44.99230 873 GLY A O 1
ATOM 2811 N N A SER B 2 53 ? 21.37544 -27.96748 -30.03880 0.492 46.71488 874 SER A N 1
ATOM 2812 N N B SER B 2 53 ? 21.37510 -27.96759 -30.04076 0.508 46.71441 874 SER A N 1
ATOM 2813 C CA A SER B 2 53 ? 22.35924 -26.93022 -30.30836 0.492 46.09881 874 SER A CA 1
ATOM 2814 C CA B SER B 2 53 ? 22.36182 -26.93204 -30.30877 0.508 46.09801 874 SER A CA 1
ATOM 2815 C C A SER B 2 53 ? 22.12302 -26.29625 -31.67524 0.492 45.75994 874 SER A C 1
ATOM 2816 C C B SER B 2 53 ? 22.12936 -26.29844 -31.67665 0.508 45.75965 874 SER A C 1
ATOM 2817 O O A SER B 2 53 ? 21.62870 -26.93439 -32.60873 0.492 45.36509 874 SER A O 1
ATOM 2818 O O B SER B 2 53 ? 21.64485 -26.93916 -32.61338 0.508 45.36689 874 SER A O 1
ATOM 2823 N N . VAL B 2 54 ? 22.47334 -25.01779 -31.77774 1.000 45.76518 875 VAL A N 1
ATOM 2824 C CA . VAL B 2 54 ? 22.37524 -24.26157 -33.02463 1.000 46.70302 875 VAL A CA 1
ATOM 2825 C C . VAL B 2 54 ? 23.67063 -23.46966 -33.15579 1.000 47.64635 875 VAL A C 1
ATOM 2826 O O . VAL B 2 54 ? 24.42499 -23.36710 -32.17689 1.000 47.18999 875 VAL A O 1
ATOM 2830 N N . PRO B 2 55 ? 23.98183 -22.90514 -34.32302 1.000 47.63795 876 PRO A N 1
ATOM 2831 C CA . PRO B 2 55 ? 25.18162 -22.06430 -34.42773 1.000 48.18231 876 PRO A CA 1
ATOM 2832 C C . PRO B 2 55 ? 25.10342 -20.87898 -33.47744 1.000 47.00172 876 PRO A C 1
ATOM 2833 O O . PRO B 2 55 ? 24.08914 -20.18008 -33.40589 1.000 47.33092 876 PRO A O 1
ATOM 2837 N N . GLY B 2 56 ? 26.18402 -20.66826 -32.72784 1.000 48.10746 877 GLY A N 1
ATOM 2838 C CA . GLY B 2 56 ? 26.24278 -19.61275 -31.74504 1.000 45.84101 877 GLY A CA 1
ATOM 2839 C C . GLY B 2 56 ? 25.79743 -20.00785 -30.35360 1.000 41.44639 877 GLY A C 1
ATOM 2840 O O . GLY B 2 56 ? 25.90369 -19.18926 -29.43185 1.000 41.74863 877 GLY A O 1
ATOM 2841 N N . ALA B 2 57 ? 25.30238 -21.22972 -30.17096 1.000 42.15449 878 ALA A N 1
ATOM 2842 C CA . ALA B 2 57 ? 24.84483 -21.66422 -28.85919 1.000 39.17046 878 ALA A CA 1
ATOM 2843 C C . ALA B 2 57 ? 26.00372 -21.67369 -27.87143 1.000 38.81942 878 ALA A C 1
ATOM 2844 O O . ALA B 2 57 ? 27.05739 -22.26282 -28.13536 1.000 38.74389 878 ALA A O 1
ATOM 2846 N N . LEU B 2 58 ? 25.80392 -21.01341 -26.73211 1.000 35.14840 879 LEU A N 1
ATOM 2847 C CA . LEU B 2 58 ? 26.81229 -20.90588 -25.68845 1.000 36.10193 879 LEU A CA 1
ATOM 2848 C C . LEU B 2 58 ? 26.37620 -21.69081 -24.46079 1.000 34.53012 879 LEU A C 1
ATOM 2849 O O . LEU B 2 58 ? 25.20366 -21.66244 -24.06964 1.000 33.64491 879 LEU A O 1
ATOM 2854 N N . ASP B 2 59 ? 27.33985 -22.36988 -23.83967 1.000 33.69517 880 ASP A N 1
ATOM 2855 C CA . ASP B 2 59 ? 27.06537 -23.29027 -22.74052 1.000 35.82225 880 ASP A CA 1
ATOM 2856 C C . ASP B 2 59 ? 27.17112 -22.52003 -21.42844 1.000 37.40638 880 ASP A C 1
ATOM 2857 O O . ASP B 2 59 ? 28.18833 -22.54288 -20.73121 1.000 37.62673 880 ASP A O 1
ATOM 2862 N N . TYR B 2 60 ? 26.08077 -21.82952 -21.08056 1.000 33.79744 881 TYR A N 1
ATOM 2863 C CA . TYR B 2 60 ? 26.06797 -21.08730 -19.82461 1.000 33.98282 881 TYR A CA 1
ATOM 2864 C C . TYR B 2 60 ? 26.17410 -22.01513 -18.62283 1.000 37.11074 881 TYR A C 1
ATOM 2865 O O . TYR B 2 60 ? 26.62485 -21.59369 -17.55279 1.000 35.41445 881 TYR A O 1
ATOM 2874 N N . ALA B 2 61 ? 25.74836 -23.27294 -18.76908 1.000 36.25030 882 ALA A N 1
ATOM 2875 C CA . ALA B 2 61 ? 25.81730 -24.20405 -17.64934 1.000 38.29857 882 ALA A CA 1
ATOM 2876 C C . ALA B 2 61 ? 27.26302 -24.57382 -17.34371 1.000 42.24846 882 ALA A C 1
ATOM 2877 O O . ALA B 2 61 ? 27.68931 -24.54936 -16.18260 1.000 43.02264 882 ALA A O 1
ATOM 2879 N N . ALA B 2 62 ? 28.03576 -24.90731 -18.38106 1.000 40.29229 883 ALA A N 1
ATOM 2880 C CA . ALA B 2 62 ? 29.46129 -25.16186 -18.19483 1.000 42.17400 883 ALA A CA 1
ATOM 2881 C C . ALA B 2 62 ? 30.17499 -23.92589 -17.66153 1.000 45.32129 883 ALA A C 1
ATOM 2882 O O . ALA B 2 62 ? 31.02483 -24.02622 -16.76822 1.000 47.75231 883 ALA A O 1
ATOM 2884 N N . PHE B 2 63 ? 29.83949 -22.75027 -18.19777 1.000 44.33977 884 PHE A N 1
ATOM 2885 C CA . PHE B 2 63 ? 30.42293 -21.50440 -17.70956 1.000 44.96865 884 PHE A CA 1
ATOM 2886 C C . PHE B 2 63 ? 30.13477 -21.30577 -16.22776 1.000 45.51721 884 PHE A C 1
ATOM 2887 O O . PHE B 2 63 ? 31.02840 -20.94849 -15.45070 1.000 46.57262 884 PHE A O 1
ATOM 2895 N N . SER B 2 64 ? 28.88860 -21.54529 -15.81597 1.000 45.21191 885 SER A N 1
ATOM 2896 C CA . SER B 2 64 ? 28.47999 -21.22929 -14.45097 1.000 45.31532 885 SER A CA 1
ATOM 2897 C C . SER B 2 64 ? 29.15601 -22.14415 -13.43862 1.000 51.14884 885 SER A C 1
ATOM 2898 O O . SER B 2 64 ? 29.77520 -21.67112 -12.47815 1.000 52.35370 885 SER A O 1
ATOM 2901 N N . SER B 2 65 ? 29.04179 -23.46003 -13.62845 1.000 49.00132 886 SER A N 1
ATOM 2902 C CA . SER B 2 65 ? 29.62196 -24.39000 -12.66548 1.000 57.57052 886 SER A CA 1
ATOM 2903 C C . SER B 2 65 ? 31.14680 -24.37488 -12.66341 1.000 56.59365 886 SER A C 1
ATOM 2904 O O . SER B 2 65 ? 31.74924 -24.87554 -11.70727 1.000 58.86803 886 SER A O 1
ATOM 2907 N N . ALA B 2 66 ? 31.78138 -23.81388 -13.69632 1.000 53.38438 887 ALA A N 1
ATOM 2908 C CA . ALA B 2 66 ? 33.22338 -23.59792 -13.64180 1.000 55.06953 887 ALA A CA 1
ATOM 2909 C C . ALA B 2 66 ? 33.59431 -22.71016 -12.46171 1.000 54.16269 887 ALA A C 1
ATOM 2910 O O . ALA B 2 66 ? 34.61862 -22.92894 -11.80429 1.000 52.74088 887 ALA A O 1
ATOM 2912 N N . LEU B 2 67 ? 32.76605 -21.70782 -12.17358 1.000 52.70292 888 LEU A N 1
ATOM 2913 C CA . LEU B 2 67 ? 32.99754 -20.81052 -11.05167 1.000 50.89047 888 LEU A CA 1
ATOM 2914 C C . LEU B 2 67 ? 32.29198 -21.34847 -9.81628 1.000 53.93299 888 LEU A C 1
ATOM 2915 O O . LEU B 2 67 ? 32.92110 -21.94619 -8.93670 1.000 52.32660 888 LEU A O 1
ATOM 2920 N N . TYR B 2 68 ? 30.98083 -21.14991 -9.75582 1.000 53.06387 889 TYR A N 1
ATOM 2921 C CA . TYR B 2 68 ? 30.17943 -21.56435 -8.61530 1.000 52.20132 889 TYR A CA 1
ATOM 2922 C C . TYR B 2 68 ? 29.95472 -23.07090 -8.60755 1.000 53.79623 889 TYR A C 1
ATOM 2923 O O . TYR B 2 68 ? 30.21729 -23.73938 -7.60965 1.000 56.29757 889 TYR A O 1
#

Sequence (371 aa):
TCTRFTEEYQLFEELGKGAFSVVRRCVKVLAGQEYAAKIINTKKLSARDHQKLERREARICRLLKHPNIVRLHDSISEEGHHYLIFDLVTGGELFEDIVAREYYSEADASHCCIQQILEAVLHCHQMGVVHRDLKPENLLLASKLKGAAVKLADFGLAIEVEGEQQAWFGFAGTPGYLSPEVLRKDPYGKPVDLWACGVILYILLVGYPPFWDEDQHRLYQQIKAGAYDFPSPEWDTVTPEAKDLINKMLTINPSKRITAAEALKHPWISHRSTVASCCMHRQETVDCLKKFNARRKLKGAILAAMSNATDTAEQVIASFRILASDKPYILAEELRRELPPDQAQYCIKRMPAYSGPGSSVPGALDYAAFSSALY

Foldseek 3Di:
DDDVCVVFKAWDAWPDDDPFWTWTWIARVVVRAIWIKTKGFAPDDDPVRVVLVVVLLVLQCQADDLQAWHFDDWDDDDGMTIGTTHDAAQFFPLVVCLVVQWAFLLNLLVQLLLVLVRLVRCVVSQKAQQEDDRNQWGFRHNDPPTHTYGHDSSVMDGHDNPDFAQPDQDYDQLLAALCSLVSHTDGSLSVLSSSLQVSVLSQQPDGQFDDPPSVVSSVCRNVLPGDQDPDSNVPFFPLSVVLSCLSSPNPSVSRDHSVRSCVRCCNVVVVPGTDPDTRNNSSVSNVVVVVVVVCVVVVVVVD/DDPDDDLVNQCVVQCVLQVNDQFRALVSLPVPDPPVRSVVCLVQFDQDDDPPHDPRTTRSSVSSVVVD

Radius of gyration: 21.37 Å; Cα contacts (8 Å, |Δi|>4): 697; chains: 2; bounding box: 52×50×63 Å

Nearest PDB structures (foldseek):
  7b57-assembly1_B  TM=1.002E+00  e=4.988E-58  Mus musculus
  2vz6-assembly2_B  TM=9.778E-01  e=2.291E-53  Homo sapiens
  5u6y-assembly1_A  TM=9.805E-01  e=9.804E-53  Rattus norvegicus
  8uso-assembly1_B  TM=9.731E-01  e=3.000E-52  Homo sapiens
  8uso-assembly1_A  TM=9.612E-01  e=4.644E-51  Homo sapiens

GO terms:
  GO:0005515 protein binding (F, IPI)
  GO:0030018 Z disc (C, IDA)
  GO:0005884 actin filament (C, TAS)
  GO:0008307 structural constituent of muscle (F, TAS)
  GO:0005576 extracellular region (C, TAS)
  GO:0005829 cytosol (C, TAS)
  GO:0031093 platelet alpha granule lumen (C, TAS)
  GO:0042802 identical protein binding (F, IPI)
  GO:0043268 positive regulation of potassium ion transport (P, IDA)
  GO:0099103 channel activator activity (F, IMP)
  GO:0042391 regulation of membrane potential (P, IMP)
  GO:0043267 negative regulation of potassium ion transport (P, IMP)
  GO:2000009 negative regulation of protein localization to cell surface (P, IMP)
  GO:0070080 titin Z domain binding (F, IPI)
  GO:0031432 titin binding (F, IPI)
  GO:0044325 transmembrane transporter binding (F, IPI)
  GO:0051373 FATZ binding (F, IDA)
  GO:0005546 phosphatidylinositol-4,5-bisphosphate binding (F, IDA)
  GO:0008092 cytoskeletal protein binding (F, IDA)
  GO:0005886 plasma membrane (C, IDA)

Secondary structure (DSSP, 8-state):
------HHHHHHHHHHHTTT-SSB-HHHHHHHS-HHHHHHHHHHPPBP-STT--TT-B-HHHHHHHH-/---HHHHHEEEEEEEEE-SS-EEEEEEETTTTEEEEEEEEE-TT--HHHHHHHHHHHHHHHH---TTB--EEEEEEETTEEEEEE----S-BHHHHHHHH----HHHHHHHHHHHHHHHHHHHHTTEE-S--SGGGEEES-SSTTPPEEE---TT-EE--TT--B---S-S-GGG--HHHHTT--B-THHHHHHHHHHHHHHHHSS-SS--SSHHHHHHHHHTT-----TTGGGGS-HHHHHHHHHHS-SSTTTSPPHHHHHTSHHHHTHHHHS-----HHHHHHHHHHHHHHHHHHHHHHH-

InterPro domains:
  IPR001589 Actinin-type actin-binding domain, conserved site [PS00019] (40-49)
  IPR001589 Actinin-type actin-binding domain, conserved site [PS00020] (114-138)
  IPR001715 Calponin homology domain [PF00307] (39-142)
  IPR001715 Calponin homology domain [PF00307] (152-257)
  IPR001715 Calponin homology domain [PS50021] (38-142)
  IPR001715 Calponin homology domain [PS50021] (151-257)
  IPR001715 Calponin homology domain [SM00033] (40-140)
  IPR001715 Calponin homology domain [SM00033] (153-252)
  IPR002017 Spectrin repeat [PF00435] (282-390)
  IPR002017 Spectrin repeat [PF00435] (401-505)
  IPR002017 Spectrin repeat [PF00435] (518-627)
  IPR002017 Spectrin repeat [PF00435] (638-739)
  IPR002048 EF-hand domain [PF13499] (758-819)
  IPR002048 EF-hand domain [PS50222] (753-788)
  IPR002048 EF-hand domain [PS50222] (789-824)
  IPR002048 EF-hand domain [SM00054] (757-785)
  IPR002048 EF-hand domain [SM00054] (793-821)
  IPR002048 EF-hand domain [cd00051] (757-819)
  IPR011992 EF-hand domain pair [SSF47473] (739-867)
  IPR014837 EF-hand, Ca insensitive [PF08726] (824-890)

Solvent-accessible surface area: 16993 Å² total; per-residue (Å²): 183,79,67,100,3,93,77,60,11,90,58,85,85,73,73,8,19,24,90,165,16,55,34,85,47,0,24,45,91,100,74,54,94,66,23,10,0,31,18,13,73,20,134,197,37,59,89,116,58,62,99,82,17,94,27,13,8,119,0,4,117,72,2,126,36,92,8,1,15,115,27,85,26,26,8,83,25,114,8,60,21,15,0,0,21,55,41,35,61,14,41,32,4,0,89,31,5,26,77,86,97,139,13,9,1,23,61,0,0,90,13,0,46,19,1,0,53,0,0,41,35,0,12,126,76,16,0,0,0,26,12,1,25,0,34,1,0,40,10,28,33,160,140,156,71,20,32,2,33,2,13,38,1,22,57,0,10,80,17,141,44,127,78,81,32,87,56,21,118,20,29,32,50,21,27,8,2,0,1,6,24,96,144,46,79,2,2,40,29,11,1,3,0,5,0,0,1,0,0,5,0,1,0,2,0,41,24,15,6,133,43,64,77,93,127,61,13,32,86,52,0,80,68,17,58,50,95,46,46,80,105,37,1,94,73,6,26,102,67,0,51,50,0,0,62,88,0,6,35,60,67,31,101,115,7,18,63,2,51,99,0,18,154,11,59,0,4,53,108,52,108,118,33,8,28,105,88,63,17,90,104,2,8,64,24,0,96,58,12,12,3,37,49,43,0,37,37,2,5,110,72,31,108,53,58,57,39,29,58,27,76,78,4,51,48,8,0,90,41,0,0,70,101,49,46,19,0,36,23,109,14,0,144,144,17,9,46,95,96,5,2,82,32,0,49,76,136,12,64,84,26,106,30,120,59,48,64,136,52,4,23,30,3,36,43,11,0,68,86,85,83